Protein AF-A0A423JUZ8-F1 (afdb_monomer_lite)

Radius of gyration: 31.64 Å; chains: 1; bounding box: 71×121×90 Å

pLDDT: mean 89.79, std 12.72, range [31.09, 98.69]

Foldseek 3Di:
DDDDDDDDDDDDDDPPPPPPPVPQDDLFRLLQLQLVQQADDDLADPPQAASQQRHWWKWQAAPAFDQSQDDDPLLVLLQWDKIFTHHQLLLAQDDPHQKGFIFDHQVVCVVVVQGWAWQWKALFDDDQDSPQPLSSQDDPPACDDPVHSFGCVSVVNQALVSQVVQCVVVVVDSSSGTTFTNGRSSRSSSSRVNQPPPDNVSSNGTMMIIIRRDDSLCVVSTRTQAMEGEPVDALSLLSRLVSQVVCCVSPVDGGFYWYAHSVDDSSNRIHHDPQSHLCVQVVLLQLQLVLQADPPLADPVLFASLQRHWKWADWAFQDPVAAQPAQDPLCQQQQWDKTFTHHPLQLAQDDVPRVPTFKGFIFDRQNPDFLDGWAFFWKALFALVLSQPSHSQAFGPVGRPLAGACVVVVNQALVSQVVSLVPDPDNSRGYIFGSGSRSNSRSRNNLSVDDPVRSNGTMITIIGHDDGLPLRRGRTAAIEGADPLNLLSSQSNQVVSCVSPVTGHFYWYAHSPDDRSVRIGGDSVSHSSFPFFEKDWQPDPDQADALVPDPQAIKTWGAQGRLDDFLKFKWKKKWAAFQVGDIDIDTDGQRDTDDHRGTDIDRDPSVVLVRGHAQIKMKMWMWIQSVSDRDRSNTDIGNIRIHGYDD

Sequence (647 aa):
MTSRMVFNKALLITLWLISCVTQAATGPEVAQLLNSRYKNTPAECVGNNPAYFCSGVLLLASQGPDEFWKHDAPSTSLGARSVTYMRADLDTRTLAQKNGAVFSDQFTAVGLGKPLNVLCAYPFEFPLQSTRPDFGCGWTAATSSLQDASSCAALGVTDTQGWLTHFEQEGNQPVGQCSLSSQDPAQFMVSLTAHQSLGADWSAKPTLLQVKNWNAQAPKQLPLQGLFYDVTHTGSLLGAQKDQRDYFTATGDWLPILRMDLTQAPDAVFGFNQQDQLYVGYQVASRLNARYADTAPACRGNTPAYDCNGILIRITDASPAFHAWNPSDGSIARNGVAFSYMRADVHLPVLAWANQRYQGLIMKEMAAPTAYPLTVRCAYPIDGATFYRSDSCNEHSGSPQASVPCAKQGITTEQAWIDHVYKQPDKLAGCSFTGETHPFEVSVRARALLNAPEQVIHNEVIIATWPQNIADKLPLEAFFYAALAARPNAQFLQRDYFQQTGRFLPIVYVDLAAAPGHVISYDPEDQTVQNLPMPTIADETTRELNVSSLVGTEQLRVAPWLKQAPGQRVWLSYAGFLENGDATQQVVWRGQTSGPPSGALAPAPIAWLKSLKEGRDVTVTFKVNFDKVDDEAKAVSFPLRVYTVKK

Organism: NCBI:txid930166

Secondary structure (DSSP, 8-state):
----------------------PPPPHHHHHHHHHHHHH---SEETTTEEGGGTSSEEEEE--TTS-TTSPPHHHHHHTEEEEEEE-TTS-----S-SEEEEEPPHHHHHHTT----EEEEESS-----TT-TGGGT-BTTBPPPSS---STGGGT--SHHHHHHHHHHTTT-GGGPPPEESS-HHHHHHHHHHHHTT-HHHHTSPEEEEEEPP-TT-GGGS-EEEEEEETTSTTHHHHHHHHHHHHHHHHS-PPPEEEE-TTS-TTSSEE--GGG-TTHHHHHHHHHHHHHH---SEETTTEEGGGTSSEEEEE----TTS-TTSPPHHHHHTT-EEEEEE-TTS---S-TTTTT--EEEEEPPTTS--SS---EEEEESS---GGGBSSTTS-BTTSTTTSS-GGGGT--SHHHHHHHHHHSSSGGGPPPEESSHHHHHHHHHGGGG--HHHHTSPPEEEEPP--TT-GGGS-EEEEEESSGGGHHHHHHHHHHHHHHHS----EEEE-TTSPTT-SEE--GGGS----PPPPEETTB-SSEEESTT--S-PEEEE---TT--TT-EEEEEEEEEBTTS-EEEEEEEEEEEP-SSS-EEEE--HHHHHHBPTTSEEEEEEEEETT--S-GGGPEEPPPEEEEEE-

Structure (mmCIF, N/CA/C/O backbone):
data_AF-A0A423JUZ8-F1
#
_entry.id   AF-A0A423JUZ8-F1
#
loop_
_atom_site.group_PDB
_atom_site.id
_atom_site.type_symbol
_atom_site.label_atom_id
_atom_site.label_alt_id
_atom_site.label_comp_id
_atom_site.label_asym_id
_atom_site.label_entity_id
_atom_site.label_seq_id
_atom_site.pdbx_PDB_ins_code
_atom_site.Cartn_x
_atom_site.Cartn_y
_atom_site.Cartn_z
_atom_site.occupancy
_atom_site.B_iso_or_equiv
_atom_site.auth_seq_id
_atom_site.auth_comp_id
_atom_site.auth_asym_id
_atom_site.auth_atom_id
_atom_site.pdbx_PDB_model_num
ATOM 1 N N . MET A 1 1 ? -21.928 -84.615 -7.573 1.00 43.72 1 MET A N 1
ATOM 2 C CA . MET A 1 1 ? -21.677 -84.966 -6.156 1.00 43.72 1 MET A CA 1
ATOM 3 C C . MET A 1 1 ? -20.616 -84.025 -5.601 1.00 43.72 1 MET A C 1
ATOM 5 O O . MET A 1 1 ? -19.836 -83.516 -6.390 1.00 43.72 1 MET A O 1
ATOM 9 N N . THR A 1 2 ? -20.651 -83.804 -4.281 1.00 34.28 2 THR A N 1
ATOM 10 C CA . THR A 1 2 ? -19.712 -83.049 -3.416 1.00 34.28 2 THR A CA 1
ATOM 11 C C . THR A 1 2 ? -19.751 -81.509 -3.416 1.00 34.28 2 THR A C 1
ATOM 13 O O . THR A 1 2 ? -19.016 -80.845 -4.132 1.00 34.28 2 THR A O 1
ATOM 16 N N . SER A 1 3 ? -20.615 -80.999 -2.523 1.00 38.38 3 SER A N 1
ATOM 17 C CA . SER A 1 3 ? -20.341 -80.106 -1.375 1.00 38.38 3 SER A CA 1
ATOM 18 C C . SER A 1 3 ? -19.501 -78.835 -1.569 1.00 38.38 3 SER A C 1
ATOM 20 O O . SER A 1 3 ? -18.318 -78.923 -1.885 1.00 38.38 3 SER A O 1
ATOM 22 N N . ARG A 1 4 ? -20.058 -77.671 -1.190 1.00 33.53 4 ARG A N 1
ATOM 23 C CA . ARG A 1 4 ? -19.285 -76.562 -0.602 1.00 33.53 4 ARG A CA 1
ATOM 24 C C . ARG A 1 4 ? -20.118 -75.716 0.369 1.00 33.53 4 ARG A C 1
ATOM 26 O O . ARG A 1 4 ? -21.260 -75.363 0.098 1.00 33.53 4 ARG A O 1
ATOM 33 N N . MET A 1 5 ? -19.480 -75.474 1.510 1.00 35.84 5 MET A N 1
ATOM 34 C CA . MET A 1 5 ? -19.931 -74.829 2.740 1.00 35.84 5 MET A CA 1
ATOM 35 C C . MET A 1 5 ? -20.211 -73.329 2.610 1.00 35.84 5 MET A C 1
ATOM 37 O O . MET A 1 5 ? -19.585 -72.615 1.832 1.00 35.84 5 MET A O 1
ATOM 41 N N . VAL A 1 6 ? -21.104 -72.891 3.493 1.00 38.25 6 VAL A N 1
ATOM 42 C CA . VAL A 1 6 ? -21.406 -71.517 3.907 1.00 38.25 6 VAL A CA 1
ATOM 43 C C . VAL A 1 6 ? -20.208 -70.890 4.631 1.00 38.25 6 VAL A C 1
ATOM 45 O O . VAL A 1 6 ? -19.632 -71.541 5.497 1.00 38.25 6 VAL A O 1
ATOM 48 N N . PHE A 1 7 ? -19.901 -69.614 4.362 1.00 32.31 7 PHE A N 1
ATOM 49 C CA . PHE A 1 7 ? -19.234 -68.727 5.324 1.00 32.31 7 PHE A CA 1
ATOM 50 C C . PHE A 1 7 ? -19.725 -67.273 5.199 1.00 32.31 7 PHE A C 1
ATOM 52 O O . PHE A 1 7 ? -20.084 -66.799 4.123 1.00 32.31 7 PHE A O 1
ATOM 59 N N . ASN A 1 8 ? -19.773 -66.628 6.364 1.00 33.72 8 ASN A N 1
ATOM 60 C CA . ASN A 1 8 ? -20.402 -65.362 6.743 1.00 33.72 8 ASN A CA 1
ATOM 61 C C . ASN A 1 8 ? -20.130 -64.133 5.858 1.00 33.72 8 ASN A C 1
ATOM 63 O O . ASN A 1 8 ? -19.000 -63.857 5.464 1.00 33.72 8 ASN A O 1
ATOM 67 N N . LYS A 1 9 ? -21.175 -63.306 5.700 1.00 35.59 9 LYS A N 1
ATOM 68 C CA . LYS A 1 9 ? -21.090 -61.903 5.272 1.00 35.59 9 LYS A CA 1
ATOM 69 C C . LYS A 1 9 ? -20.693 -61.026 6.466 1.00 35.59 9 LYS A C 1
ATOM 71 O O . LYS A 1 9 ? -21.479 -60.882 7.398 1.00 35.59 9 LYS A O 1
ATOM 76 N N . ALA A 1 10 ? -19.515 -60.411 6.414 1.00 37.16 10 ALA A N 1
ATOM 77 C CA . ALA A 1 10 ? -19.181 -59.244 7.227 1.00 37.16 10 ALA A CA 1
ATOM 78 C C . ALA A 1 10 ? -19.391 -57.984 6.373 1.00 37.16 10 ALA A C 1
ATOM 80 O O . ALA A 1 10 ? -18.821 -57.854 5.291 1.00 37.16 10 ALA A O 1
ATOM 81 N N . LEU A 1 11 ? -20.257 -57.088 6.845 1.00 39.25 11 LEU A N 1
ATOM 82 C CA . LEU A 1 11 ? -20.553 -55.793 6.241 1.00 39.25 11 LEU A CA 1
ATOM 83 C C . LEU A 1 11 ? -19.471 -54.793 6.690 1.00 39.25 11 LEU A C 1
ATOM 85 O O . LEU A 1 11 ? -19.449 -54.393 7.850 1.00 39.25 11 LEU A O 1
ATOM 89 N N . LEU A 1 12 ? -18.569 -54.406 5.789 1.00 35.09 12 LEU A N 1
ATOM 90 C CA . LEU A 1 12 ? -17.637 -53.292 5.986 1.00 35.09 12 LEU A CA 1
ATOM 91 C C . LEU A 1 12 ? -18.254 -52.035 5.364 1.00 35.09 12 LEU A C 1
ATOM 93 O O . LEU A 1 12 ? -18.269 -51.880 4.146 1.00 35.09 12 LEU A O 1
ATOM 97 N N . ILE A 1 13 ? -18.787 -51.155 6.212 1.00 35.81 13 ILE A N 1
ATOM 98 C CA . ILE A 1 13 ? -19.138 -49.779 5.852 1.00 35.81 13 ILE A CA 1
ATOM 99 C C . ILE A 1 13 ? -17.845 -48.964 5.937 1.00 35.81 13 ILE A C 1
ATOM 101 O O . ILE A 1 13 ? -17.386 -48.618 7.023 1.00 35.81 13 ILE A O 1
ATOM 105 N N . THR A 1 14 ? -17.230 -48.678 4.795 1.00 39.06 14 THR A N 1
ATOM 106 C CA . THR A 1 14 ? -16.153 -47.693 4.680 1.00 39.06 14 THR A CA 1
ATOM 107 C C . THR A 1 14 ? -16.766 -46.294 4.642 1.00 39.06 14 THR A C 1
ATOM 109 O O . THR A 1 14 ? -17.221 -45.830 3.598 1.00 39.06 14 THR A O 1
ATOM 112 N N . LEU A 1 15 ? -16.781 -45.608 5.790 1.00 38.38 15 LEU A N 1
ATOM 113 C CA . LEU A 1 15 ? -16.958 -44.156 5.841 1.00 38.38 15 LEU A CA 1
ATOM 114 C C . LEU A 1 15 ? -15.755 -43.508 5.136 1.00 38.38 15 LEU A C 1
ATOM 116 O O . LEU A 1 15 ? -14.652 -43.462 5.680 1.00 38.38 15 LEU A O 1
ATOM 120 N N . TRP A 1 16 ? -15.965 -43.009 3.920 1.00 37.75 16 TRP A N 1
ATOM 121 C CA . TRP A 1 16 ? -15.088 -42.012 3.313 1.00 37.75 16 TRP A CA 1
ATOM 122 C C . TRP A 1 16 ? -15.263 -40.702 4.090 1.00 37.75 16 TRP A C 1
ATOM 124 O O . TRP A 1 16 ? -16.147 -39.899 3.801 1.00 37.75 16 TRP A O 1
ATOM 134 N N . LEU A 1 17 ? -14.436 -40.505 5.117 1.00 37.84 17 LEU A N 1
ATOM 135 C CA . LEU A 1 17 ? -14.188 -39.187 5.689 1.00 37.84 17 LEU A CA 1
ATOM 136 C C . LEU A 1 17 ? -13.447 -38.374 4.625 1.00 37.84 17 LEU A C 1
ATOM 138 O O . LEU A 1 17 ? -12.229 -38.458 4.487 1.00 37.84 17 LEU A O 1
ATOM 142 N N . ILE A 1 18 ? -14.207 -37.614 3.838 1.00 39.50 18 ILE A N 1
ATOM 143 C CA . ILE A 1 18 ? -13.668 -36.480 3.097 1.00 39.50 18 ILE A CA 1
ATOM 144 C C . ILE A 1 18 ? -13.133 -35.531 4.166 1.00 39.50 18 ILE A C 1
ATOM 146 O O . ILE A 1 18 ? -13.900 -34.912 4.902 1.00 39.50 18 ILE A O 1
ATOM 150 N N . SER A 1 19 ? -11.812 -35.459 4.280 1.00 33.03 19 SER A N 1
ATOM 151 C CA . SER A 1 19 ? -11.125 -34.378 4.968 1.00 33.03 19 SER A CA 1
ATOM 152 C C . SER A 1 19 ? -11.513 -33.075 4.270 1.00 33.03 19 SER A C 1
ATOM 154 O O . SER A 1 19 ? -10.860 -32.657 3.316 1.00 33.03 19 SER A O 1
ATOM 156 N N . CYS A 1 20 ? -12.608 -32.448 4.705 1.00 31.09 20 CYS A N 1
ATOM 157 C CA . CYS A 1 20 ? -12.845 -31.039 4.443 1.00 31.09 20 CYS A CA 1
ATOM 158 C C . CYS A 1 20 ? -11.679 -30.299 5.087 1.00 31.09 20 CYS A C 1
ATOM 160 O O . CYS A 1 20 ? -11.673 -30.048 6.291 1.00 31.09 20 CYS A O 1
ATOM 162 N N . VAL A 1 21 ? -10.663 -29.982 4.288 1.00 33.22 21 VAL A N 1
ATOM 163 C CA . VAL A 1 21 ? -9.777 -28.872 4.599 1.00 33.22 21 VAL A CA 1
ATOM 164 C C . VAL A 1 21 ? -10.711 -27.673 4.684 1.00 33.22 21 VAL A C 1
ATOM 166 O O . VAL A 1 21 ? -11.208 -27.203 3.664 1.00 33.22 21 VAL A O 1
ATOM 169 N N . THR A 1 22 ? -11.051 -27.253 5.899 1.00 43.06 22 THR A N 1
ATOM 170 C CA . THR A 1 22 ? -11.781 -26.012 6.134 1.00 43.06 22 THR A CA 1
ATOM 171 C C . THR A 1 22 ? -10.883 -24.892 5.630 1.00 43.06 22 THR A C 1
ATOM 173 O O . THR A 1 22 ? -9.970 -24.461 6.334 1.00 43.06 22 THR A O 1
ATOM 176 N N . GLN A 1 23 ? -11.059 -24.493 4.371 1.00 54.78 23 GLN A N 1
ATOM 177 C CA . GLN A 1 23 ? -10.401 -23.309 3.844 1.00 54.78 23 GLN A CA 1
ATOM 178 C C . GLN A 1 23 ? -10.886 -22.121 4.674 1.00 54.78 23 GLN A C 1
ATOM 180 O O . GLN A 1 23 ? -12.087 -21.960 4.897 1.00 54.78 23 GLN A O 1
ATOM 185 N N . ALA A 1 24 ? -9.945 -21.332 5.189 1.00 70.31 24 ALA A N 1
ATOM 186 C CA . ALA A 1 24 ? -10.278 -20.061 5.810 1.00 70.31 24 ALA A CA 1
ATOM 187 C C . ALA A 1 24 ? -11.013 -19.190 4.780 1.00 70.31 24 ALA A C 1
ATOM 189 O O . ALA A 1 24 ? -10.649 -19.205 3.602 1.00 70.31 24 ALA A O 1
ATOM 190 N N . ALA A 1 25 ? -12.035 -18.454 5.224 1.00 82.62 25 ALA A N 1
ATOM 191 C CA . ALA A 1 25 ? -12.787 -17.561 4.350 1.00 82.62 25 ALA A CA 1
ATOM 192 C C . ALA A 1 25 ? -11.836 -16.589 3.633 1.00 82.62 25 ALA A C 1
ATOM 194 O O . ALA A 1 25 ? -10.938 -15.999 4.240 1.00 82.62 25 ALA A O 1
ATOM 195 N N . THR A 1 26 ? -12.036 -16.427 2.332 1.00 92.25 26 THR A N 1
ATOM 196 C CA . THR A 1 26 ? -11.303 -15.466 1.511 1.00 92.25 26 THR A CA 1
ATOM 197 C C . THR A 1 26 ? -11.661 -14.034 1.911 1.00 92.25 26 THR A C 1
ATOM 199 O O . THR A 1 26 ? -12.715 -13.770 2.486 1.00 92.25 26 THR A O 1
ATOM 202 N N . GLY A 1 27 ? -10.805 -13.066 1.577 1.00 94.50 27 GLY A N 1
ATOM 203 C CA . GLY A 1 27 ? -11.074 -11.650 1.860 1.00 94.50 27 GLY A CA 1
ATOM 204 C C . GLY A 1 27 ? -12.443 -11.141 1.364 1.00 94.50 27 GLY A C 1
ATOM 205 O O . GLY A 1 27 ? -13.146 -10.497 2.145 1.00 94.50 27 GLY A O 1
ATOM 206 N N . PRO A 1 28 ? -12.872 -11.451 0.122 1.00 96.62 28 PRO A N 1
ATOM 207 C CA . PRO A 1 28 ? -14.217 -11.122 -0.354 1.00 96.62 28 PRO A CA 1
ATOM 208 C C . PRO A 1 28 ? -15.343 -11.769 0.465 1.00 96.62 28 PRO A C 1
ATOM 210 O O . PRO A 1 28 ? -16.331 -11.102 0.768 1.00 96.62 28 PRO A O 1
ATOM 213 N N . GLU A 1 29 ? -15.195 -13.037 0.859 1.00 96.50 29 GLU A N 1
ATOM 214 C CA . GLU A 1 29 ? -16.184 -13.738 1.691 1.00 96.50 29 GLU A CA 1
ATOM 215 C C . GLU A 1 29 ? -16.269 -13.119 3.089 1.00 96.50 29 GLU A C 1
ATOM 217 O O . GLU A 1 29 ? -17.365 -12.922 3.612 1.00 96.50 29 GLU A O 1
ATOM 222 N N . VAL A 1 30 ? -15.133 -12.731 3.678 1.00 97.00 30 VAL A N 1
ATOM 223 C CA . VAL A 1 30 ? -15.111 -12.004 4.954 1.00 97.00 30 VAL A CA 1
ATOM 224 C C . VAL A 1 30 ? -15.863 -10.674 4.842 1.00 97.00 30 VAL A C 1
ATOM 226 O O . VAL A 1 30 ? -16.687 -10.380 5.706 1.00 97.00 30 VAL A O 1
ATOM 229 N N . ALA A 1 31 ? -15.648 -9.890 3.780 1.00 98.00 31 ALA A N 1
ATOM 230 C CA . ALA A 1 31 ? -16.380 -8.635 3.575 1.00 98.00 31 ALA A CA 1
ATOM 231 C C . ALA A 1 31 ? -17.904 -8.863 3.500 1.00 98.00 31 ALA A C 1
ATOM 233 O O . ALA A 1 31 ? -18.673 -8.167 4.164 1.00 98.00 31 ALA A O 1
ATOM 234 N N . GLN A 1 32 ? -18.343 -9.886 2.759 1.00 97.31 32 GLN A N 1
ATOM 235 C CA . GLN A 1 32 ? -19.760 -10.256 2.655 1.00 97.31 32 GLN A CA 1
ATOM 236 C C . GLN A 1 32 ? -20.357 -10.704 3.995 1.00 97.31 32 GLN A C 1
ATOM 238 O O . GLN A 1 32 ? -21.474 -10.304 4.339 1.00 97.31 32 GLN A O 1
ATOM 243 N N . LEU A 1 33 ? -19.619 -11.505 4.770 1.00 96.25 33 LEU A N 1
ATOM 244 C CA . LEU A 1 33 ? -20.033 -11.938 6.106 1.00 96.25 33 LEU A CA 1
ATOM 245 C C . LEU A 1 33 ? -20.211 -10.743 7.048 1.00 96.25 33 LEU A C 1
ATOM 247 O O . LEU A 1 33 ? -21.202 -10.682 7.777 1.00 96.25 33 LEU A O 1
ATOM 251 N N . LEU A 1 34 ? -19.300 -9.768 7.009 1.00 97.81 34 LEU A N 1
ATOM 252 C CA . LEU A 1 34 ? -19.399 -8.569 7.839 1.00 97.81 34 LEU A CA 1
ATOM 253 C C . LEU A 1 34 ? -20.565 -7.666 7.440 1.00 97.81 34 LEU A C 1
ATOM 255 O O . LEU A 1 34 ? -21.296 -7.235 8.325 1.00 97.81 34 LEU A O 1
ATOM 259 N N . ASN A 1 35 ? -20.800 -7.438 6.145 1.00 98.19 35 ASN A N 1
ATOM 260 C CA . ASN A 1 35 ? -21.972 -6.686 5.675 1.00 98.19 35 ASN A CA 1
ATOM 261 C C . ASN A 1 35 ? -23.282 -7.366 6.096 1.00 98.19 35 ASN A C 1
ATOM 263 O O . ASN A 1 35 ? -24.204 -6.715 6.589 1.00 98.19 35 ASN A O 1
ATOM 267 N N . SER A 1 36 ? -23.343 -8.696 5.979 1.00 97.25 36 SER A N 1
ATOM 268 C CA . SER A 1 36 ? -24.504 -9.481 6.411 1.00 97.25 36 SER A CA 1
ATOM 269 C C . SER A 1 36 ? -24.751 -9.343 7.916 1.00 97.25 36 SER A C 1
ATOM 271 O O . SER A 1 36 ? -25.885 -9.125 8.337 1.00 97.25 36 SER A O 1
ATOM 273 N N . ARG A 1 37 ? -23.692 -9.409 8.733 1.00 96.81 37 ARG A N 1
ATOM 274 C CA . ARG A 1 37 ? -23.773 -9.218 10.190 1.00 96.81 37 ARG A CA 1
ATOM 275 C C . ARG A 1 37 ? -24.130 -7.788 10.583 1.00 96.81 37 ARG A C 1
ATOM 277 O O . ARG A 1 37 ? -24.923 -7.611 11.501 1.00 96.81 37 ARG A O 1
ATOM 284 N N . TYR A 1 38 ? -23.558 -6.791 9.914 1.00 97.56 38 TYR A N 1
ATOM 285 C CA . TYR A 1 38 ? -23.804 -5.373 10.178 1.00 97.56 38 TYR A CA 1
ATOM 286 C C . TYR A 1 38 ? -25.266 -4.995 9.913 1.00 97.56 38 TYR A C 1
ATOM 288 O O . TYR A 1 38 ? -25.881 -4.313 10.731 1.00 97.56 38 TYR A O 1
ATOM 296 N N . LYS A 1 39 ? -25.836 -5.491 8.806 1.00 97.25 39 LYS A N 1
ATOM 297 C CA . LYS A 1 39 ? -27.242 -5.296 8.423 1.00 97.25 39 LYS A CA 1
ATOM 298 C C . LYS A 1 39 ? -28.230 -6.080 9.291 1.00 97.25 39 LYS A C 1
ATOM 300 O O . LYS A 1 39 ? -29.395 -5.704 9.372 1.00 97.25 39 LYS A O 1
ATOM 305 N N . ASN A 1 40 ? -27.804 -7.185 9.898 1.00 96.44 40 ASN A N 1
ATOM 306 C CA . ASN A 1 40 ? -28.666 -7.983 10.761 1.00 96.44 40 ASN A CA 1
ATOM 307 C C . ASN A 1 40 ? -28.893 -7.249 12.093 1.00 96.44 40 ASN A C 1
ATOM 309 O O . ASN A 1 40 ? -27.935 -6.981 12.812 1.00 96.44 40 ASN A O 1
ATOM 313 N N . THR A 1 41 ? -30.145 -6.930 12.433 1.00 96.94 41 THR A N 1
ATOM 314 C CA . THR A 1 41 ? -30.489 -6.113 13.615 1.00 96.94 41 THR A CA 1
ATOM 315 C C . THR A 1 41 ? -31.520 -6.778 14.545 1.00 96.94 41 THR A C 1
ATOM 317 O O . THR A 1 41 ? -32.538 -6.167 14.879 1.00 96.94 41 THR A O 1
ATOM 320 N N . PRO A 1 42 ? -31.331 -8.046 14.959 1.00 97.25 42 PRO A N 1
ATOM 321 C CA . PRO A 1 42 ? -32.239 -8.680 15.900 1.00 97.25 42 PRO A CA 1
ATOM 322 C C . PRO A 1 42 ? -32.118 -8.030 17.288 1.00 97.25 42 PRO A C 1
ATOM 324 O O . PRO A 1 42 ? -31.059 -7.519 17.666 1.00 97.25 42 PRO A O 1
ATOM 327 N N . ALA A 1 43 ? -33.198 -8.080 18.068 1.00 95.12 43 ALA A N 1
ATOM 328 C CA . ALA A 1 43 ? -33.168 -7.647 19.467 1.00 95.12 43 ALA A CA 1
ATOM 329 C C . ALA A 1 43 ? -32.303 -8.585 20.331 1.00 95.12 43 ALA A C 1
ATOM 331 O O . ALA A 1 43 ? -31.582 -8.134 21.215 1.00 95.12 43 ALA A O 1
ATOM 332 N N . GLU A 1 44 ? -32.323 -9.882 20.021 1.00 95.94 44 GLU A N 1
ATOM 333 C CA . GLU A 1 44 ? -31.541 -10.922 20.685 1.00 95.94 44 GLU A CA 1
ATOM 334 C C . GLU A 1 44 ? -31.160 -12.035 19.701 1.00 95.94 44 GLU A C 1
ATOM 336 O O . GLU A 1 44 ? -31.785 -12.232 18.657 1.00 95.94 44 GLU A O 1
ATOM 341 N N . CYS A 1 45 ? -30.110 -12.769 20.037 1.00 97.06 45 CYS A N 1
ATOM 342 C CA . CYS A 1 45 ? -29.637 -13.929 19.305 1.00 97.06 45 CYS A CA 1
ATOM 343 C C . CYS A 1 45 ? -30.237 -15.225 19.863 1.00 97.06 45 CYS A C 1
ATOM 345 O O . CYS A 1 45 ? -30.696 -15.297 21.004 1.00 97.06 45 CYS A O 1
ATOM 347 N N . VAL A 1 46 ? -30.189 -16.284 19.051 1.00 95.44 46 VAL A N 1
ATOM 348 C CA . VAL A 1 46 ? -30.714 -17.610 19.411 1.00 95.44 46 VAL A CA 1
ATOM 349 C C . VAL A 1 46 ? -30.199 -18.095 20.769 1.00 95.44 46 VAL A C 1
ATOM 351 O O . VAL A 1 46 ? -29.043 -17.870 21.125 1.00 95.44 46 VAL A O 1
ATOM 354 N N . GLY A 1 47 ? -31.054 -18.792 21.519 1.00 94.44 47 GLY A N 1
ATOM 355 C CA . GLY A 1 47 ? -30.699 -19.320 22.838 1.00 94.44 47 GLY A CA 1
ATOM 356 C C . GLY A 1 47 ? -30.624 -18.260 23.939 1.00 94.44 47 GLY A C 1
ATOM 357 O O . GLY A 1 47 ? -29.844 -18.443 24.867 1.00 94.44 47 GLY A O 1
ATOM 358 N N . ASN A 1 48 ? -31.417 -17.184 23.837 1.00 95.06 48 ASN A N 1
ATOM 359 C CA . ASN A 1 48 ? -31.466 -16.089 24.814 1.00 95.06 48 ASN A CA 1
ATOM 360 C C . ASN A 1 48 ? -30.096 -15.407 24.995 1.00 95.06 48 ASN A C 1
ATOM 362 O O . ASN A 1 48 ? -29.660 -15.148 26.114 1.00 95.06 48 ASN A O 1
ATOM 366 N N . ASN A 1 49 ? -29.391 -15.178 23.882 1.00 97.25 49 ASN A N 1
ATOM 367 C CA . ASN A 1 49 ? -28.090 -14.514 23.881 1.00 97.25 49 ASN A CA 1
ATOM 368 C C . ASN A 1 49 ? -28.244 -13.040 23.472 1.00 97.25 49 ASN A C 1
ATOM 370 O O . ASN A 1 49 ? -29.023 -12.743 22.568 1.00 97.25 49 ASN A O 1
ATOM 374 N N . PRO A 1 50 ? -27.479 -12.104 24.054 1.00 97.56 50 PRO A N 1
ATOM 375 C CA . PRO A 1 50 ? -27.490 -10.705 23.632 1.00 97.56 50 PRO A CA 1
ATOM 376 C C . PRO A 1 50 ? -27.130 -10.510 22.155 1.00 97.56 50 PRO A C 1
ATOM 378 O O . PRO A 1 50 ? -26.374 -11.292 21.575 1.00 97.56 50 PRO A O 1
ATOM 381 N N . ALA A 1 51 ? -27.631 -9.434 21.540 1.00 97.31 51 ALA A N 1
ATOM 382 C CA . ALA A 1 51 ? -27.545 -9.224 20.092 1.00 97.31 51 ALA A CA 1
ATOM 383 C C . ALA A 1 51 ? -26.115 -9.273 19.508 1.00 97.31 51 ALA A C 1
ATOM 385 O O . ALA A 1 51 ? -25.941 -9.705 18.364 1.00 97.31 51 ALA A O 1
ATOM 386 N N . TYR A 1 52 ? -25.078 -8.893 20.266 1.00 96.50 52 TYR A N 1
ATOM 387 C CA . TYR A 1 52 ? -23.689 -8.945 19.783 1.00 96.50 52 TYR A CA 1
ATOM 388 C C . TYR A 1 52 ? -23.191 -10.369 19.478 1.00 96.50 52 TYR A C 1
ATOM 390 O O . TYR A 1 52 ? -22.183 -10.527 18.788 1.00 96.50 52 TYR A O 1
ATOM 398 N N . PHE A 1 53 ? -23.878 -11.414 19.962 1.00 97.50 53 PHE A N 1
ATOM 399 C CA . PHE A 1 53 ? -23.462 -12.798 19.732 1.00 97.50 53 PHE A CA 1
ATOM 400 C C . PHE A 1 53 ? -23.501 -13.211 18.260 1.00 97.50 53 PHE A C 1
ATOM 402 O O . PHE A 1 53 ? -22.696 -14.039 17.844 1.00 97.50 53 PHE A O 1
ATOM 409 N N . CYS A 1 54 ? -24.434 -12.655 17.487 1.00 95.75 54 CYS A N 1
ATOM 410 C CA . CYS A 1 54 ? -24.719 -13.052 16.105 1.00 95.75 54 CYS A CA 1
ATOM 411 C C . CYS A 1 54 ? -24.908 -11.872 15.148 1.00 95.75 54 CYS A C 1
ATOM 413 O O . CYS A 1 54 ? -25.050 -12.074 13.942 1.00 95.75 54 CYS A O 1
ATOM 415 N N . SER A 1 55 ? -24.957 -10.645 15.667 1.00 96.56 55 SER A N 1
ATOM 416 C CA . SER A 1 55 ? -25.301 -9.459 14.893 1.00 96.56 55 SER A CA 1
ATOM 417 C C . SER A 1 55 ? -24.414 -8.276 15.245 1.00 96.56 55 SER A C 1
ATOM 419 O O . SER A 1 55 ? -23.883 -8.189 16.354 1.00 96.56 55 SER A O 1
ATOM 421 N N . GLY A 1 56 ? -24.254 -7.363 14.294 1.00 96.38 56 GLY A N 1
ATOM 422 C CA . GLY A 1 56 ? -23.295 -6.275 14.396 1.00 96.38 56 GLY A CA 1
ATOM 423 C C . GLY A 1 56 ? -21.840 -6.735 14.281 1.00 96.38 56 GLY A C 1
ATOM 424 O O . GLY A 1 56 ? -21.515 -7.923 14.140 1.00 96.38 56 GLY A O 1
ATOM 425 N N . VAL A 1 57 ? -20.952 -5.750 14.314 1.00 97.12 57 VAL A N 1
ATOM 426 C CA . VAL A 1 57 ? -19.513 -5.897 14.103 1.00 97.12 57 VAL A CA 1
ATOM 427 C C . VAL A 1 57 ? -18.768 -5.356 15.317 1.00 97.12 57 VAL A C 1
ATOM 429 O O . VAL A 1 57 ? -19.095 -4.289 15.830 1.00 97.12 57 VAL A O 1
ATOM 432 N N . LEU A 1 58 ? -17.765 -6.111 15.765 1.00 97.62 58 LEU A N 1
ATOM 433 C CA . LEU A 1 58 ? -16.901 -5.765 16.889 1.00 97.62 58 LEU A CA 1
ATOM 434 C C . LEU A 1 58 ? -15.529 -5.350 16.363 1.00 97.62 58 LEU A C 1
ATOM 436 O O . LEU A 1 58 ? -14.830 -6.163 15.750 1.00 97.62 58 LEU A O 1
ATOM 440 N N . LEU A 1 59 ? -15.154 -4.098 16.608 1.00 97.44 59 LEU A N 1
ATOM 441 C CA . LEU A 1 59 ? -13.911 -3.503 16.136 1.00 97.44 59 LEU A CA 1
ATOM 442 C C . LEU A 1 59 ? -12.936 -3.275 17.288 1.00 97.44 59 LEU A C 1
ATOM 444 O O . LEU A 1 59 ? -13.229 -2.563 18.251 1.00 97.44 59 LEU A O 1
ATOM 448 N N . LEU A 1 60 ? -11.742 -3.842 17.154 1.00 96.56 60 LEU A N 1
ATOM 449 C CA . LEU A 1 60 ? -10.600 -3.532 17.996 1.00 96.56 60 LEU A CA 1
ATOM 450 C C . LEU A 1 60 ? -9.779 -2.427 17.337 1.00 96.56 60 LEU A C 1
ATOM 452 O O . LEU A 1 60 ? -9.173 -2.634 16.287 1.00 96.56 60 LEU A O 1
ATOM 456 N N . ALA A 1 61 ? -9.731 -1.268 17.979 1.00 92.38 61 ALA A N 1
ATOM 457 C CA . ALA A 1 61 ? -8.914 -0.144 17.549 1.00 92.38 61 ALA A CA 1
ATOM 458 C C . ALA A 1 61 ? -7.417 -0.509 17.465 1.00 92.38 61 ALA A C 1
ATOM 460 O O . ALA A 1 61 ? -6.858 -1.113 18.389 1.00 92.38 61 ALA A O 1
ATOM 461 N N . SER A 1 62 ? -6.758 -0.105 16.373 1.00 91.19 62 SER A N 1
ATOM 462 C CA . SER A 1 62 ? -5.294 -0.138 16.288 1.00 91.19 62 SER A CA 1
ATOM 463 C C . SER A 1 62 ? -4.674 0.838 17.290 1.00 91.19 62 SER A C 1
ATOM 465 O O . SER A 1 62 ? -5.264 1.864 17.622 1.00 91.19 62 SER A O 1
ATOM 467 N N . GLN A 1 63 ? -3.468 0.528 17.766 1.00 79.94 63 GLN A N 1
ATOM 468 C CA . GLN A 1 63 ? -2.762 1.309 18.793 1.00 79.94 63 GLN A CA 1
ATOM 469 C C . GLN A 1 63 ? -1.577 2.078 18.218 1.00 79.94 63 GLN A C 1
ATOM 471 O O . GLN A 1 63 ? -0.584 2.302 18.901 1.00 79.94 63 GLN A O 1
ATOM 476 N N . GLY A 1 64 ? -1.651 2.450 16.939 1.00 72.19 64 GLY A N 1
ATOM 477 C CA . GLY A 1 64 ? -0.555 3.116 16.255 1.00 72.19 64 GLY A CA 1
ATOM 478 C C . GLY A 1 64 ? 0.685 2.211 16.200 1.00 72.19 64 GLY A C 1
ATOM 479 O O . GLY A 1 64 ? 0.701 1.289 15.386 1.00 72.19 64 GLY A O 1
ATOM 480 N N . PRO A 1 65 ? 1.760 2.484 16.966 1.00 67.06 65 PRO A N 1
ATOM 481 C CA . PRO A 1 65 ? 3.000 1.703 16.887 1.00 67.06 65 PRO A CA 1
ATOM 482 C C . PRO A 1 65 ? 2.982 0.296 17.376 1.00 67.06 65 PRO A C 1
ATOM 484 O O . PRO A 1 65 ? 3.718 -0.533 16.832 1.00 67.06 65 PRO A O 1
ATOM 487 N N . ASP A 1 66 ? 2.224 0.077 18.427 1.00 81.12 66 ASP A N 1
ATOM 488 C CA . ASP A 1 66 ? 2.245 -1.194 19.098 1.00 81.12 66 ASP A CA 1
ATOM 489 C C . ASP A 1 66 ? 1.472 -2.203 18.257 1.00 81.12 66 ASP A C 1
ATOM 491 O O . ASP A 1 66 ? 0.692 -1.850 17.361 1.00 81.12 66 ASP A O 1
ATOM 495 N N . GLU A 1 67 ? 1.722 -3.483 18.493 1.00 90.44 67 GLU A N 1
ATOM 496 C CA . GLU A 1 67 ? 0.895 -4.503 17.875 1.00 90.44 67 GLU A CA 1
ATOM 497 C C . GLU A 1 67 ? -0.545 -4.341 18.377 1.00 90.44 67 GLU A C 1
ATOM 499 O O . GLU A 1 67 ? -0.797 -4.268 19.585 1.00 90.44 67 GLU A O 1
ATOM 504 N N . PHE A 1 68 ? -1.511 -4.280 17.457 1.00 93.88 68 PHE A N 1
ATOM 505 C CA . PHE A 1 68 ? -2.894 -3.928 17.790 1.00 93.88 68 PHE A CA 1
ATOM 506 C C . PHE A 1 68 ? -3.530 -4.867 18.827 1.00 93.88 68 PHE A C 1
ATOM 508 O O . PHE A 1 68 ? -4.480 -4.467 19.492 1.00 93.88 68 PHE A O 1
ATOM 515 N N . TRP A 1 69 ? -3.018 -6.091 19.005 1.00 96.31 69 TRP A N 1
ATOM 516 C CA . TRP A 1 69 ? -3.505 -7.065 19.987 1.00 96.31 69 TRP A CA 1
ATOM 517 C C . TRP A 1 69 ? -2.864 -6.947 21.380 1.00 96.31 69 TRP A C 1
ATOM 519 O O . TRP A 1 69 ? -3.291 -7.660 22.286 1.00 96.31 69 TRP A O 1
ATOM 529 N N . LYS A 1 70 ? -1.845 -6.106 21.592 1.00 94.38 70 LYS A N 1
ATOM 530 C CA . LYS A 1 70 ? -1.274 -5.872 22.935 1.00 94.38 70 LYS A CA 1
ATOM 531 C C . LYS A 1 70 ? -2.152 -4.935 23.758 1.00 94.38 70 LYS A C 1
ATOM 533 O O . LYS A 1 70 ? -3.007 -4.271 23.202 1.00 94.38 70 LYS A O 1
ATOM 538 N N . HIS A 1 71 ? -1.976 -4.870 25.070 1.00 92.69 71 HIS A N 1
ATOM 539 C CA . HIS A 1 71 ? -2.794 -3.999 25.926 1.00 92.69 71 HIS A CA 1
ATOM 540 C C . HIS A 1 71 ? -2.064 -2.691 26.215 1.00 92.69 71 HIS A C 1
ATOM 542 O O . HIS A 1 71 ? -0.895 -2.726 26.599 1.00 92.69 71 HIS A O 1
ATOM 548 N N . ASP A 1 72 ? -2.746 -1.555 26.063 1.00 86.19 72 ASP A N 1
ATOM 549 C CA . ASP A 1 72 ? -2.251 -0.269 26.557 1.00 86.19 72 ASP A CA 1
ATOM 550 C C . ASP A 1 72 ? -2.256 -0.216 28.100 1.00 86.19 72 ASP A C 1
ATOM 552 O O . ASP A 1 72 ? -2.705 -1.138 28.796 1.00 86.19 72 ASP A O 1
ATOM 556 N N . ALA A 1 73 ? -1.701 0.858 28.665 1.00 86.94 73 ALA A N 1
ATOM 557 C CA . ALA A 1 73 ? -1.578 1.008 30.115 1.00 86.94 73 ALA A CA 1
ATOM 558 C C . ALA A 1 73 ? -2.939 1.064 30.849 1.00 86.94 73 ALA A C 1
ATOM 560 O O . ALA A 1 73 ? -3.071 0.375 31.872 1.00 86.94 73 ALA A O 1
ATOM 561 N N . PRO A 1 74 ? -3.964 1.800 30.356 1.00 88.50 74 PRO A N 1
ATOM 562 C CA . PRO A 1 74 ? -5.309 1.732 30.925 1.00 88.50 74 PRO A CA 1
ATOM 563 C C . PRO A 1 74 ? -5.902 0.321 30.874 1.00 88.50 74 PRO A C 1
ATOM 565 O O . PRO A 1 74 ? -6.333 -0.182 31.910 1.00 88.50 74 PRO A O 1
ATOM 568 N N . SER A 1 75 ? -5.843 -0.358 29.724 1.00 93.44 75 SER A N 1
ATOM 569 C CA . SER A 1 75 ? -6.412 -1.703 29.560 1.00 93.44 75 SER A CA 1
ATOM 570 C C . SER A 1 75 ? -5.709 -2.730 30.446 1.00 93.44 75 SER A C 1
ATOM 572 O O . SER A 1 75 ? -6.336 -3.626 31.010 1.00 93.44 75 SER A O 1
ATOM 574 N N . THR A 1 76 ? -4.392 -2.593 30.623 1.00 94.06 76 THR A N 1
ATOM 575 C CA . THR A 1 76 ? -3.613 -3.441 31.537 1.00 94.06 76 THR A CA 1
ATOM 576 C C . THR A 1 76 ? -4.060 -3.248 32.985 1.00 94.06 76 THR A C 1
ATOM 578 O O . THR A 1 76 ? -4.268 -4.234 33.686 1.00 94.06 76 THR A O 1
ATOM 581 N N . SER A 1 77 ? -4.247 -1.997 33.416 1.00 94.00 77 SER A N 1
ATOM 582 C CA . SER A 1 77 ? -4.705 -1.672 34.775 1.00 94.00 77 SER A CA 1
ATOM 583 C C . SER A 1 77 ? -6.123 -2.172 35.047 1.00 94.00 77 SER A C 1
ATOM 585 O O . SER A 1 77 ? -6.391 -2.704 36.119 1.00 94.00 77 SER A O 1
ATOM 587 N N . LEU A 1 78 ? -7.018 -2.027 34.067 1.00 95.06 78 LEU A N 1
ATOM 588 C CA . LEU A 1 78 ? -8.409 -2.461 34.180 1.00 95.06 78 LEU A CA 1
ATOM 589 C C . LEU A 1 78 ? -8.559 -3.982 34.080 1.00 95.06 78 LEU A C 1
ATOM 591 O O . LEU A 1 78 ? -9.519 -4.537 34.599 1.00 95.06 78 LEU A O 1
ATOM 595 N N . GLY A 1 79 ? -7.640 -4.675 33.404 1.00 96.56 79 GLY A N 1
ATOM 596 C CA . GLY A 1 79 ? -7.813 -6.089 33.067 1.00 96.56 79 GLY A CA 1
ATOM 597 C C . GLY A 1 79 ? -8.827 -6.329 31.938 1.00 96.56 79 GLY A C 1
ATOM 598 O O . GLY A 1 79 ? -9.232 -7.474 31.718 1.00 96.56 79 GLY A O 1
ATOM 599 N N . ALA A 1 80 ? -9.229 -5.277 31.226 1.00 96.81 80 ALA A N 1
ATOM 600 C CA . ALA A 1 80 ? -10.138 -5.316 30.089 1.00 96.81 80 ALA A CA 1
ATOM 601 C C . ALA A 1 80 ? -9.777 -4.252 29.057 1.00 96.81 80 ALA A C 1
ATOM 603 O O . ALA A 1 80 ? -9.100 -3.273 29.366 1.00 96.81 80 ALA A O 1
ATOM 604 N N . ARG A 1 81 ? -10.251 -4.466 27.833 1.00 95.00 81 ARG A N 1
ATOM 605 C CA . ARG A 1 81 ? -10.000 -3.622 26.681 1.00 95.00 81 ARG A CA 1
ATOM 606 C C . ARG A 1 81 ? -11.302 -3.217 26.008 1.00 95.00 81 ARG A C 1
ATOM 608 O O . ARG A 1 81 ? -12.202 -4.031 25.798 1.00 95.00 81 ARG A O 1
ATOM 615 N N . SER A 1 82 ? -11.351 -1.948 25.634 1.00 95.50 82 SER A N 1
ATOM 616 C CA . SER A 1 82 ? -12.431 -1.349 24.862 1.00 95.50 82 SER A CA 1
ATOM 617 C C . SER A 1 82 ? -12.512 -1.895 23.442 1.00 95.50 82 SER A C 1
ATOM 619 O O . SER A 1 82 ? -11.509 -1.946 22.727 1.00 95.50 82 SER A O 1
ATOM 621 N N . VAL A 1 83 ? -13.727 -2.242 23.026 1.00 96.62 83 VAL A N 1
ATOM 622 C CA . VAL A 1 83 ? -14.070 -2.675 21.669 1.00 96.62 83 VAL A CA 1
ATOM 623 C C . VAL A 1 83 ? -15.292 -1.889 21.211 1.00 96.62 83 VAL A C 1
ATOM 625 O O . VAL A 1 83 ? -16.263 -1.753 21.952 1.00 96.62 83 VAL A O 1
ATOM 628 N N . THR A 1 84 ? -15.255 -1.374 19.989 1.00 96.88 84 THR A N 1
ATOM 629 C CA . THR A 1 84 ? -16.395 -0.675 19.392 1.00 96.88 84 THR A CA 1
ATOM 630 C C . THR A 1 84 ? -17.395 -1.691 18.850 1.00 96.88 84 THR A C 1
ATOM 632 O O . THR A 1 84 ? -17.005 -2.629 18.155 1.00 96.88 84 THR A O 1
ATOM 635 N N . TYR A 1 85 ? -18.679 -1.496 19.140 1.00 97.31 85 TYR A N 1
ATOM 636 C CA . TYR A 1 85 ? -19.772 -2.264 18.547 1.00 97.31 85 TYR A CA 1
ATOM 637 C C . TYR A 1 85 ? -20.539 -1.396 17.555 1.00 97.31 85 TYR A C 1
ATOM 639 O O . TYR A 1 85 ? -20.910 -0.271 17.876 1.00 97.31 85 TYR A O 1
ATOM 647 N N . MET A 1 86 ? -20.775 -1.918 16.352 1.00 95.81 86 MET A N 1
ATOM 648 C CA . MET A 1 86 ? -21.548 -1.225 15.323 1.00 95.81 86 MET A CA 1
ATOM 649 C C . MET A 1 86 ? -22.612 -2.130 14.721 1.00 95.81 86 MET A C 1
ATOM 651 O O . MET A 1 86 ? -22.387 -3.324 14.509 1.00 95.81 86 MET A O 1
ATOM 655 N N . ARG A 1 87 ? -23.745 -1.528 14.369 1.00 96.12 87 ARG A N 1
ATOM 656 C CA . ARG A 1 87 ? -24.875 -2.185 13.713 1.00 96.12 87 ARG A CA 1
ATOM 657 C C . ARG A 1 87 ? -25.627 -1.164 12.855 1.00 96.12 87 ARG A C 1
ATOM 659 O O . ARG A 1 87 ? -25.544 0.033 13.123 1.00 96.12 87 ARG A O 1
ATOM 666 N N . ALA A 1 88 ? -26.309 -1.617 11.806 1.00 96.50 88 ALA A N 1
ATOM 667 C CA . ALA A 1 88 ? -26.902 -0.732 10.798 1.00 96.50 88 ALA A CA 1
ATOM 668 C C . ALA A 1 88 ? -27.986 0.223 11.330 1.00 96.50 88 ALA A C 1
ATOM 670 O O . ALA A 1 88 ? -28.217 1.267 10.730 1.00 96.50 88 ALA A O 1
ATOM 671 N N . ASP A 1 89 ? -28.634 -0.124 12.440 1.00 95.81 89 ASP A N 1
ATOM 672 C CA . ASP A 1 89 ? -29.675 0.655 13.120 1.00 95.81 89 ASP A CA 1
ATOM 673 C C . ASP A 1 89 ? -29.135 1.542 14.256 1.00 95.81 89 ASP A C 1
ATOM 675 O O . ASP A 1 89 ? -29.921 2.129 14.993 1.00 95.81 89 ASP A O 1
ATOM 679 N N . LEU A 1 90 ? -27.808 1.630 14.422 1.00 95.69 90 LEU A N 1
ATOM 680 C CA . LEU A 1 90 ? -27.178 2.468 15.446 1.00 95.69 90 LEU A CA 1
ATOM 681 C C . LEU A 1 90 ? -26.656 3.799 14.903 1.00 95.69 90 LEU A C 1
ATOM 683 O O . LEU A 1 90 ? -26.146 4.590 15.676 1.00 95.69 90 LEU A O 1
ATOM 687 N N . ASP A 1 91 ? -26.778 4.073 13.604 1.00 93.38 91 ASP A N 1
ATOM 688 C CA . ASP A 1 91 ? -26.362 5.337 12.975 1.00 93.38 91 ASP A CA 1
ATOM 689 C C . ASP A 1 91 ? -24.911 5.787 13.219 1.00 93.38 91 ASP A C 1
ATOM 691 O O . ASP A 1 91 ? -24.547 6.896 12.835 1.00 93.38 91 ASP A O 1
ATOM 695 N N . THR A 1 92 ? -24.046 4.921 13.754 1.00 92.44 92 THR A N 1
ATOM 696 C CA . THR A 1 92 ? -22.625 5.220 13.945 1.00 92.44 92 THR A CA 1
ATOM 697 C C . THR A 1 92 ? -21.981 5.611 12.614 1.00 92.44 92 THR A C 1
ATOM 699 O O . THR A 1 92 ? -21.935 4.812 11.675 1.00 92.44 92 THR A O 1
ATOM 702 N N . ARG A 1 93 ? -21.459 6.841 12.534 1.00 88.06 93 ARG A N 1
ATOM 703 C CA . ARG A 1 93 ? -20.768 7.382 11.345 1.00 88.06 93 ARG A CA 1
ATOM 704 C C . ARG A 1 93 ? -19.304 7.711 11.589 1.00 88.06 93 ARG A C 1
ATOM 706 O O . ARG A 1 93 ? -18.579 7.969 10.635 1.00 88.06 93 ARG A O 1
ATOM 713 N N . THR A 1 94 ? -18.868 7.717 12.844 1.00 85.56 94 THR A N 1
ATOM 714 C CA . THR A 1 94 ? -17.502 8.084 13.222 1.00 85.56 94 THR A CA 1
ATOM 715 C C . THR A 1 94 ? -16.851 6.984 14.047 1.00 85.56 94 THR A C 1
ATOM 717 O O . THR A 1 94 ? -17.523 6.261 14.781 1.00 85.56 94 THR A O 1
ATOM 720 N N . LEU A 1 95 ? -15.530 6.863 13.921 1.00 87.00 95 LEU A N 1
ATOM 721 C CA . LEU A 1 95 ? -14.705 5.987 14.744 1.00 87.00 95 LEU A CA 1
ATOM 722 C C . LEU A 1 95 ? -13.514 6.762 15.289 1.00 87.00 95 LEU A C 1
ATOM 724 O O . LEU A 1 95 ? -12.901 7.552 14.573 1.00 87.00 95 LEU A O 1
ATOM 728 N N . ALA A 1 96 ? -13.131 6.464 16.530 1.00 80.56 96 ALA A N 1
ATOM 729 C CA . ALA A 1 96 ? -11.951 7.057 17.148 1.00 80.56 96 ALA A CA 1
ATOM 730 C C . ALA A 1 96 ? -10.638 6.689 16.427 1.00 80.56 96 ALA A C 1
ATOM 732 O O . ALA A 1 96 ? -9.684 7.465 16.453 1.00 80.56 96 ALA A O 1
ATOM 733 N N . GLN A 1 97 ? -10.569 5.514 15.787 1.00 84.94 97 GLN A N 1
ATOM 734 C CA . GLN A 1 97 ? -9.402 5.071 15.022 1.00 84.94 97 GLN A CA 1
ATOM 735 C C . GLN A 1 97 ? -9.761 4.732 13.578 1.00 84.94 97 GLN A C 1
ATOM 737 O O . GLN A 1 97 ? -10.771 4.091 13.298 1.00 84.94 97 GLN A O 1
ATOM 742 N N . LYS A 1 98 ? -8.861 5.105 12.663 1.00 90.19 98 LYS A N 1
ATOM 743 C CA . LYS A 1 98 ? -9.019 4.927 11.211 1.00 90.19 98 LYS A CA 1
ATOM 744 C C . LYS A 1 98 ? -8.692 3.520 10.699 1.00 90.19 98 LYS A C 1
ATOM 746 O O . LYS A 1 98 ? -8.857 3.255 9.513 1.00 90.19 98 LYS A O 1
ATOM 751 N N . ASN A 1 99 ? -8.166 2.642 11.548 1.00 95.38 99 ASN A N 1
ATOM 752 C CA . ASN A 1 99 ? -7.854 1.252 11.224 1.00 95.38 99 ASN A CA 1
ATOM 753 C C . ASN A 1 99 ? -7.810 0.395 12.494 1.00 95.38 99 ASN A C 1
ATOM 755 O O . ASN A 1 99 ? -7.670 0.906 13.610 1.00 95.38 99 ASN A O 1
ATOM 759 N N . GLY A 1 100 ? -7.899 -0.917 12.316 1.00 96.50 100 GLY A N 1
ATOM 760 C CA . GLY A 1 100 ? -7.882 -1.867 13.419 1.00 96.50 100 GLY A CA 1
ATOM 761 C C . GLY A 1 100 ? -8.199 -3.283 12.968 1.00 96.50 100 GLY A C 1
ATOM 762 O O . GLY A 1 100 ? -8.040 -3.627 11.797 1.00 96.50 100 GLY A O 1
ATOM 763 N N . ALA A 1 101 ? -8.665 -4.099 13.905 1.00 97.88 101 ALA A N 1
ATOM 764 C CA . ALA A 1 101 ? -9.061 -5.475 13.658 1.00 97.88 101 ALA A CA 1
ATOM 765 C C . ALA A 1 101 ? -10.559 -5.685 13.865 1.00 97.88 101 ALA A C 1
ATOM 767 O O . ALA A 1 101 ? -11.202 -4.975 14.635 1.00 97.88 101 ALA A O 1
ATOM 768 N N . VAL A 1 102 ? -11.101 -6.686 13.182 1.00 97.69 102 VAL A N 1
ATOM 769 C CA . VAL A 1 102 ? -12.499 -7.096 13.291 1.00 97.69 102 VAL A CA 1
ATOM 770 C C . VAL A 1 102 ? -12.560 -8.474 13.932 1.00 97.69 102 VAL A C 1
ATOM 772 O O . VAL A 1 102 ? -11.880 -9.402 13.483 1.00 97.69 102 VAL A O 1
ATOM 775 N N . PHE A 1 103 ? -13.382 -8.626 14.967 1.00 97.88 103 PHE A N 1
ATOM 776 C CA . PHE A 1 103 ? -13.638 -9.929 15.570 1.00 97.88 103 PHE A CA 1
ATOM 777 C C . PHE A 1 103 ? -14.730 -10.708 14.824 1.00 97.88 103 PHE A C 1
ATOM 779 O O . PHE A 1 103 ? -15.701 -10.155 14.291 1.00 97.88 103 PHE A O 1
ATOM 786 N N . SER A 1 104 ? -14.596 -12.030 14.858 1.00 96.06 104 SER A N 1
ATOM 787 C CA . SER A 1 104 ? -15.667 -12.966 14.516 1.00 96.06 104 SER A CA 1
ATOM 788 C C . SER A 1 104 ? -16.852 -12.771 15.466 1.00 96.06 104 SER A C 1
ATOM 790 O O . SER A 1 104 ? -16.698 -12.233 16.564 1.00 96.06 104 SER A O 1
ATOM 792 N N . ASP A 1 105 ? -18.045 -13.191 15.053 1.00 95.06 105 ASP A N 1
ATOM 793 C CA . ASP A 1 105 ? -19.192 -13.247 15.958 1.00 95.06 105 ASP A CA 1
ATOM 794 C C . ASP A 1 105 ? -18.941 -14.265 17.078 1.00 95.06 105 ASP A C 1
ATOM 796 O O . ASP A 1 105 ? -18.079 -15.144 16.965 1.00 95.06 105 ASP A O 1
ATOM 800 N N . GLN A 1 106 ? -19.688 -14.144 18.173 1.00 96.19 106 GLN A N 1
ATOM 801 C CA . GLN A 1 106 ? -19.433 -14.941 19.365 1.00 96.19 106 GLN A CA 1
ATOM 802 C C . GLN A 1 106 ? -19.715 -16.430 19.142 1.00 96.19 106 GLN A C 1
ATOM 804 O O . GLN A 1 106 ? -19.002 -17.258 19.706 1.00 96.19 106 GLN A O 1
ATOM 809 N N . PHE A 1 107 ? -20.698 -16.801 18.315 1.00 96.12 107 PHE A N 1
ATOM 810 C CA . PHE A 1 107 ? -20.952 -18.214 18.014 1.00 96.12 107 PHE A CA 1
ATOM 811 C C . PHE A 1 107 ? -19.794 -18.836 17.234 1.00 96.12 107 PHE A C 1
ATOM 813 O O . PHE A 1 107 ? -19.312 -19.908 17.607 1.00 96.12 107 PHE A O 1
ATOM 820 N N . THR A 1 108 ? -19.288 -18.139 16.217 1.00 94.94 108 THR A N 1
ATOM 821 C CA . THR A 1 108 ? -18.080 -18.547 15.491 1.00 94.94 108 THR A CA 1
ATOM 822 C C . THR A 1 108 ? -16.874 -18.614 16.428 1.00 94.94 108 THR A C 1
ATOM 824 O O . THR A 1 108 ? -16.146 -19.605 16.432 1.00 94.94 108 THR A O 1
ATOM 827 N N . ALA A 1 109 ? -16.677 -17.603 17.277 1.00 95.81 109 ALA A N 1
ATOM 828 C CA . ALA A 1 109 ? -15.583 -17.559 18.244 1.00 95.81 109 ALA A CA 1
ATOM 829 C C . ALA A 1 109 ? -15.623 -18.745 19.226 1.00 95.81 109 ALA A C 1
ATOM 831 O O . ALA A 1 109 ? -14.598 -19.390 19.454 1.00 95.81 109 ALA A O 1
ATOM 832 N N . VAL A 1 110 ? -16.803 -19.082 19.758 1.00 95.94 110 VAL A N 1
ATOM 833 C CA . VAL A 1 110 ? -17.026 -20.266 20.606 1.00 95.94 110 VAL A CA 1
ATOM 834 C C . VAL A 1 110 ? -16.734 -21.554 19.836 1.00 95.94 110 VAL A C 1
ATOM 836 O O . VAL A 1 110 ? -16.019 -22.411 20.351 1.00 95.94 110 VAL A O 1
ATOM 839 N N . GLY A 1 111 ? -17.219 -21.679 18.596 1.00 95.00 111 GLY A N 1
ATOM 840 C CA . GLY A 1 111 ? -16.963 -22.843 17.740 1.00 95.00 111 GLY A CA 1
ATOM 841 C C . GLY A 1 111 ? -15.478 -23.063 17.433 1.00 95.00 111 GLY A C 1
ATOM 842 O O . GLY A 1 111 ? -15.037 -24.200 17.289 1.00 95.00 111 GLY A O 1
ATOM 843 N N . LEU A 1 112 ? -14.689 -21.985 17.404 1.00 93.12 112 LEU A N 1
ATOM 844 C CA . LEU A 1 112 ? -13.232 -22.020 17.253 1.00 93.12 112 LEU A CA 1
ATOM 845 C C . LEU A 1 112 ? -12.475 -22.232 18.577 1.00 93.12 112 LEU A C 1
ATOM 847 O O . LEU A 1 112 ? -11.245 -22.273 18.565 1.00 93.12 112 LEU A O 1
ATOM 851 N N . GLY A 1 113 ? -13.171 -22.327 19.716 1.00 96.19 113 GLY A N 1
ATOM 852 C CA . GLY A 1 113 ? -12.554 -22.411 21.044 1.00 96.19 113 GLY A CA 1
ATOM 853 C C . GLY A 1 113 ? -11.877 -21.112 21.499 1.00 96.19 113 GLY A C 1
ATOM 854 O O . GLY A 1 113 ? -11.010 -21.145 22.368 1.00 96.19 113 GLY A O 1
ATOM 855 N N . LYS A 1 114 ? -12.259 -19.970 20.915 1.00 96.00 114 LYS A N 1
ATOM 856 C CA . LYS A 1 114 ? -11.685 -18.634 21.150 1.00 96.00 114 LYS A CA 1
ATOM 857 C C . LYS A 1 114 ? -12.751 -17.614 21.592 1.00 96.00 114 LYS A C 1
ATOM 859 O O . LYS A 1 114 ? -12.823 -16.539 20.999 1.00 96.00 114 LYS A O 1
ATOM 864 N N . PRO A 1 115 ? -13.629 -17.923 22.566 1.00 95.31 115 PRO A N 1
ATOM 865 C CA . PRO A 1 115 ? -14.725 -17.026 22.928 1.00 95.31 115 PRO A CA 1
ATOM 866 C C . PRO A 1 115 ? -14.207 -15.680 23.449 1.00 95.31 115 PRO A C 1
ATOM 868 O O . PRO A 1 115 ? -13.252 -15.636 24.229 1.00 95.31 115 PRO A O 1
ATOM 871 N N . LEU A 1 116 ? -14.873 -14.583 23.078 1.00 94.88 116 LEU A N 1
ATOM 872 C CA . LEU A 1 116 ? -14.650 -13.291 23.726 1.00 94.88 116 LEU A CA 1
ATOM 873 C C . LEU A 1 116 ? -15.451 -13.231 25.024 1.00 94.88 116 LEU A C 1
ATOM 875 O O . LEU A 1 116 ? -16.624 -13.598 25.059 1.00 94.88 116 LEU A O 1
ATOM 879 N N . ASN A 1 117 ? -14.832 -12.744 26.094 1.00 95.50 117 ASN A N 1
ATOM 880 C CA . ASN A 1 117 ? -15.537 -12.463 27.340 1.00 95.50 117 ASN A CA 1
ATOM 881 C C . ASN A 1 117 ? -15.901 -10.977 27.366 1.00 95.50 117 ASN A C 1
ATOM 883 O O . ASN A 1 117 ? -15.094 -10.150 27.792 1.00 95.50 117 ASN A O 1
ATOM 887 N N . VAL A 1 118 ? -17.077 -10.650 26.834 1.00 97.25 118 VAL A N 1
ATOM 888 C CA . VAL A 1 118 ? -17.651 -9.305 26.933 1.00 97.25 118 VAL A CA 1
ATOM 889 C C . VAL A 1 118 ? -18.200 -9.133 28.348 1.00 97.25 118 VAL A C 1
ATOM 891 O O . VAL A 1 118 ? -18.835 -10.037 28.881 1.00 97.25 118 VAL A O 1
ATOM 894 N N . LEU A 1 119 ? -17.882 -8.003 28.971 1.00 96.81 119 LEU A N 1
ATOM 895 C CA . LEU A 1 119 ? -18.146 -7.719 30.379 1.00 96.81 119 LEU A CA 1
ATOM 896 C C . LEU A 1 119 ? -19.355 -6.796 30.541 1.00 96.81 119 LEU A C 1
ATOM 898 O O . LEU A 1 119 ? -20.250 -7.084 31.330 1.00 96.81 119 LEU A O 1
ATOM 902 N N . CYS A 1 120 ? -19.430 -5.725 29.751 1.00 97.12 120 CYS A N 1
ATOM 903 C CA . CYS A 1 120 ? -20.535 -4.767 29.778 1.00 97.12 120 CYS A CA 1
ATOM 904 C C . CYS A 1 120 ? -20.604 -3.937 28.489 1.00 97.12 120 CYS A C 1
ATOM 906 O O . CYS A 1 120 ? -19.669 -3.946 27.678 1.00 97.12 120 CYS A O 1
ATOM 908 N N . ALA A 1 121 ? -21.704 -3.199 28.336 1.00 98.06 121 ALA A N 1
ATOM 909 C CA . ALA A 1 121 ? -21.966 -2.278 27.239 1.00 98.06 121 ALA A CA 1
ATOM 910 C C . ALA A 1 121 ? -22.223 -0.848 27.738 1.00 98.06 121 ALA A C 1
ATOM 912 O O . ALA A 1 121 ? -22.864 -0.640 28.769 1.00 98.06 121 ALA A O 1
ATOM 913 N N . TYR A 1 122 ? -21.768 0.134 26.968 1.00 97.81 122 TYR A N 1
ATOM 914 C CA . TYR A 1 122 ? -22.047 1.554 27.144 1.00 97.81 122 TYR A CA 1
ATOM 915 C C . TYR A 1 122 ? -22.671 2.109 25.863 1.00 97.81 122 TYR A C 1
ATOM 917 O O . TYR A 1 122 ? -22.086 1.905 24.793 1.00 97.81 122 TYR A O 1
ATOM 925 N N . PRO A 1 123 ? -23.797 2.844 25.947 1.00 97.56 123 PRO A N 1
ATOM 926 C CA . PRO A 1 123 ? -24.409 3.477 24.781 1.00 97.56 123 PRO A CA 1
ATOM 927 C C . PRO A 1 123 ? -23.451 4.350 23.968 1.00 97.56 123 PRO A C 1
ATOM 929 O O . PRO A 1 123 ? -23.521 4.325 22.745 1.00 97.56 123 PRO A O 1
ATOM 932 N N . PHE A 1 124 ? -22.517 5.064 24.600 1.00 95.69 124 PHE A N 1
ATOM 933 C CA . PHE A 1 124 ? -21.550 5.918 23.899 1.00 95.69 124 PHE A CA 1
ATOM 934 C C . PHE A 1 124 ? -20.115 5.659 24.348 1.00 95.69 124 PHE A C 1
ATOM 936 O O . PHE A 1 124 ? -19.861 5.395 25.524 1.00 95.69 124 PHE A O 1
ATOM 943 N N . GLU A 1 125 ? -19.162 5.789 23.426 1.00 92.25 125 GLU A N 1
ATOM 944 C CA . GLU A 1 125 ? -17.738 5.735 23.757 1.00 92.25 125 GLU A CA 1
ATOM 945 C C . GLU A 1 125 ? -17.268 6.904 24.632 1.00 92.25 125 GLU A C 1
ATOM 947 O O . GLU A 1 125 ? -17.772 8.028 24.561 1.00 92.25 125 GLU A O 1
ATOM 952 N N . PHE A 1 126 ? -16.251 6.632 25.450 1.00 91.75 126 PHE A N 1
ATOM 953 C CA . PHE A 1 126 ? -15.531 7.627 26.234 1.00 91.75 126 PHE A CA 1
ATOM 954 C C . PHE A 1 126 ? -14.163 7.084 26.678 1.00 91.75 126 PHE A C 1
ATOM 956 O O . PHE A 1 126 ? -13.972 5.865 26.739 1.00 91.75 126 PHE A O 1
ATOM 963 N N . PRO A 1 127 ? -13.201 7.959 27.025 1.00 87.81 127 PRO A N 1
ATOM 964 C CA . PRO A 1 127 ? -11.928 7.531 27.593 1.00 87.81 127 PRO A CA 1
ATOM 965 C C . PRO A 1 127 ? -12.132 6.901 28.977 1.00 87.81 127 PRO A C 1
ATOM 967 O O . PRO A 1 127 ? -12.460 7.590 29.946 1.00 87.81 127 PRO A O 1
ATOM 970 N N . LEU A 1 128 ? -11.927 5.588 29.084 1.00 89.00 128 LEU A N 1
ATOM 971 C CA . LEU A 1 128 ? -12.009 4.881 30.359 1.00 89.00 128 LEU A CA 1
ATOM 972 C C . LEU A 1 128 ? -10.788 5.179 31.228 1.00 89.00 128 LEU A C 1
ATOM 974 O O . LEU A 1 128 ? -9.641 4.984 30.824 1.00 89.00 128 LEU A O 1
ATOM 978 N N . GLN A 1 129 ? -11.048 5.639 32.449 1.00 86.62 129 GLN A N 1
ATOM 979 C CA . GLN A 1 129 ? -10.009 5.869 33.445 1.00 86.62 129 GLN A CA 1
ATOM 980 C C . GLN A 1 129 ? -9.600 4.548 34.096 1.00 86.62 129 GLN A C 1
ATOM 982 O O . GLN A 1 129 ? -10.453 3.741 34.460 1.00 86.62 129 GLN A O 1
ATOM 987 N N . SER A 1 130 ? -8.298 4.360 34.321 1.00 87.31 130 SER A N 1
ATOM 988 C CA . SER A 1 130 ? -7.733 3.145 34.931 1.00 87.31 130 SER A CA 1
ATOM 989 C C . SER A 1 130 ? -8.211 2.874 36.363 1.00 87.31 130 SER A C 1
ATOM 991 O O . SER A 1 130 ? -7.974 1.796 36.894 1.00 87.31 130 SER A O 1
ATOM 993 N N . THR A 1 131 ? -8.842 3.856 37.006 1.00 87.25 131 THR A N 1
ATOM 994 C CA . THR A 1 131 ? -9.394 3.778 38.365 1.00 87.25 131 THR A CA 1
ATOM 995 C C . THR A 1 131 ? -10.841 3.295 38.405 1.00 87.25 131 THR A C 1
ATOM 997 O O . THR A 1 131 ? -11.376 3.087 39.493 1.00 87.25 131 THR A O 1
ATOM 1000 N N . ARG A 1 132 ? -11.500 3.139 37.250 1.00 89.62 132 ARG A N 1
ATOM 1001 C CA . ARG A 1 132 ? -12.898 2.715 37.197 1.00 89.62 132 ARG A CA 1
ATOM 1002 C C . ARG A 1 132 ? -13.009 1.230 37.589 1.00 89.62 132 ARG A C 1
ATOM 1004 O O . ARG A 1 132 ? -12.312 0.408 36.993 1.00 89.62 132 ARG A O 1
ATOM 1011 N N . PRO A 1 133 ? -13.840 0.875 38.587 1.00 90.06 133 PRO A N 1
ATOM 1012 C CA . PRO A 1 133 ? -13.889 -0.482 39.125 1.00 90.06 133 PRO A CA 1
ATOM 1013 C C . PRO A 1 133 ? -14.480 -1.487 38.129 1.00 90.06 133 PRO A C 1
ATOM 1015 O O . PRO A 1 133 ? -14.983 -1.118 37.065 1.00 90.06 133 PRO A O 1
ATOM 1018 N N . ASP A 1 134 ? -14.400 -2.767 38.494 1.00 91.56 134 ASP A N 1
ATOM 1019 C CA . ASP A 1 134 ? -15.024 -3.884 37.778 1.00 91.56 134 ASP A CA 1
ATOM 1020 C C . ASP A 1 134 ? -14.659 -3.903 36.295 1.00 91.56 134 ASP A C 1
ATOM 1022 O O . ASP A 1 134 ? -15.516 -3.897 35.415 1.00 91.56 134 ASP A O 1
ATOM 1026 N N . PHE A 1 135 ? -13.352 -3.882 36.015 1.00 93.81 135 PHE A N 1
ATOM 1027 C CA 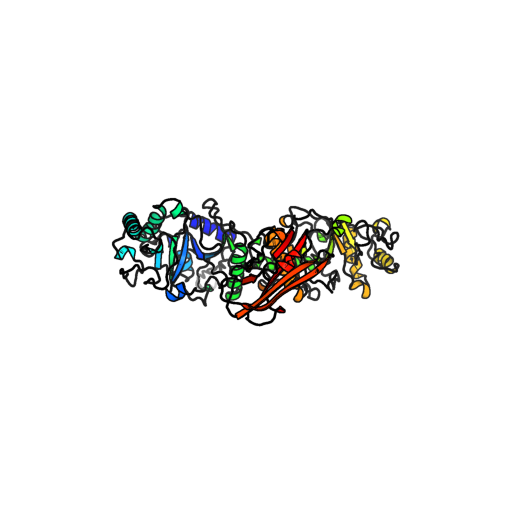. PHE A 1 135 ? -12.815 -3.901 34.653 1.00 93.81 135 PHE A CA 1
ATOM 1028 C C . PHE A 1 135 ? -13.275 -2.715 33.788 1.00 93.81 135 PHE A C 1
ATOM 1030 O O . PHE A 1 135 ? -13.377 -2.823 32.569 1.00 93.81 135 PHE A O 1
ATOM 1037 N N . GLY A 1 136 ? -13.582 -1.581 34.419 1.00 93.81 136 GLY A N 1
ATOM 1038 C CA . GLY A 1 136 ? -14.110 -0.403 33.743 1.00 93.81 136 GLY A CA 1
ATOM 1039 C C . GLY A 1 136 ? -15.622 -0.432 33.529 1.00 93.81 136 GLY A C 1
ATOM 1040 O O . GLY A 1 136 ? -16.132 0.490 32.902 1.00 93.81 136 GLY A O 1
ATOM 1041 N N . CYS A 1 137 ? -16.349 -1.430 34.042 1.00 94.69 137 CYS A N 1
ATOM 1042 C CA . CYS A 1 137 ? -17.812 -1.527 33.964 1.00 94.69 137 CYS A CA 1
ATOM 1043 C C . CYS A 1 137 ? -18.536 -0.893 35.163 1.00 94.69 137 CYS A C 1
ATOM 1045 O O . CYS A 1 137 ? -19.696 -0.484 35.043 1.00 94.69 137 CYS A O 1
ATOM 1047 N N . GLY A 1 138 ? -17.876 -0.774 36.312 1.00 90.81 138 GLY A N 1
ATOM 1048 C CA . GLY A 1 138 ? -18.505 -0.254 37.523 1.00 90.81 138 GLY A CA 1
ATOM 1049 C C . GLY A 1 138 ? -18.809 1.250 37.455 1.00 90.81 138 GLY A C 1
ATOM 1050 O O . GLY A 1 138 ? -18.217 1.989 36.662 1.00 90.81 138 GLY A O 1
ATOM 1051 N N . TRP A 1 139 ? -19.726 1.705 38.313 1.00 86.19 139 TRP A N 1
ATOM 1052 C CA . TRP A 1 139 ? -20.037 3.120 38.560 1.00 86.19 139 TRP A CA 1
ATOM 1053 C C . TRP A 1 139 ? -19.885 3.424 40.055 1.00 86.19 139 TRP A C 1
ATOM 1055 O O . TRP A 1 139 ? -20.065 2.533 40.886 1.00 86.19 139 TRP A O 1
ATOM 1065 N N . THR A 1 140 ? -19.512 4.657 40.413 1.00 70.25 140 THR A N 1
ATOM 1066 C CA . THR A 1 140 ? -19.248 5.065 41.805 1.00 70.25 140 THR A CA 1
ATOM 1067 C C . THR A 1 140 ? -20.346 4.587 42.762 1.00 70.25 140 THR A C 1
ATOM 1069 O O . THR A 1 140 ? -21.520 4.858 42.536 1.00 70.25 140 THR A O 1
ATOM 1072 N N . ALA A 1 141 ? -19.948 3.890 43.835 1.00 56.00 141 ALA A N 1
ATOM 1073 C CA . ALA A 1 141 ? -20.817 3.317 44.875 1.00 56.00 141 ALA A CA 1
ATOM 1074 C C . ALA A 1 141 ? -21.760 2.157 44.467 1.00 56.00 141 ALA A C 1
ATOM 1076 O O . ALA A 1 141 ? -22.464 1.641 45.334 1.00 56.00 141 ALA A O 1
ATOM 1077 N N . ALA A 1 142 ? -21.728 1.681 43.217 1.00 61.88 142 ALA A N 1
ATOM 1078 C CA . ALA A 1 142 ? -22.463 0.498 42.764 1.00 61.88 142 ALA A CA 1
ATOM 1079 C C . ALA A 1 142 ? -21.499 -0.679 42.537 1.00 61.88 142 ALA A C 1
ATOM 1081 O O . ALA A 1 142 ? -20.889 -0.792 41.476 1.00 61.88 142 ALA A O 1
ATOM 1082 N N . THR A 1 143 ? -21.336 -1.547 43.541 1.00 55.81 143 THR A N 1
ATOM 1083 C CA . THR A 1 143 ? -20.585 -2.806 43.393 1.00 55.81 143 THR A CA 1
ATOM 1084 C C . THR A 1 143 ? -21.479 -3.867 42.773 1.00 55.81 143 THR A C 1
ATOM 1086 O O . THR A 1 143 ? -22.526 -4.200 43.338 1.00 55.81 143 THR A O 1
ATOM 1089 N N . SER A 1 144 ? -21.065 -4.402 41.634 1.00 62.28 144 SER A N 1
ATOM 1090 C CA . SER A 1 144 ? -21.782 -5.448 40.918 1.00 62.28 144 SER A CA 1
ATOM 1091 C C . SER A 1 144 ? -21.366 -6.847 41.396 1.00 62.28 144 SER A C 1
ATOM 1093 O O . SER A 1 144 ? -20.435 -7.018 42.190 1.00 62.28 144 SER A O 1
ATOM 1095 N N . SER A 1 145 ? -22.130 -7.871 41.012 1.00 64.94 145 SER A N 1
ATOM 1096 C CA . SER A 1 145 ? -21.820 -9.249 41.409 1.00 64.94 145 SER A CA 1
ATOM 1097 C C . SER A 1 145 ? -20.600 -9.767 40.640 1.00 64.94 145 SER A C 1
ATOM 1099 O O . SER A 1 145 ? -20.350 -9.350 39.516 1.00 64.94 145 SER A O 1
ATOM 1101 N N . LEU A 1 146 ? -19.884 -10.761 41.179 1.00 61.50 146 LEU A N 1
ATOM 1102 C CA . LEU A 1 146 ? -18.771 -11.406 40.457 1.00 61.50 146 LEU A CA 1
ATOM 1103 C C . LEU A 1 146 ? -19.179 -12.000 39.093 1.00 61.50 146 LEU A C 1
ATOM 1105 O O . LEU A 1 146 ? -18.305 -12.310 38.284 1.00 61.50 146 LEU A O 1
ATOM 1109 N N . GLN A 1 147 ? -20.478 -12.208 38.863 1.00 76.31 147 GLN A N 1
ATOM 1110 C CA . GLN A 1 147 ? -21.007 -12.824 37.654 1.00 76.31 147 GLN A CA 1
ATOM 1111 C C . GLN A 1 147 ? -21.322 -11.803 36.555 1.00 76.31 147 GLN A C 1
ATOM 1113 O O . GLN A 1 147 ? -21.059 -12.097 35.396 1.00 76.31 147 GLN A O 1
ATOM 1118 N N . ASP A 1 148 ? -21.806 -10.610 36.902 1.00 87.50 148 ASP A N 1
ATOM 1119 C CA . ASP A 1 148 ? -22.129 -9.530 35.964 1.00 87.50 148 ASP A CA 1
ATOM 1120 C C . ASP A 1 148 ? -21.466 -8.241 36.446 1.00 87.50 148 ASP A C 1
ATOM 1122 O O . ASP A 1 148 ? -21.841 -7.717 37.491 1.00 87.50 148 ASP A O 1
ATOM 1126 N N . ALA A 1 149 ? -20.482 -7.758 35.684 1.00 90.25 149 ALA A N 1
ATOM 1127 C CA . ALA A 1 149 ? -19.685 -6.588 36.036 1.00 90.25 149 ALA A CA 1
ATOM 1128 C C . ALA A 1 149 ? -20.426 -5.256 35.804 1.00 90.25 149 ALA A C 1
ATOM 1130 O O . ALA A 1 149 ? -19.918 -4.204 36.197 1.00 90.25 149 ALA A O 1
ATOM 1131 N N . SER A 1 150 ? -21.594 -5.276 35.153 1.00 94.31 150 SER A N 1
ATOM 1132 C CA . SER A 1 150 ? -22.333 -4.066 34.795 1.00 94.31 150 SER A CA 1
ATOM 1133 C C . SER A 1 150 ? -22.944 -3.341 36.001 1.00 94.31 150 SER A C 1
ATOM 1135 O O . SER A 1 150 ? -23.194 -3.938 37.047 1.00 94.31 150 SER A O 1
ATOM 1137 N N . SER A 1 151 ? -23.159 -2.026 35.883 1.00 94.44 151 SER A N 1
ATOM 1138 C CA . SER A 1 151 ? -23.514 -1.166 37.027 1.00 94.44 151 SER A CA 1
ATOM 1139 C C . SER A 1 151 ? -24.947 -0.634 37.032 1.00 94.44 151 SER A C 1
ATOM 1141 O O . SER A 1 151 ? -25.457 -0.328 38.107 1.00 94.44 151 SER A O 1
ATOM 1143 N N . CYS A 1 152 ? -25.630 -0.543 35.887 1.00 95.19 152 CYS A N 1
ATOM 1144 C CA . CYS A 1 152 ? -26.958 0.079 35.814 1.00 95.19 152 CYS A CA 1
ATOM 1145 C C . CYS A 1 152 ? -28.008 -0.634 36.682 1.00 95.19 152 CYS A C 1
ATOM 1147 O O . CYS A 1 152 ? -28.734 0.022 37.429 1.00 95.19 152 CYS A O 1
ATOM 1149 N N . ALA A 1 153 ? -28.045 -1.970 36.670 1.00 92.00 153 ALA A N 1
ATOM 1150 C CA . ALA A 1 153 ? -29.024 -2.728 37.452 1.00 92.00 153 ALA A CA 1
ATOM 1151 C C . ALA A 1 153 ? -28.893 -2.475 38.968 1.00 92.00 153 ALA A C 1
ATOM 1153 O O . ALA A 1 153 ? -29.899 -2.359 39.667 1.00 92.00 153 ALA A O 1
ATOM 1154 N N . ALA A 1 154 ? -27.664 -2.314 39.474 1.00 89.94 154 ALA A N 1
ATOM 1155 C CA . ALA A 1 154 ? -27.406 -1.997 40.882 1.00 89.94 154 ALA A CA 1
ATOM 1156 C C . ALA A 1 154 ? -27.874 -0.582 41.277 1.00 89.94 154 ALA A C 1
ATOM 1158 O O . ALA A 1 154 ? -28.105 -0.315 42.454 1.00 89.94 154 ALA A O 1
ATOM 1159 N N . LEU A 1 155 ? -28.058 0.306 40.296 1.00 90.44 155 LEU A N 1
ATOM 1160 C CA . LEU A 1 155 ? -28.623 1.647 40.462 1.00 90.44 155 LEU A CA 1
ATOM 1161 C C . LEU A 1 155 ? -30.150 1.676 40.266 1.00 90.44 155 LEU A C 1
ATOM 1163 O O . LEU A 1 155 ? -30.749 2.747 40.289 1.00 90.44 155 LEU A O 1
ATOM 1167 N N . GLY A 1 156 ? -30.789 0.522 40.040 1.00 91.62 156 GLY A N 1
ATOM 1168 C CA . GLY A 1 156 ? -32.212 0.438 39.697 1.00 91.62 156 GLY A CA 1
ATOM 1169 C C . GLY A 1 156 ? -32.532 0.853 38.256 1.00 91.62 156 GLY A C 1
ATOM 1170 O O . GLY A 1 156 ? -33.704 0.942 37.893 1.00 91.62 156 GLY A O 1
ATOM 1171 N N . VAL A 1 157 ? -31.515 1.083 37.422 1.00 94.50 157 VAL A N 1
ATOM 1172 C CA . VAL A 1 157 ? -31.677 1.395 35.999 1.00 94.50 157 VAL A CA 1
ATOM 1173 C C . VAL A 1 157 ? -31.857 0.087 35.239 1.00 94.50 157 VAL A C 1
ATOM 1175 O O . VAL A 1 157 ? -30.921 -0.701 35.117 1.00 94.50 157 VAL A O 1
ATOM 1178 N N . THR A 1 158 ? -33.074 -0.153 34.747 1.00 93.69 158 THR A N 1
ATOM 1179 C CA . THR A 1 158 ? -33.439 -1.412 34.075 1.00 93.69 158 THR A CA 1
ATOM 1180 C C . THR A 1 158 ? -34.014 -1.228 32.671 1.00 93.69 158 THR A C 1
ATOM 1182 O O . THR A 1 158 ? -34.120 -2.206 31.936 1.00 93.69 158 THR A O 1
ATOM 1185 N N . ASP A 1 159 ? -34.326 0.002 32.267 1.00 97.56 159 ASP A N 1
ATOM 1186 C CA . ASP A 1 159 ? -34.879 0.330 30.957 1.00 97.56 159 ASP A CA 1
ATOM 1187 C C . ASP A 1 159 ? -34.227 1.589 30.357 1.00 97.56 159 ASP A C 1
ATOM 1189 O O . ASP A 1 159 ? -33.396 2.261 30.976 1.00 97.56 159 ASP A O 1
ATOM 1193 N N . THR A 1 160 ? -34.594 1.898 29.112 1.00 98.12 160 THR A N 1
ATOM 1194 C CA . THR A 1 160 ? -34.055 3.037 28.359 1.00 98.12 160 THR A CA 1
ATOM 1195 C C . THR A 1 160 ? -34.348 4.368 29.031 1.00 98.12 160 THR A C 1
ATOM 1197 O O . THR A 1 160 ? -33.476 5.231 29.077 1.00 98.12 160 THR A O 1
ATOM 1200 N N . GLN A 1 161 ? -35.553 4.541 29.575 1.00 98.25 161 GLN A N 1
ATOM 1201 C CA . GLN A 1 161 ? -35.946 5.802 30.194 1.00 98.25 161 GLN A CA 1
ATOM 1202 C C . GLN A 1 161 ? -35.169 6.044 31.489 1.00 98.25 161 GLN A C 1
ATOM 1204 O O . GLN A 1 161 ? -34.686 7.151 31.714 1.00 98.25 161 GLN A O 1
ATOM 1209 N N . GLY A 1 162 ? -34.993 5.005 32.305 1.00 97.88 162 GLY A N 1
ATOM 1210 C CA . GLY A 1 162 ? -34.163 5.041 33.500 1.00 97.88 162 GLY A CA 1
ATOM 1211 C C . GLY A 1 162 ? -32.712 5.371 33.170 1.00 97.88 162 GLY A C 1
ATOM 1212 O O . GLY A 1 162 ? -32.102 6.180 33.868 1.00 97.88 162 GLY A O 1
ATOM 1213 N N . TRP A 1 163 ? -32.174 4.819 32.076 1.00 98.12 163 TRP A N 1
ATOM 1214 C CA . TRP A 1 163 ? -30.818 5.144 31.636 1.00 98.12 163 TRP A CA 1
ATOM 1215 C C . TRP A 1 163 ? -30.694 6.611 31.214 1.00 98.12 163 TRP A C 1
ATOM 1217 O O . TRP A 1 163 ? -29.765 7.287 31.646 1.00 98.12 163 TRP A O 1
ATOM 1227 N N . LEU A 1 164 ? -31.651 7.130 30.435 1.00 98.19 164 LEU A N 1
ATOM 1228 C CA . LEU A 1 164 ? -31.672 8.536 30.013 1.00 98.19 164 LEU A CA 1
ATOM 1229 C C . LEU A 1 164 ? -31.763 9.486 31.210 1.00 98.19 164 LEU A C 1
ATOM 1231 O O . LEU A 1 164 ? -31.008 10.451 31.286 1.00 98.19 164 LEU A O 1
ATOM 1235 N N . THR A 1 165 ? -32.640 9.186 32.171 1.00 97.94 165 THR A N 1
ATOM 1236 C CA . THR A 1 165 ? -32.773 9.972 33.402 1.00 97.94 165 THR A CA 1
ATOM 1237 C C . THR A 1 165 ? -31.486 9.954 34.226 1.00 97.94 165 THR A C 1
ATOM 1239 O O . THR A 1 165 ? -31.070 10.998 34.719 1.00 97.94 165 THR A O 1
ATOM 1242 N N . HIS A 1 166 ? -30.826 8.801 34.354 1.00 96.19 166 HIS A N 1
ATOM 1243 C CA . HIS A 1 166 ? -29.532 8.717 35.028 1.00 96.19 166 HIS A CA 1
ATOM 1244 C C . HIS A 1 166 ? -28.454 9.529 34.291 1.00 96.19 166 HIS A C 1
ATOM 1246 O O . HIS A 1 166 ? -27.740 10.315 34.906 1.00 96.19 166 HIS A O 1
ATOM 1252 N N . PHE A 1 167 ? -28.368 9.400 32.968 1.00 96.69 167 PHE A N 1
ATOM 1253 C CA . PHE A 1 167 ? -27.385 10.122 32.163 1.00 96.69 167 PHE A CA 1
ATOM 1254 C C . PHE A 1 167 ? -27.560 11.647 32.240 1.00 96.69 167 PHE A C 1
ATOM 1256 O O . PHE A 1 167 ? -26.576 12.384 32.331 1.00 96.69 167 PHE A O 1
ATOM 1263 N N . GLU A 1 168 ? -28.806 12.122 32.274 1.00 96.94 168 GLU A N 1
ATOM 1264 C CA . GLU A 1 168 ? -29.130 13.534 32.475 1.00 96.94 168 GLU A CA 1
ATOM 1265 C C . GLU A 1 168 ? -28.715 14.029 33.871 1.00 96.94 168 GLU A C 1
ATOM 1267 O O . GLU A 1 168 ? -28.145 15.116 33.988 1.00 96.94 168 GLU A O 1
ATOM 1272 N N . GLN A 1 169 ? -28.925 13.222 34.921 1.00 95.88 169 GLN A N 1
ATOM 1273 C CA . GLN A 1 169 ? -28.483 13.533 36.292 1.00 95.88 169 GLN A CA 1
ATOM 1274 C C . GLN A 1 169 ? -26.959 13.673 36.397 1.00 95.88 169 GLN A C 1
ATOM 1276 O O . GLN A 1 169 ? -26.472 14.528 37.135 1.00 95.88 169 GLN A O 1
ATOM 1281 N N . GLU A 1 170 ? -26.217 12.900 35.606 1.00 94.69 170 GLU A N 1
ATOM 1282 C CA . GLU A 1 170 ? -24.757 12.986 35.480 1.00 94.69 170 GLU A CA 1
ATOM 1283 C C . GLU A 1 170 ? -24.305 14.082 34.487 1.00 94.69 170 GLU A C 1
ATOM 1285 O O . GLU A 1 170 ? -23.160 14.118 34.026 1.00 94.69 170 GLU A O 1
ATOM 1290 N N . GLY A 1 171 ? -25.207 15.003 34.131 1.00 95.06 171 GLY A N 1
ATOM 1291 C CA . GLY A 1 171 ? -24.914 16.176 33.310 1.00 95.06 171 GLY A CA 1
ATOM 1292 C C . GLY A 1 171 ? -24.661 15.859 31.836 1.00 95.06 171 GLY A C 1
ATOM 1293 O O . GLY A 1 171 ? -23.943 16.612 31.168 1.00 95.06 171 GLY A O 1
ATOM 1294 N N . ASN A 1 172 ? -25.211 14.749 31.329 1.00 93.69 172 ASN A N 1
ATOM 1295 C CA . ASN A 1 172 ? -25.030 14.258 29.959 1.00 93.69 172 ASN A CA 1
ATOM 1296 C C . ASN A 1 172 ? -23.553 14.061 29.572 1.00 93.69 172 ASN A C 1
ATOM 1298 O O . ASN A 1 172 ? -23.160 14.233 28.413 1.00 93.69 172 ASN A O 1
ATOM 1302 N N . GLN A 1 173 ? -22.705 13.738 30.550 1.00 92.50 173 GLN A N 1
ATOM 1303 C CA . GLN A 1 173 ? -21.284 13.498 30.324 1.00 92.50 173 GLN A CA 1
ATOM 1304 C C . GLN A 1 173 ? -21.048 12.020 29.998 1.00 92.50 173 GLN A C 1
ATOM 1306 O O . GLN A 1 173 ? -21.404 11.178 30.815 1.00 92.50 173 GLN A O 1
ATOM 1311 N N . PRO A 1 174 ? -20.377 11.657 28.884 1.00 92.31 174 PRO A N 1
ATOM 1312 C CA . PRO A 1 174 ? -20.112 10.256 28.535 1.00 92.31 174 PRO A CA 1
ATOM 1313 C C . PRO A 1 174 ? -19.409 9.443 29.632 1.00 92.31 174 PRO A C 1
ATOM 1315 O O . PRO A 1 174 ? -19.663 8.253 29.783 1.00 92.31 174 PRO A O 1
ATOM 1318 N N . VAL A 1 175 ? -18.555 10.072 30.444 1.00 91.56 175 VAL A N 1
ATOM 1319 C CA . VAL A 1 175 ? -17.930 9.398 31.594 1.00 91.56 175 VAL A CA 1
ATOM 1320 C C . VAL A 1 175 ? -18.948 9.024 32.682 1.00 91.56 175 VAL A C 1
ATOM 1322 O O . VAL A 1 175 ? -18.712 8.066 33.408 1.00 91.56 175 VAL A O 1
ATOM 1325 N N . GLY A 1 176 ? -20.075 9.737 32.749 1.00 92.44 176 GLY A N 1
ATOM 1326 C CA . GLY A 1 176 ? -21.190 9.587 33.686 1.00 92.44 176 GLY A CA 1
ATOM 1327 C C . GLY A 1 176 ? -22.106 8.388 33.449 1.00 92.44 176 GLY A C 1
ATOM 1328 O O . GLY A 1 176 ? -22.998 8.127 34.240 1.00 92.44 176 GLY A O 1
ATOM 1329 N N . GLN A 1 177 ? -21.929 7.649 32.354 1.00 94.38 177 GLN A N 1
ATOM 1330 C CA . GLN A 1 177 ? -22.805 6.524 32.029 1.00 94.38 177 GLN A CA 1
ATOM 1331 C C . GLN A 1 177 ? -22.644 5.395 33.057 1.00 94.38 177 GLN A C 1
ATOM 1333 O O . GLN A 1 177 ? -21.520 4.949 33.298 1.00 94.38 177 GLN A O 1
ATOM 1338 N N . CYS A 1 178 ? -23.739 4.844 33.582 1.00 95.00 178 CYS A N 1
ATOM 1339 C CA . CYS A 1 178 ? -23.723 3.472 34.090 1.00 95.00 178 CYS A CA 1
ATOM 1340 C C . CYS A 1 178 ? -23.602 2.484 32.913 1.00 95.00 178 CYS A C 1
ATOM 1342 O O . CYS A 1 178 ? -24.002 2.791 31.784 1.00 95.00 178 CYS A O 1
ATOM 1344 N N . SER A 1 179 ? -23.033 1.303 33.161 1.00 96.56 179 SER A N 1
ATOM 1345 C CA . SER A 1 179 ? -22.882 0.255 32.143 1.00 96.56 179 SER A CA 1
ATOM 1346 C C . SER A 1 179 ? -24.006 -0.772 32.217 1.00 96.56 179 SER A C 1
ATOM 1348 O O . SER A 1 179 ? -24.502 -1.089 33.300 1.00 96.56 179 SER A O 1
ATOM 1350 N N . LEU A 1 180 ? -24.383 -1.317 31.065 1.00 97.44 180 LEU A N 1
ATOM 1351 C CA . LEU A 1 180 ? -25.450 -2.301 30.918 1.00 97.44 180 LEU A CA 1
ATOM 1352 C C . LEU A 1 180 ? -24.882 -3.706 30.726 1.00 97.44 180 LEU A C 1
ATOM 1354 O O . LEU A 1 180 ? -23.761 -3.881 30.233 1.00 97.44 180 LEU A O 1
ATOM 1358 N N . SER A 1 181 ? -25.654 -4.709 31.141 1.00 96.31 181 SER A N 1
ATOM 1359 C CA . SER A 1 181 ? -25.220 -6.105 31.107 1.00 96.31 181 SER A CA 1
ATOM 1360 C C . SER A 1 181 ? -24.963 -6.574 29.680 1.00 96.31 181 SER A C 1
ATOM 1362 O O . SER A 1 181 ? -25.747 -6.328 28.765 1.00 96.31 181 SER A O 1
ATOM 1364 N N . SER A 1 182 ? -23.859 -7.297 29.508 1.00 95.75 182 SER A N 1
ATOM 1365 C CA . SER A 1 182 ? -23.558 -8.045 28.284 1.00 95.75 182 SER A CA 1
ATOM 1366 C C . SER A 1 182 ? -23.953 -9.521 28.383 1.00 95.75 182 SER A C 1
ATOM 1368 O O . SER A 1 182 ? -23.642 -10.295 27.485 1.00 95.75 182 SER A O 1
ATOM 1370 N N . GLN A 1 183 ? -24.625 -9.922 29.465 1.00 94.00 183 GLN A N 1
ATOM 1371 C CA . GLN A 1 183 ? -25.097 -11.291 29.685 1.00 94.00 183 GLN A CA 1
ATOM 1372 C C . GLN A 1 183 ? -26.624 -11.385 29.643 1.00 94.00 183 GLN A C 1
ATOM 1374 O O . GLN A 1 183 ? -27.153 -12.408 29.218 1.00 94.00 183 GLN A O 1
ATOM 1379 N N . ASP A 1 184 ? -27.325 -10.320 30.037 1.00 95.38 184 ASP A N 1
ATOM 1380 C CA . ASP A 1 184 ? -28.779 -10.206 29.923 1.00 95.38 184 ASP A CA 1
ATOM 1381 C C . ASP A 1 184 ? -29.162 -9.550 28.575 1.00 95.38 184 ASP A C 1
ATOM 1383 O O . ASP A 1 184 ? -28.829 -8.379 28.349 1.00 95.38 184 ASP A O 1
ATOM 1387 N N . PRO A 1 185 ? -29.861 -10.264 27.667 1.00 96.62 185 PRO A N 1
ATOM 1388 C CA . PRO A 1 185 ? -30.284 -9.718 26.378 1.00 96.62 185 PRO A CA 1
ATOM 1389 C C . PRO A 1 185 ? -31.147 -8.455 26.487 1.00 96.62 185 PRO A C 1
ATOM 1391 O O . PRO A 1 185 ? -30.999 -7.553 25.661 1.00 96.62 185 PRO A O 1
ATOM 1394 N N . ALA A 1 186 ? -32.006 -8.351 27.506 1.00 96.12 186 ALA A N 1
ATOM 1395 C CA . ALA A 1 186 ? -32.877 -7.195 27.691 1.00 96.12 186 ALA A CA 1
ATOM 1396 C C . ALA A 1 186 ? -32.065 -5.957 28.088 1.00 96.12 186 ALA A C 1
ATOM 1398 O O . ALA A 1 186 ? -32.217 -4.899 27.479 1.00 96.12 186 ALA A O 1
ATOM 1399 N N . GLN A 1 187 ? -31.141 -6.097 29.044 1.00 96.44 187 GLN A N 1
ATOM 1400 C CA . GLN A 1 187 ? -30.217 -5.021 29.425 1.00 96.44 187 GLN A CA 1
ATOM 1401 C C . GLN A 1 187 ? -29.292 -4.619 28.270 1.00 96.44 187 GLN A C 1
ATOM 1403 O O . GLN A 1 187 ? -29.071 -3.430 28.042 1.00 96.44 187 GLN A O 1
ATOM 1408 N N . PHE A 1 188 ? -28.781 -5.581 27.495 1.00 97.75 188 PHE A N 1
ATOM 1409 C CA . PHE A 1 188 ? -27.977 -5.253 26.321 1.00 97.75 188 PHE A CA 1
ATOM 1410 C C . PHE A 1 188 ? -28.797 -4.466 25.294 1.00 97.75 188 PHE A C 1
ATOM 1412 O O . PHE A 1 188 ? -28.300 -3.490 24.736 1.00 97.75 188 PHE A O 1
ATOM 1419 N N . MET A 1 189 ? -30.065 -4.826 25.078 1.00 97.38 189 MET A N 1
ATOM 1420 C CA . MET A 1 189 ? -30.951 -4.088 24.179 1.00 97.38 189 MET A CA 1
ATOM 1421 C C . MET A 1 189 ? -31.211 -2.656 24.666 1.00 97.38 189 MET A C 1
ATOM 1423 O O . MET A 1 189 ? -31.238 -1.740 23.843 1.00 97.38 189 MET A O 1
ATOM 1427 N N . VAL A 1 190 ? -31.305 -2.433 25.984 1.00 98.12 190 VAL A N 1
ATOM 1428 C CA . VAL A 1 190 ? -31.371 -1.078 26.563 1.00 98.12 190 VAL A CA 1
ATOM 1429 C C . VAL A 1 190 ? -30.170 -0.232 26.133 1.00 98.12 190 VAL A C 1
ATOM 1431 O O . VAL A 1 190 ? -30.337 0.959 25.883 1.00 98.12 190 VAL A O 1
ATOM 1434 N N . SER A 1 191 ? -28.981 -0.827 25.962 1.00 97.88 191 SER A N 1
ATOM 1435 C CA . SER A 1 191 ? -27.794 -0.072 25.534 1.00 97.88 191 SER A CA 1
ATOM 1436 C C . SER A 1 191 ? -27.940 0.479 24.118 1.00 97.88 191 SER A C 1
ATOM 1438 O O . SER A 1 191 ? -27.514 1.596 23.831 1.00 97.88 191 SER A O 1
ATOM 1440 N N . LEU A 1 192 ? -28.617 -0.279 23.256 1.00 97.69 192 LEU A N 1
ATOM 1441 C CA . LEU A 1 192 ? -28.819 0.052 21.851 1.00 97.69 192 LEU A CA 1
ATOM 1442 C C . LEU A 1 192 ? -29.937 1.082 21.676 1.00 97.69 192 LEU A C 1
ATOM 1444 O O . LEU A 1 192 ? -29.801 2.033 20.911 1.00 97.69 192 LEU A O 1
ATOM 1448 N N . THR A 1 193 ? -31.033 0.939 22.418 1.00 97.81 193 THR A N 1
ATOM 1449 C CA . THR A 1 193 ? -32.135 1.908 22.371 1.00 97.81 193 THR A CA 1
ATOM 1450 C C . THR A 1 193 ? -31.770 3.219 23.064 1.00 97.81 193 THR A C 1
ATOM 1452 O O . THR A 1 193 ? -32.126 4.283 22.560 1.00 97.81 193 THR A O 1
ATOM 1455 N N . ALA A 1 194 ? -31.010 3.179 24.165 1.00 97.94 194 ALA A N 1
ATOM 1456 C CA . ALA A 1 194 ? -30.476 4.380 24.811 1.00 97.94 194 ALA A CA 1
ATOM 1457 C C . ALA A 1 194 ? -29.544 5.156 23.874 1.00 97.94 194 ALA A C 1
ATOM 1459 O O . ALA A 1 194 ? -29.672 6.375 23.760 1.00 97.94 194 ALA A O 1
ATOM 1460 N N . HIS A 1 195 ? -28.682 4.448 23.138 1.00 97.44 195 HIS A N 1
ATOM 1461 C CA . HIS A 1 195 ? -27.799 5.038 22.133 1.00 97.44 195 HIS A CA 1
ATOM 1462 C C . HIS A 1 195 ? -28.571 5.847 21.073 1.00 97.44 195 HIS A C 1
ATOM 1464 O O . HIS A 1 195 ? -28.187 6.961 20.721 1.00 97.44 195 HIS A O 1
ATOM 1470 N N . GLN A 1 196 ? -29.708 5.318 20.620 1.00 96.56 196 GLN A N 1
ATOM 1471 C CA . GLN A 1 196 ? -30.564 5.948 19.610 1.00 96.56 196 GLN A CA 1
ATOM 1472 C C . GLN A 1 196 ? -31.454 7.085 20.143 1.00 96.56 196 GLN A C 1
ATOM 1474 O O . GLN A 1 196 ? -32.018 7.851 19.365 1.00 96.56 196 GLN A O 1
ATOM 1479 N N . SER A 1 197 ? -31.587 7.236 21.462 1.00 96.25 197 SER A N 1
ATOM 1480 C CA . SER A 1 197 ? -32.601 8.117 22.061 1.00 96.25 197 SER A CA 1
ATOM 1481 C C . SER A 1 197 ? -32.173 9.584 22.229 1.00 96.25 197 SER A C 1
ATOM 1483 O O . SER A 1 197 ? -33.003 10.410 22.602 1.00 96.25 197 SER A O 1
ATOM 1485 N N . LEU A 1 198 ? -30.909 9.936 21.951 1.00 93.50 198 LEU A N 1
ATOM 1486 C CA . LEU A 1 198 ? -30.366 11.295 22.146 1.00 93.50 198 LEU A CA 1
ATOM 1487 C C . LEU A 1 198 ? -30.199 12.115 20.849 1.00 93.50 198 LEU A C 1
ATOM 1489 O O . LEU A 1 198 ? -29.678 13.231 20.884 1.00 93.50 198 LEU A O 1
ATOM 1493 N N . GLY A 1 199 ? -30.665 11.595 19.709 1.00 93.19 199 GLY A N 1
ATOM 1494 C CA . GLY A 1 199 ? -30.622 12.277 18.410 1.00 93.19 199 GLY A CA 1
ATOM 1495 C C . GLY A 1 199 ? -29.330 12.057 17.611 1.00 93.19 199 GLY A C 1
ATOM 1496 O O . GLY A 1 199 ? -28.398 11.393 18.061 1.00 93.19 199 GLY A O 1
ATOM 1497 N N . ALA A 1 200 ? -29.289 12.627 16.401 1.00 92.81 200 ALA A N 1
ATOM 1498 C CA . ALA A 1 200 ? -28.294 12.300 15.370 1.00 92.81 200 ALA A CA 1
ATOM 1499 C C . ALA A 1 200 ? -26.835 12.600 15.766 1.00 92.81 200 ALA A C 1
ATOM 1501 O O . ALA A 1 200 ? -25.938 11.822 15.452 1.00 92.81 200 ALA A O 1
ATOM 1502 N N . ASP A 1 201 ? -26.588 13.697 16.489 1.00 91.94 201 ASP A N 1
ATOM 1503 C CA . ASP A 1 201 ? -25.234 14.057 16.941 1.00 91.94 201 ASP A CA 1
ATOM 1504 C C . ASP A 1 201 ? -24.660 13.034 17.934 1.00 91.94 201 ASP A C 1
ATOM 1506 O O . ASP A 1 201 ? -23.444 12.846 18.036 1.00 91.94 201 ASP A O 1
ATOM 1510 N N . TRP A 1 202 ? -25.540 12.369 18.685 1.00 93.94 202 TRP A N 1
ATOM 1511 C CA . TRP A 1 202 ? -25.171 11.328 19.634 1.00 93.94 202 TRP A CA 1
ATOM 1512 C C . TRP A 1 202 ? -25.048 9.970 18.961 1.00 93.94 202 TRP A C 1
ATOM 1514 O O . TRP A 1 202 ? -24.039 9.296 19.167 1.00 93.94 202 TRP A O 1
ATOM 1524 N N . SER A 1 203 ? -26.017 9.590 18.127 1.00 93.75 203 SER A N 1
ATOM 1525 C CA . SER A 1 203 ? -25.985 8.301 17.433 1.00 93.75 203 SER A CA 1
ATOM 1526 C C . SER A 1 203 ? -24.861 8.191 16.395 1.00 93.75 203 SER A C 1
ATOM 1528 O O . SER A 1 203 ? -24.394 7.100 16.091 1.00 93.75 203 SER A O 1
ATOM 1530 N N . ALA A 1 204 ? -24.320 9.315 15.912 1.00 93.19 204 ALA A N 1
ATOM 1531 C CA . ALA A 1 204 ? -23.125 9.311 15.067 1.00 93.19 204 ALA A CA 1
ATOM 1532 C C . ALA A 1 204 ? -21.866 8.750 15.766 1.00 93.19 204 ALA A C 1
ATOM 1534 O O . ALA A 1 204 ? -20.921 8.336 15.077 1.00 93.19 204 ALA A O 1
ATOM 1535 N N . LYS A 1 205 ? -21.830 8.755 17.106 1.00 91.81 205 LYS A N 1
ATOM 1536 C CA . LYS A 1 205 ? -20.732 8.212 17.923 1.00 91.81 205 LYS A CA 1
ATOM 1537 C C . LYS A 1 205 ? -20.869 6.689 18.049 1.00 91.81 205 LYS A C 1
ATOM 1539 O O . LYS A 1 205 ? -21.965 6.164 17.914 1.00 91.81 205 LYS A O 1
ATOM 1544 N N . PRO A 1 206 ? -19.794 5.944 18.316 1.00 91.94 206 PRO A N 1
ATOM 1545 C CA . PRO A 1 206 ? -19.893 4.496 18.458 1.00 91.94 206 PRO A CA 1
ATOM 1546 C C . PRO A 1 206 ? -20.384 4.055 19.845 1.00 91.94 206 PRO A C 1
ATOM 1548 O O . PRO A 1 206 ? -20.139 4.715 20.860 1.00 91.94 206 PRO A O 1
ATOM 1551 N N . THR A 1 207 ? -21.004 2.874 19.884 1.00 95.38 207 THR A N 1
ATOM 1552 C CA . THR A 1 207 ? -21.249 2.096 21.108 1.00 95.38 207 THR A CA 1
ATOM 1553 C C . THR A 1 207 ? -19.953 1.424 21.571 1.00 95.38 207 THR A C 1
ATOM 1555 O O . THR A 1 207 ? -19.149 0.956 20.756 1.00 95.38 207 THR A O 1
ATOM 1558 N N . LEU A 1 208 ? -19.751 1.334 22.886 1.00 96.50 208 LEU A N 1
ATOM 1559 C CA . LEU A 1 208 ? -18.528 0.806 23.491 1.00 96.50 208 LEU A CA 1
ATOM 1560 C C . LEU A 1 208 ? -18.818 -0.440 24.330 1.00 96.50 208 LEU A C 1
ATOM 1562 O O . LEU A 1 208 ? -19.668 -0.413 25.213 1.00 96.50 208 LEU A O 1
ATOM 1566 N N . LEU A 1 209 ? -18.062 -1.512 24.111 1.00 97.56 209 LEU A N 1
ATOM 1567 C CA . LEU A 1 209 ? -18.074 -2.711 24.947 1.00 97.56 209 LEU A CA 1
ATOM 1568 C C . LEU A 1 209 ? -16.744 -2.859 25.691 1.00 97.56 209 LEU A C 1
ATOM 1570 O O . LEU A 1 209 ? -15.686 -2.536 25.147 1.00 97.56 209 LEU A O 1
ATOM 1574 N N . GLN A 1 210 ? -16.784 -3.389 26.914 1.00 97.38 210 GLN A N 1
ATOM 1575 C CA . GLN A 1 210 ? -15.583 -3.877 27.601 1.00 97.38 210 GLN A CA 1
ATOM 1576 C C . GLN A 1 210 ? -15.421 -5.371 27.377 1.00 97.38 210 GLN A C 1
ATOM 1578 O O . GLN A 1 210 ? -16.344 -6.141 27.627 1.00 97.38 210 GLN A O 1
ATOM 1583 N N . VAL A 1 211 ? -14.236 -5.787 26.938 1.00 97.38 211 VAL A N 1
ATOM 1584 C CA . VAL A 1 211 ? -13.876 -7.194 26.753 1.00 97.38 211 VAL A CA 1
ATOM 1585 C C . VAL A 1 211 ? -12.722 -7.524 27.682 1.00 97.38 211 VAL A C 1
ATOM 1587 O O . VAL A 1 211 ? -11.719 -6.818 27.698 1.00 97.38 211 VAL A O 1
ATOM 1590 N N . LYS A 1 212 ? -12.830 -8.605 28.454 1.00 97.06 212 LYS A N 1
ATOM 1591 C CA . LYS A 1 212 ? -11.755 -9.046 29.347 1.00 97.06 212 LYS A CA 1
ATOM 1592 C C . LYS A 1 212 ? -10.454 -9.247 28.571 1.00 97.06 212 LYS A C 1
ATOM 1594 O O . LYS A 1 212 ? -10.461 -9.790 27.464 1.00 97.06 212 LYS A O 1
ATOM 1599 N N . ASN A 1 213 ? -9.331 -8.862 29.173 1.00 97.38 213 ASN A N 1
ATOM 1600 C CA . ASN A 1 213 ? -8.029 -9.005 28.538 1.00 97.38 213 ASN A CA 1
ATOM 1601 C C . ASN A 1 213 ? -7.741 -10.463 28.171 1.00 97.38 213 ASN A C 1
ATOM 1603 O O . ASN A 1 213 ? -7.924 -11.391 28.961 1.00 97.38 213 ASN A O 1
ATOM 1607 N N . TRP A 1 214 ? -7.221 -10.637 26.964 1.00 96.81 214 TRP A N 1
ATOM 1608 C CA . TRP A 1 214 ? -6.675 -11.889 26.459 1.00 96.81 214 TRP A CA 1
ATOM 1609 C C . TRP A 1 214 ? -5.165 -11.975 26.706 1.00 96.81 214 TRP A C 1
ATOM 1611 O O . TRP A 1 214 ? -4.507 -10.990 27.054 1.00 96.81 214 TRP A O 1
ATOM 1621 N N . ASN A 1 215 ? -4.587 -13.156 26.475 1.00 96.44 215 ASN A N 1
ATOM 1622 C CA . ASN A 1 215 ? -3.139 -13.332 26.499 1.00 96.44 215 ASN A CA 1
ATOM 1623 C C . ASN A 1 215 ? -2.491 -12.630 25.291 1.00 96.44 215 ASN A C 1
ATOM 1625 O O . ASN A 1 215 ? -2.507 -13.151 24.175 1.00 96.44 215 ASN A O 1
ATOM 1629 N N . ALA A 1 216 ? -1.879 -11.469 25.524 1.00 95.31 216 ALA A N 1
ATOM 1630 C CA . ALA A 1 216 ? -1.219 -10.670 24.490 1.00 95.31 216 ALA A CA 1
ATOM 1631 C C . ALA A 1 216 ? -0.007 -11.364 23.828 1.00 95.31 216 ALA A C 1
ATOM 1633 O O . ALA A 1 216 ? 0.421 -10.942 22.756 1.00 95.31 216 ALA A O 1
ATOM 1634 N N . GLN A 1 217 ? 0.530 -12.431 24.433 1.00 96.12 217 GLN A N 1
ATOM 1635 C CA . GLN A 1 217 ? 1.615 -13.241 23.859 1.00 96.12 217 GLN A CA 1
ATOM 1636 C C . GLN A 1 217 ? 1.106 -14.345 22.922 1.00 96.12 217 GLN A C 1
ATOM 1638 O O . GLN A 1 217 ? 1.901 -15.029 22.286 1.00 96.12 217 GLN A O 1
ATOM 1643 N N . ALA A 1 218 ? -0.212 -14.541 22.834 1.00 96.50 218 ALA A N 1
ATOM 1644 C CA . ALA A 1 218 ? -0.828 -15.577 22.013 1.00 96.50 218 ALA A CA 1
ATOM 1645 C C . ALA A 1 218 ? -1.886 -14.987 21.057 1.00 96.50 218 ALA A C 1
ATOM 1647 O O . ALA A 1 218 ? -3.058 -15.356 21.147 1.00 96.50 218 ALA A O 1
ATOM 1648 N N . PRO A 1 219 ? -1.510 -14.100 20.112 1.00 96.38 219 PRO A N 1
ATOM 1649 C CA . PRO A 1 219 ? -2.453 -13.441 19.197 1.00 96.38 219 PRO A CA 1
ATOM 1650 C C . PRO A 1 219 ? -3.304 -14.401 18.352 1.00 96.38 219 PRO A C 1
ATOM 1652 O O . PRO A 1 219 ? -4.419 -14.051 17.970 1.00 96.38 219 PRO A O 1
ATOM 1655 N N . LYS A 1 220 ? -2.844 -15.638 18.113 1.00 95.81 220 LYS A N 1
ATOM 1656 C CA . LYS A 1 220 ? -3.656 -16.679 17.455 1.00 95.81 220 LYS A CA 1
ATOM 1657 C C . LYS A 1 220 ? -4.894 -17.095 18.255 1.00 95.81 220 LYS A C 1
ATOM 1659 O O . LYS A 1 220 ? -5.798 -17.684 17.672 1.00 95.81 220 LYS A O 1
ATOM 1664 N N . GLN A 1 221 ? -4.948 -16.828 19.560 1.00 95.62 221 GLN A N 1
ATOM 1665 C CA . GLN A 1 221 ? -6.100 -17.156 20.411 1.00 95.62 221 GLN A CA 1
ATOM 1666 C C . GLN A 1 221 ? -7.220 -16.118 20.330 1.00 95.62 221 GLN A C 1
ATOM 1668 O O . GLN A 1 221 ? -8.306 -16.355 20.846 1.00 95.62 221 GLN A O 1
ATOM 1673 N N . LEU A 1 222 ? -6.990 -14.991 19.658 1.00 96.56 222 LEU A N 1
ATOM 1674 C CA . LEU A 1 222 ? -8.056 -14.047 19.362 1.00 96.56 222 LEU A CA 1
ATOM 1675 C C . LEU A 1 222 ? -8.913 -14.560 18.195 1.00 96.56 222 LEU A C 1
ATOM 1677 O O . LEU A 1 222 ? -8.361 -15.040 17.199 1.00 96.56 222 LEU A O 1
ATOM 1681 N N . PRO A 1 223 ? -10.248 -14.428 18.259 1.00 96.38 223 PRO A N 1
ATOM 1682 C CA . PRO A 1 223 ? -11.142 -14.793 17.165 1.00 96.38 223 PRO A CA 1
ATOM 1683 C C . PRO A 1 223 ? -11.188 -13.682 16.104 1.00 96.38 223 PRO A C 1
ATOM 1685 O O . PRO A 1 223 ? -12.239 -13.107 15.836 1.00 96.38 223 PRO A O 1
ATOM 1688 N N . LEU A 1 224 ? -10.045 -13.330 15.517 1.00 97.12 224 LEU A N 1
ATOM 1689 C CA . LEU A 1 224 ? -9.962 -12.282 14.494 1.00 97.12 224 LEU A CA 1
ATOM 1690 C C . LEU A 1 224 ? -10.473 -12.798 13.147 1.00 97.12 224 LEU A C 1
ATOM 1692 O O . LEU A 1 224 ? -10.093 -13.883 12.716 1.00 97.12 224 LEU A O 1
ATOM 1696 N N . GLN A 1 225 ? -11.315 -12.003 12.489 1.00 95.12 225 GLN A N 1
ATOM 1697 C CA . GLN A 1 225 ? -11.851 -12.297 11.157 1.00 95.12 225 GLN A CA 1
ATOM 1698 C C . GLN A 1 225 ? -11.109 -11.525 10.055 1.00 95.12 225 GLN A C 1
ATOM 1700 O O . GLN A 1 225 ? -11.039 -11.975 8.915 1.00 95.12 225 GLN A O 1
ATOM 1705 N N . GLY A 1 226 ? -10.526 -10.374 10.396 1.00 97.69 226 GLY A N 1
ATOM 1706 C CA . GLY A 1 226 ? -9.756 -9.549 9.473 1.00 97.69 226 GLY A CA 1
ATOM 1707 C C . GLY A 1 226 ? -9.247 -8.266 10.118 1.00 97.69 226 GLY A C 1
ATOM 1708 O O . GLY A 1 226 ? -9.424 -8.031 11.315 1.00 97.69 226 GLY A O 1
ATOM 1709 N N . LEU A 1 227 ? -8.622 -7.434 9.297 1.00 98.38 227 LEU A N 1
ATOM 1710 C CA . LEU A 1 227 ? -8.242 -6.060 9.600 1.00 98.38 227 LEU A CA 1
ATOM 1711 C C . LEU A 1 227 ? -9.125 -5.118 8.791 1.00 98.38 227 LEU A C 1
ATOM 1713 O O . LEU A 1 227 ? -9.617 -5.496 7.732 1.00 98.38 227 LEU A O 1
ATOM 1717 N N . PHE A 1 228 ? -9.309 -3.889 9.251 1.00 97.94 228 PHE A N 1
ATOM 1718 C CA . PHE A 1 228 ? -10.045 -2.872 8.509 1.00 97.94 228 PHE A CA 1
ATOM 1719 C C . PHE A 1 228 ? -9.259 -1.569 8.435 1.00 97.94 228 PHE A C 1
ATOM 1721 O O . PHE A 1 228 ? -8.442 -1.266 9.310 1.00 97.94 228 PHE A O 1
ATOM 1728 N N . TYR A 1 229 ? -9.558 -0.777 7.412 1.00 96.31 229 TYR A N 1
ATOM 1729 C CA . TYR A 1 229 ? -9.223 0.637 7.371 1.00 96.31 229 TYR A CA 1
ATOM 1730 C C . TYR A 1 229 ? -10.395 1.449 6.827 1.00 96.31 229 TYR A C 1
ATOM 1732 O O . TYR A 1 229 ? -11.130 0.998 5.948 1.00 96.31 229 TYR A O 1
ATOM 1740 N N . ASP A 1 230 ? -10.550 2.658 7.348 1.00 93.50 230 ASP A N 1
ATOM 1741 C CA . ASP A 1 230 ? -11.522 3.627 6.869 1.00 93.50 230 ASP A CA 1
ATOM 1742 C C . ASP A 1 230 ? -11.009 4.289 5.584 1.00 93.50 230 ASP A C 1
ATOM 1744 O O . ASP A 1 230 ? -9.987 4.986 5.590 1.00 93.50 230 ASP A O 1
ATOM 1748 N N . VAL A 1 231 ? -11.709 4.065 4.472 1.00 91.25 231 VAL A N 1
ATOM 1749 C CA . VAL A 1 231 ? -11.319 4.583 3.151 1.00 91.25 231 VAL A CA 1
ATOM 1750 C C . VAL A 1 231 ? -11.449 6.102 3.037 1.00 91.25 231 VAL A C 1
ATOM 1752 O O . VAL A 1 231 ? -10.838 6.691 2.148 1.00 91.25 231 VAL A O 1
ATOM 1755 N N . THR A 1 232 ? -12.213 6.739 3.928 1.00 85.81 232 THR A N 1
ATOM 1756 C CA . THR A 1 232 ? -12.424 8.193 3.946 1.00 85.81 232 THR A CA 1
ATOM 1757 C C . THR A 1 232 ? -11.260 8.947 4.599 1.00 85.81 232 THR A C 1
ATOM 1759 O O . THR A 1 232 ? -11.139 10.162 4.450 1.00 85.81 232 THR A O 1
ATOM 1762 N N . HIS A 1 233 ? -10.350 8.228 5.266 1.00 82.75 233 HIS A N 1
ATOM 1763 C CA . HIS A 1 233 ? -9.199 8.797 5.959 1.00 82.75 233 HIS A CA 1
ATOM 1764 C C . HIS A 1 233 ? -7.885 8.510 5.226 1.00 82.75 233 HIS A C 1
ATOM 1766 O O . HIS A 1 233 ? -7.416 7.375 5.159 1.00 82.75 233 HIS A O 1
ATOM 1772 N N . THR A 1 234 ? -7.203 9.551 4.749 1.00 74.12 234 THR A N 1
ATOM 1773 C CA . THR A 1 234 ? -5.909 9.404 4.066 1.00 74.12 234 THR A CA 1
ATOM 1774 C C . THR A 1 234 ? -4.874 8.655 4.925 1.00 74.12 234 THR A C 1
ATOM 1776 O O . THR A 1 234 ? -4.676 8.921 6.117 1.00 74.12 234 THR A O 1
ATOM 1779 N N . GLY A 1 235 ? -4.184 7.689 4.310 1.00 75.25 235 GLY A N 1
ATOM 1780 C CA . GLY A 1 235 ? -3.117 6.909 4.948 1.00 75.25 235 GLY A CA 1
ATOM 1781 C C . GLY A 1 235 ? -3.583 5.877 5.984 1.00 75.25 235 GLY A C 1
ATOM 1782 O O . GLY A 1 235 ? -2.742 5.289 6.659 1.00 75.25 235 GLY A O 1
ATOM 1783 N N . SER A 1 236 ? -4.888 5.645 6.142 1.00 86.94 236 SER A N 1
ATOM 1784 C CA . SER A 1 236 ? -5.435 4.567 6.985 1.00 86.94 236 SER A CA 1
ATOM 1785 C C . SER A 1 236 ? -5.025 3.169 6.497 1.00 86.94 236 SER A C 1
ATOM 1787 O O . SER A 1 236 ? -4.683 2.318 7.317 1.00 86.94 236 SER A O 1
ATOM 1789 N N . LEU A 1 237 ? -4.943 2.962 5.174 1.00 91.31 237 LEU A N 1
ATOM 1790 C CA . LEU A 1 237 ? -4.461 1.713 4.571 1.00 91.31 237 LEU A CA 1
ATOM 1791 C C . LEU A 1 237 ? -3.048 1.345 5.050 1.00 91.31 237 LEU A C 1
ATOM 1793 O O . LEU A 1 237 ? -2.809 0.190 5.384 1.00 91.31 237 LEU A O 1
ATOM 1797 N N . LEU A 1 238 ? -2.133 2.314 5.171 1.00 88.50 238 LEU A N 1
ATOM 1798 C CA . LEU A 1 238 ? -0.782 2.044 5.683 1.00 88.50 238 LEU A CA 1
ATOM 1799 C C . LEU A 1 238 ? -0.836 1.464 7.105 1.00 88.50 238 LEU A C 1
ATOM 1801 O O . LEU A 1 238 ? -0.154 0.489 7.400 1.00 88.50 238 LEU A O 1
ATOM 1805 N N . GLY A 1 239 ? -1.708 2.000 7.967 1.00 89.25 239 GLY A N 1
ATOM 1806 C CA . GLY A 1 239 ? -1.926 1.469 9.316 1.00 89.25 239 GLY A CA 1
ATOM 1807 C C . GLY A 1 239 ? -2.414 0.018 9.313 1.00 89.25 239 GLY A C 1
ATOM 1808 O O . GLY A 1 239 ? -1.851 -0.818 10.017 1.00 89.25 239 GLY A O 1
ATOM 1809 N N . ALA A 1 240 ? -3.396 -0.311 8.469 1.00 95.00 240 ALA A N 1
ATOM 1810 C CA . ALA A 1 240 ? -3.870 -1.689 8.333 1.00 95.00 240 ALA A CA 1
ATOM 1811 C C . ALA A 1 240 ? -2.807 -2.626 7.737 1.00 95.00 240 ALA A C 1
ATOM 1813 O O . ALA A 1 240 ? -2.693 -3.769 8.170 1.00 95.00 240 ALA A O 1
ATOM 1814 N N . GLN A 1 241 ? -1.989 -2.152 6.794 1.00 95.12 241 GLN A N 1
ATOM 1815 C CA . GLN A 1 241 ? -0.861 -2.910 6.250 1.00 95.12 241 GLN A CA 1
ATOM 1816 C C . GLN A 1 241 ? 0.207 -3.181 7.311 1.00 95.12 241 GLN A C 1
ATOM 1818 O O . GLN A 1 241 ? 0.677 -4.311 7.426 1.00 95.12 241 GLN A O 1
ATOM 1823 N N . LYS A 1 242 ? 0.545 -2.197 8.152 1.00 92.19 242 LYS A N 1
ATOM 1824 C CA . LYS A 1 242 ? 1.410 -2.430 9.315 1.00 92.19 242 LYS A CA 1
ATOM 1825 C C . LYS A 1 242 ? 0.828 -3.523 10.203 1.00 92.19 242 LYS A C 1
ATOM 1827 O O . LYS A 1 242 ? 1.539 -4.467 10.525 1.00 92.19 242 LYS A O 1
ATOM 1832 N N . ASP A 1 243 ? -0.436 -3.396 10.596 1.00 95.06 243 ASP A N 1
ATOM 1833 C CA . ASP A 1 243 ? -1.078 -4.363 11.490 1.00 95.06 243 ASP A CA 1
ATOM 1834 C C . ASP A 1 243 ? -1.117 -5.766 10.865 1.00 95.06 243 ASP A C 1
ATOM 1836 O O . ASP A 1 243 ? -0.924 -6.764 11.561 1.00 95.06 243 ASP A O 1
ATOM 1840 N N . GLN A 1 244 ? -1.272 -5.842 9.540 1.00 96.56 244 GLN A N 1
ATOM 1841 C CA . GLN A 1 244 ? -1.211 -7.081 8.772 1.00 96.56 244 GLN A CA 1
ATOM 1842 C C . GLN A 1 244 ? 0.182 -7.715 8.816 1.00 96.56 244 GLN A C 1
ATOM 1844 O O . GLN A 1 244 ? 0.296 -8.908 9.101 1.00 96.56 244 GLN A O 1
ATOM 1849 N N . ARG A 1 245 ? 1.235 -6.929 8.563 1.00 94.44 245 ARG A N 1
ATOM 1850 C CA . ARG A 1 245 ? 2.625 -7.391 8.657 1.00 94.44 245 ARG A CA 1
ATOM 1851 C C . ARG A 1 245 ? 2.951 -7.839 10.072 1.00 94.44 245 ARG A C 1
ATOM 1853 O O . ARG A 1 245 ? 3.452 -8.938 10.243 1.00 94.44 245 ARG A O 1
ATOM 1860 N N . ASP A 1 246 ? 2.659 -7.014 11.073 1.00 92.81 246 ASP A N 1
ATOM 1861 C CA . ASP A 1 246 ? 3.005 -7.306 12.462 1.00 92.81 246 ASP A CA 1
ATOM 1862 C C . ASP A 1 246 ? 2.333 -8.615 12.911 1.00 92.81 246 ASP A C 1
ATOM 1864 O O . ASP A 1 246 ? 2.989 -9.473 13.507 1.00 92.81 246 ASP A O 1
ATOM 1868 N N . TYR A 1 247 ? 1.054 -8.821 12.562 1.00 96.19 247 TYR A N 1
ATOM 1869 C CA . TYR A 1 247 ? 0.358 -10.079 12.841 1.00 96.19 247 TYR A CA 1
ATOM 1870 C C . TYR A 1 247 ? 1.005 -11.261 12.119 1.00 96.19 247 TYR A C 1
ATOM 1872 O O . TYR A 1 247 ? 1.250 -12.289 12.750 1.00 96.19 247 TYR A O 1
ATOM 1880 N N . PHE A 1 248 ? 1.334 -11.120 10.831 1.00 93.94 248 PHE A N 1
ATOM 1881 C CA . PHE A 1 248 ? 2.033 -12.162 10.078 1.00 93.94 248 PHE A CA 1
ATOM 1882 C C . PHE A 1 248 ? 3.397 -12.494 10.696 1.00 93.94 248 PHE A C 1
ATOM 1884 O O . PHE A 1 248 ? 3.697 -13.664 10.901 1.00 93.94 248 PHE A O 1
ATOM 1891 N N . THR A 1 249 ? 4.189 -11.501 11.094 1.00 90.62 249 THR A N 1
ATOM 1892 C CA . THR A 1 249 ? 5.479 -11.709 11.767 1.00 90.62 249 THR A CA 1
ATOM 1893 C C . THR A 1 249 ? 5.315 -12.456 13.093 1.00 90.62 249 THR A C 1
ATOM 1895 O O . THR A 1 249 ? 6.110 -13.338 13.413 1.00 90.62 249 THR A O 1
ATOM 1898 N N . ALA A 1 250 ? 4.266 -12.151 13.862 1.00 92.06 250 ALA A N 1
ATOM 1899 C CA . ALA A 1 250 ? 4.013 -12.794 15.150 1.00 92.06 250 ALA A CA 1
ATOM 1900 C C . ALA A 1 250 ? 3.404 -14.204 15.039 1.00 92.06 250 ALA A C 1
ATOM 1902 O O . ALA A 1 250 ? 3.490 -14.986 15.988 1.00 92.06 250 ALA A O 1
ATOM 1903 N N . THR A 1 251 ? 2.739 -14.529 13.927 1.00 94.88 251 THR A N 1
ATOM 1904 C CA . THR A 1 251 ? 1.867 -15.713 13.840 1.00 94.88 251 THR A CA 1
ATOM 1905 C C . THR A 1 251 ? 2.150 -16.634 12.653 1.00 94.88 251 THR A C 1
ATOM 1907 O O . THR A 1 251 ? 1.840 -17.823 12.721 1.00 94.88 251 THR A O 1
ATOM 1910 N N . GLY A 1 252 ? 2.723 -16.118 11.573 1.00 88.44 252 GLY A N 1
ATOM 1911 C CA . GLY A 1 252 ? 2.801 -16.774 10.269 1.00 88.44 252 GLY A CA 1
ATOM 1912 C C . GLY A 1 252 ? 1.488 -16.762 9.474 1.00 88.44 252 GLY A C 1
ATOM 1913 O O . GLY A 1 252 ? 1.463 -17.283 8.362 1.00 88.44 252 GLY A O 1
ATOM 1914 N N . ASP A 1 253 ? 0.414 -16.166 10.004 1.00 92.19 253 ASP A N 1
ATOM 1915 C CA . ASP A 1 253 ? -0.906 -16.141 9.369 1.00 92.19 253 ASP A CA 1
ATOM 1916 C C . ASP A 1 253 ? -1.213 -14.735 8.823 1.00 92.19 253 ASP A C 1
ATOM 1918 O O . ASP A 1 253 ? -0.906 -13.722 9.452 1.00 92.19 253 ASP A O 1
ATOM 1922 N N . TRP A 1 254 ? -1.846 -14.657 7.651 1.00 94.12 254 TRP A N 1
ATOM 1923 C CA . TRP A 1 254 ? -2.320 -13.393 7.080 1.00 94.12 254 TRP A CA 1
ATOM 1924 C C . TRP A 1 254 ? -3.772 -13.133 7.481 1.00 94.12 254 TRP A C 1
ATOM 1926 O O . TRP A 1 254 ? -4.640 -13.971 7.247 1.00 94.12 254 TRP A O 1
ATOM 1936 N N . LEU A 1 255 ? -4.055 -11.939 8.004 1.00 96.88 255 LEU A N 1
ATOM 1937 C CA . LEU A 1 255 ? -5.424 -11.429 8.127 1.00 96.88 255 LEU A CA 1
ATOM 1938 C C . LEU A 1 255 ? -5.781 -10.606 6.880 1.00 96.88 255 LEU A C 1
ATOM 1940 O O . LEU A 1 255 ? -4.965 -9.776 6.470 1.00 96.88 255 LEU A O 1
ATOM 1944 N N . PRO A 1 256 ? -6.965 -10.780 6.264 1.00 97.88 256 PRO A N 1
ATOM 1945 C CA . PRO A 1 256 ? -7.371 -9.937 5.144 1.00 97.88 256 PRO A CA 1
ATOM 1946 C C . PRO A 1 256 ? -7.602 -8.497 5.613 1.00 97.88 256 PRO A C 1
ATOM 1948 O O . PRO A 1 256 ? -8.248 -8.275 6.634 1.00 97.88 256 PRO A O 1
ATOM 1951 N N . ILE A 1 257 ? -7.097 -7.523 4.856 1.00 98.31 257 ILE A N 1
ATOM 1952 C CA . ILE A 1 257 ? -7.415 -6.104 5.039 1.00 98.31 257 ILE A CA 1
ATOM 1953 C C . ILE A 1 257 ? -8.709 -5.793 4.290 1.00 98.31 257 ILE A C 1
ATOM 1955 O O . ILE A 1 257 ? -8.839 -6.086 3.100 1.00 98.31 257 ILE A O 1
ATOM 1959 N N . LEU A 1 258 ? -9.648 -5.169 4.983 1.00 98.50 258 LEU A N 1
ATOM 1960 C CA . LEU A 1 258 ? -10.963 -4.812 4.484 1.00 98.50 258 LEU A CA 1
ATOM 1961 C C . LEU A 1 258 ? -11.077 -3.295 4.382 1.00 98.50 258 LEU A C 1
ATOM 1963 O O . LEU A 1 258 ? -10.634 -2.554 5.262 1.00 98.50 258 LEU A O 1
ATOM 1967 N N . ARG A 1 259 ? -11.705 -2.845 3.304 1.00 97.75 259 ARG A N 1
ATOM 1968 C CA . ARG A 1 259 ? -12.143 -1.462 3.144 1.00 97.75 259 ARG A CA 1
ATOM 1969 C C . ARG A 1 259 ? -13.383 -1.259 3.981 1.00 97.75 259 ARG A C 1
ATOM 1971 O O . ARG A 1 259 ? -14.271 -2.100 3.921 1.00 97.75 259 ARG A O 1
ATOM 1978 N N . MET A 1 260 ? -13.457 -0.157 4.705 1.00 97.56 260 MET A N 1
ATOM 1979 C CA . MET A 1 260 ? -14.653 0.230 5.432 1.00 97.56 260 MET A CA 1
ATOM 1980 C C . MET A 1 260 ? -15.056 1.650 5.044 1.00 97.56 260 MET A C 1
ATOM 1982 O O . MET A 1 260 ? -14.221 2.552 5.054 1.00 97.56 260 MET A O 1
ATOM 1986 N N . ASP A 1 261 ? -16.330 1.827 4.711 1.00 95.69 261 ASP A N 1
ATOM 1987 C CA . ASP A 1 261 ? -16.953 3.112 4.406 1.00 95.69 261 ASP A CA 1
ATOM 1988 C C . ASP A 1 261 ? -18.349 3.170 5.046 1.00 95.69 261 ASP A C 1
ATOM 1990 O O . ASP A 1 261 ? -19.312 2.590 4.543 1.00 95.69 261 ASP A O 1
ATOM 1994 N N . LEU A 1 262 ? -18.460 3.873 6.177 1.00 93.75 262 LEU A N 1
ATOM 1995 C CA . LEU A 1 262 ? -19.713 4.007 6.933 1.00 93.75 262 LEU A CA 1
ATOM 1996 C C . LEU A 1 262 ? -20.749 4.920 6.249 1.00 93.75 262 LEU A C 1
ATOM 1998 O O . LEU A 1 262 ? -21.866 5.062 6.759 1.00 93.75 262 LEU A O 1
ATOM 2002 N N . THR A 1 263 ? -20.394 5.543 5.117 1.00 92.75 263 THR A N 1
ATOM 2003 C CA . THR A 1 263 ? -21.314 6.345 4.294 1.00 92.75 263 THR A CA 1
ATOM 2004 C C . THR A 1 263 ? -22.085 5.502 3.277 1.00 92.75 263 THR A C 1
ATOM 2006 O O . THR A 1 263 ? -23.090 5.963 2.733 1.00 92.75 263 THR A O 1
ATOM 2009 N N . GLN A 1 264 ? -21.647 4.263 3.035 1.00 95.38 264 GLN A N 1
ATOM 2010 C CA . GLN A 1 264 ? -22.319 3.338 2.127 1.00 95.38 264 GLN A CA 1
ATOM 2011 C C . GLN A 1 264 ? -23.584 2.739 2.747 1.00 95.38 264 GLN A C 1
ATOM 2013 O O . GLN A 1 264 ? -23.814 2.779 3.959 1.00 95.38 264 GLN A O 1
ATOM 2018 N N . ALA A 1 265 ? -24.407 2.130 1.891 1.00 95.56 265 ALA A N 1
ATOM 2019 C CA . ALA A 1 265 ? -25.546 1.336 2.330 1.00 95.56 265 ALA A CA 1
ATOM 2020 C C . ALA A 1 265 ? -25.099 0.163 3.237 1.00 95.56 265 ALA A C 1
ATOM 2022 O O . ALA A 1 265 ? -23.981 -0.337 3.084 1.00 95.56 265 ALA A O 1
ATOM 2023 N N . PRO A 1 266 ? -25.961 -0.331 4.149 1.00 94.12 266 PRO A N 1
ATOM 2024 C CA . PRO A 1 266 ? -25.592 -1.367 5.121 1.00 94.12 266 PRO A CA 1
ATOM 2025 C C . PRO A 1 266 ? -25.016 -2.672 4.551 1.00 94.12 266 PRO A C 1
ATOM 2027 O O . PRO A 1 266 ? -24.322 -3.393 5.259 1.00 94.12 266 PRO A O 1
ATOM 2030 N N . ASP A 1 267 ? -25.305 -3.010 3.296 1.00 94.75 267 ASP A N 1
ATOM 2031 C CA . ASP A 1 267 ? -24.776 -4.193 2.611 1.00 94.75 267 ASP A CA 1
ATOM 2032 C C . ASP A 1 267 ? -23.468 -3.942 1.837 1.00 94.75 267 ASP A C 1
ATOM 2034 O O . ASP A 1 267 ? -22.937 -4.869 1.221 1.00 94.75 267 ASP A O 1
ATOM 2038 N N . ALA A 1 268 ? -22.929 -2.723 1.906 1.00 96.38 268 ALA A N 1
ATOM 2039 C CA . ALA A 1 268 ? -21.744 -2.277 1.177 1.00 96.38 268 ALA A CA 1
ATOM 2040 C C . ALA A 1 268 ? -20.706 -1.546 2.054 1.00 96.38 268 ALA A C 1
ATOM 2042 O O . ALA A 1 268 ? -19.729 -1.021 1.523 1.00 96.38 268 ALA A O 1
ATOM 2043 N N . VAL A 1 269 ? -20.887 -1.525 3.380 1.00 97.00 269 VAL A N 1
ATOM 2044 C CA . VAL A 1 269 ? -19.958 -0.872 4.322 1.00 97.00 269 VAL A CA 1
ATOM 2045 C C . VAL A 1 269 ? -18.553 -1.459 4.222 1.00 97.00 269 VAL A C 1
ATOM 2047 O O . VAL A 1 269 ? -17.572 -0.719 4.227 1.00 97.00 269 VAL A O 1
ATOM 2050 N N . PHE A 1 270 ? -18.446 -2.784 4.120 1.00 98.31 270 PHE A N 1
ATOM 2051 C CA . PHE A 1 270 ? -17.185 -3.501 4.001 1.00 98.31 270 PHE A CA 1
ATOM 2052 C C . PHE A 1 270 ? -16.932 -3.952 2.563 1.00 98.31 270 PHE A C 1
ATOM 2054 O O . PHE A 1 270 ? -17.782 -4.571 1.922 1.00 98.31 270 PHE A O 1
ATOM 2061 N N . GLY A 1 271 ? -15.723 -3.698 2.072 1.00 97.94 271 GLY A N 1
ATOM 2062 C CA . GLY A 1 271 ? -15.241 -4.149 0.770 1.00 97.94 271 GLY A CA 1
ATOM 2063 C C . GLY A 1 271 ? -13.880 -4.830 0.864 1.00 97.94 271 GLY A C 1
ATOM 2064 O O . GLY A 1 271 ? -13.204 -4.792 1.891 1.00 97.94 271 GLY A O 1
ATOM 2065 N N . PHE A 1 272 ? -13.443 -5.430 -0.239 1.00 97.44 272 PHE A N 1
ATOM 2066 C CA . PHE A 1 272 ? -12.129 -6.058 -0.344 1.00 97.44 272 PHE A CA 1
ATOM 2067 C C . PHE A 1 272 ? -11.446 -5.656 -1.648 1.00 97.44 272 PHE A C 1
ATOM 2069 O O . PHE A 1 272 ? -12.062 -5.668 -2.713 1.00 97.44 272 PHE A O 1
ATOM 2076 N N . ASN A 1 273 ? -10.154 -5.344 -1.570 1.00 95.31 273 ASN A N 1
ATOM 2077 C CA . ASN A 1 273 ? -9.299 -5.196 -2.738 1.00 95.31 273 ASN A CA 1
ATOM 2078 C C . ASN A 1 273 ? -7.992 -5.957 -2.507 1.00 95.31 273 ASN A C 1
ATOM 2080 O O . ASN A 1 273 ? -7.299 -5.754 -1.508 1.00 95.31 273 ASN A O 1
ATOM 2084 N N . GLN A 1 274 ? -7.646 -6.821 -3.460 1.00 93.31 274 GLN A N 1
ATOM 2085 C CA . GLN A 1 274 ? -6.417 -7.607 -3.430 1.00 93.31 274 GLN A CA 1
ATOM 2086 C C . GLN A 1 274 ? -5.158 -6.729 -3.464 1.00 93.31 274 GLN A C 1
ATOM 2088 O O . GLN A 1 274 ? -4.150 -7.094 -2.868 1.00 93.31 274 GLN A O 1
ATOM 2093 N N . GLN A 1 275 ? -5.213 -5.561 -4.109 1.00 91.94 275 GLN A N 1
ATOM 2094 C CA . GLN A 1 275 ? -4.068 -4.653 -4.196 1.00 91.94 275 GLN A CA 1
ATOM 2095 C C . GLN A 1 275 ? -3.740 -3.974 -2.856 1.00 91.94 275 GLN A C 1
ATOM 2097 O O . GLN A 1 275 ? -2.618 -3.520 -2.668 1.00 91.94 275 GLN A O 1
ATOM 2102 N N . ASP A 1 276 ? -4.682 -3.929 -1.912 1.00 94.75 276 ASP A N 1
ATOM 2103 C CA . ASP A 1 276 ? -4.452 -3.344 -0.585 1.00 94.75 276 ASP A CA 1
ATOM 2104 C C . ASP A 1 276 ? -3.652 -4.290 0.332 1.00 94.75 276 ASP A C 1
ATOM 2106 O O . ASP A 1 276 ? -3.142 -3.879 1.374 1.00 94.75 276 ASP A O 1
ATOM 2110 N N . GLN A 1 277 ? -3.531 -5.563 -0.048 1.00 95.62 277 GLN A N 1
ATOM 2111 C CA . GLN A 1 277 ? -2.947 -6.619 0.773 1.00 95.62 277 GLN A CA 1
ATOM 2112 C C . GLN A 1 277 ? -1.428 -6.658 0.618 1.00 95.62 277 GLN A C 1
ATOM 2114 O O . GLN A 1 277 ? -0.931 -6.739 -0.502 1.00 95.62 277 GLN A O 1
ATOM 2119 N N . LEU A 1 278 ? -0.668 -6.721 1.714 1.00 94.06 278 LEU A N 1
ATOM 2120 C CA . LEU A 1 278 ? 0.793 -6.836 1.627 1.00 94.06 278 LEU A CA 1
ATOM 2121 C C . LEU A 1 278 ? 1.257 -8.141 0.995 1.00 94.06 278 LEU A C 1
ATOM 2123 O O . LEU A 1 278 ? 2.277 -8.161 0.309 1.00 94.06 278 LEU A O 1
ATOM 2127 N N . TYR A 1 279 ? 0.521 -9.235 1.175 1.00 92.88 279 TYR A N 1
ATOM 2128 C CA . TYR A 1 279 ? 0.898 -10.515 0.577 1.00 92.88 279 TYR A CA 1
ATOM 2129 C C . TYR A 1 279 ? 0.830 -10.516 -0.962 1.00 92.88 279 TYR A C 1
ATOM 2131 O O . TYR A 1 279 ? 1.358 -11.438 -1.586 1.00 92.88 279 TYR A O 1
ATOM 2139 N N . VAL A 1 280 ? 0.248 -9.487 -1.601 1.00 94.56 280 VAL A N 1
ATOM 2140 C CA . VAL A 1 280 ? 0.278 -9.332 -3.067 1.00 94.56 280 VAL A CA 1
ATOM 2141 C C . VAL A 1 280 ? 1.711 -9.237 -3.602 1.00 94.56 280 VAL A C 1
ATOM 2143 O O . VAL A 1 280 ? 1.973 -9.655 -4.728 1.00 94.56 280 VAL A O 1
ATOM 2146 N N . GLY A 1 281 ? 2.662 -8.759 -2.791 1.00 95.88 281 GLY A N 1
ATOM 2147 C CA . GLY A 1 281 ? 4.071 -8.679 -3.172 1.00 95.88 281 GLY A CA 1
ATOM 2148 C C . GLY A 1 281 ? 4.699 -10.039 -3.487 1.00 95.88 281 GLY A C 1
ATOM 2149 O O . GLY A 1 281 ? 5.446 -10.148 -4.457 1.00 95.88 281 GLY A O 1
ATOM 2150 N N . TYR A 1 282 ? 4.314 -11.106 -2.774 1.00 94.25 282 TYR A N 1
ATOM 2151 C CA . TYR A 1 282 ? 4.753 -12.470 -3.106 1.00 94.25 282 TYR A CA 1
ATOM 2152 C C . TYR A 1 282 ? 4.230 -12.919 -4.474 1.00 94.25 282 TYR A C 1
ATOM 2154 O O . TYR A 1 282 ? 4.950 -13.556 -5.242 1.00 94.25 282 TYR A O 1
ATOM 2162 N N . GLN A 1 283 ? 2.986 -12.560 -4.806 1.00 95.62 283 GLN A N 1
ATOM 2163 C CA . GLN A 1 283 ? 2.391 -12.869 -6.108 1.00 95.62 283 GLN A CA 1
ATOM 2164 C C . GLN A 1 283 ? 3.085 -12.087 -7.228 1.00 95.62 283 GLN A C 1
ATOM 2166 O O . GLN A 1 283 ? 3.351 -12.650 -8.286 1.00 95.62 283 GLN A O 1
ATOM 2171 N N . VAL A 1 284 ? 3.421 -10.815 -6.989 1.00 97.62 284 VAL A N 1
ATOM 2172 C CA . VAL A 1 284 ? 4.198 -9.984 -7.920 1.00 97.62 284 VAL A CA 1
ATOM 2173 C C . VAL A 1 284 ? 5.584 -10.583 -8.163 1.00 97.62 284 VAL A C 1
ATOM 2175 O O . VAL A 1 284 ? 5.938 -10.824 -9.313 1.00 97.62 284 VAL A O 1
ATOM 2178 N N . ALA A 1 285 ? 6.343 -10.907 -7.112 1.00 98.00 285 ALA A N 1
ATOM 2179 C CA . ALA A 1 285 ? 7.663 -11.524 -7.261 1.00 98.00 285 ALA A CA 1
ATOM 2180 C C . ALA A 1 285 ? 7.592 -12.870 -8.004 1.00 98.00 285 ALA A C 1
ATOM 2182 O O . ALA A 1 285 ? 8.401 -13.136 -8.891 1.00 98.00 285 ALA A O 1
ATOM 2183 N N . SER A 1 286 ? 6.591 -13.704 -7.701 1.00 96.62 286 SER A N 1
ATOM 2184 C CA . SER A 1 286 ? 6.369 -14.972 -8.405 1.00 96.62 286 SER A CA 1
ATOM 2185 C C . SER A 1 286 ? 6.071 -14.765 -9.896 1.00 96.62 286 SER A C 1
ATOM 2187 O O . SER A 1 286 ? 6.707 -15.409 -10.732 1.00 96.62 286 SER A O 1
ATOM 2189 N N . ARG A 1 287 ? 5.175 -13.831 -10.251 1.00 96.69 287 ARG A N 1
ATOM 2190 C CA . ARG A 1 287 ? 4.874 -13.506 -11.656 1.00 96.69 287 ARG A CA 1
ATOM 2191 C C . ARG A 1 287 ? 6.087 -12.957 -12.396 1.00 96.69 287 ARG A C 1
ATOM 2193 O O . ARG A 1 287 ? 6.328 -13.362 -13.529 1.00 96.69 287 ARG A O 1
ATOM 2200 N N . LEU A 1 288 ? 6.864 -12.077 -11.768 1.00 98.31 288 LEU A N 1
ATOM 2201 C CA . LEU A 1 288 ? 8.072 -11.525 -12.375 1.00 98.31 288 LEU A CA 1
ATOM 2202 C C . LEU A 1 288 ? 9.121 -12.616 -12.630 1.00 98.31 288 LEU A C 1
ATOM 2204 O O . LEU A 1 288 ? 9.667 -12.680 -13.727 1.00 98.31 288 LEU A O 1
ATOM 2208 N N . ASN A 1 289 ? 9.345 -13.532 -11.681 1.00 98.06 289 ASN A N 1
ATOM 2209 C CA . ASN A 1 289 ? 10.230 -14.681 -11.902 1.00 98.06 289 ASN A CA 1
ATOM 2210 C C . ASN A 1 289 ? 9.722 -15.609 -13.017 1.00 98.06 289 ASN A C 1
ATOM 2212 O O . ASN A 1 289 ? 10.525 -16.091 -13.813 1.00 98.06 289 ASN A O 1
ATOM 2216 N N . ALA A 1 290 ? 8.407 -15.838 -13.109 1.00 96.88 290 ALA A N 1
ATOM 2217 C CA . ALA A 1 290 ? 7.820 -16.622 -14.195 1.00 96.88 290 ALA A CA 1
ATOM 2218 C C . ALA A 1 290 ? 8.033 -15.945 -15.561 1.00 96.88 290 ALA A C 1
ATOM 2220 O O . ALA A 1 290 ? 8.483 -16.599 -16.499 1.00 96.88 290 ALA A O 1
ATOM 2221 N N . ARG A 1 291 ? 7.802 -14.626 -15.657 1.00 96.56 291 ARG A N 1
ATOM 2222 C CA . ARG A 1 291 ? 8.082 -13.829 -16.865 1.00 96.56 291 ARG A CA 1
ATOM 2223 C C . ARG A 1 291 ? 9.563 -13.844 -17.232 1.00 96.56 291 ARG A C 1
ATOM 2225 O O . ARG A 1 291 ? 9.886 -13.928 -18.409 1.00 96.56 291 ARG A O 1
ATOM 2232 N N . TYR A 1 292 ? 10.460 -13.765 -16.251 1.00 96.88 292 TYR A N 1
ATOM 2233 C CA . TYR A 1 292 ? 11.903 -13.852 -16.480 1.00 96.88 292 TYR A CA 1
ATOM 2234 C C . TYR A 1 292 ? 12.316 -15.220 -17.043 1.00 96.88 292 TYR A C 1
ATOM 2236 O O . TYR A 1 292 ? 13.146 -15.278 -17.946 1.00 96.88 292 TYR A O 1
ATOM 2244 N N . ALA A 1 293 ? 11.747 -16.308 -16.517 1.00 96.31 293 ALA A N 1
ATOM 2245 C CA . ALA A 1 293 ? 12.074 -17.675 -16.921 1.00 96.31 293 ALA A CA 1
ATOM 2246 C C . ALA A 1 293 ? 11.480 -18.080 -18.282 1.00 96.31 293 ALA A C 1
ATOM 2248 O O . ALA A 1 293 ? 12.019 -18.974 -18.933 1.00 96.31 293 ALA A O 1
ATOM 2249 N N . ASP A 1 294 ? 10.386 -17.451 -18.711 1.00 95.88 294 ASP A N 1
ATOM 2250 C CA . ASP A 1 294 ? 9.778 -17.704 -20.015 1.00 95.88 294 ASP A CA 1
ATOM 2251 C C . ASP A 1 294 ? 10.608 -17.067 -21.140 1.00 95.88 294 ASP A C 1
ATOM 2253 O O . ASP A 1 294 ? 10.645 -15.849 -21.300 1.00 95.88 294 ASP A O 1
ATOM 2257 N N . THR A 1 295 ? 11.271 -17.915 -21.928 1.00 95.56 295 THR A N 1
ATOM 2258 C CA . THR A 1 295 ? 12.132 -17.537 -23.057 1.00 95.56 295 THR A CA 1
ATOM 2259 C C . THR A 1 295 ? 11.436 -17.659 -24.413 1.00 95.56 295 THR A C 1
ATOM 2261 O O . THR A 1 295 ? 12.104 -17.634 -25.451 1.00 95.56 295 THR A O 1
ATOM 2264 N N . ALA A 1 296 ? 10.103 -17.789 -24.449 1.00 96.44 296 ALA A N 1
ATOM 2265 C CA . ALA A 1 296 ? 9.376 -17.879 -25.708 1.00 96.44 296 ALA A CA 1
ATOM 2266 C C . ALA A 1 296 ? 9.716 -16.679 -26.623 1.00 96.44 296 ALA A C 1
ATOM 2268 O O . ALA A 1 296 ? 9.721 -15.527 -26.168 1.00 96.44 296 ALA A O 1
ATOM 2269 N N . PRO A 1 297 ? 10.014 -16.921 -27.915 1.00 94.19 297 PRO A N 1
ATOM 2270 C CA . PRO A 1 297 ? 10.441 -15.870 -28.841 1.00 94.19 297 PRO A CA 1
ATOM 2271 C C . PRO A 1 297 ? 9.337 -14.854 -29.157 1.00 94.19 297 PRO A C 1
ATOM 2273 O O . PRO A 1 297 ? 9.626 -13.713 -29.505 1.00 94.19 297 PRO A O 1
ATOM 2276 N N . ALA A 1 298 ? 8.079 -15.270 -29.020 1.00 96.12 298 ALA A N 1
ATOM 2277 C CA . ALA A 1 298 ? 6.893 -14.462 -29.236 1.00 96.12 298 ALA A CA 1
ATOM 2278 C C . ALA A 1 298 ? 5.775 -14.929 -28.299 1.00 96.12 298 ALA A C 1
ATOM 2280 O O . ALA A 1 298 ? 5.735 -16.087 -27.872 1.00 96.12 298 ALA A O 1
ATOM 2281 N N . CYS A 1 299 ? 4.843 -14.029 -28.021 1.00 97.19 299 CYS A N 1
ATOM 2282 C CA . CYS A 1 299 ? 3.657 -14.313 -27.233 1.00 97.19 299 CYS A CA 1
ATOM 2283 C C . CYS A 1 299 ? 2.575 -15.012 -28.066 1.00 97.19 299 CYS A C 1
ATOM 2285 O O . CYS A 1 299 ? 2.645 -15.115 -29.298 1.00 97.19 299 CYS A O 1
ATOM 2287 N N . ARG A 1 300 ? 1.528 -15.504 -27.391 1.00 94.38 300 ARG A N 1
ATOM 2288 C CA . ARG A 1 300 ? 0.371 -16.115 -28.060 1.00 94.38 300 ARG A CA 1
ATOM 2289 C C . ARG A 1 300 ? -0.220 -15.138 -29.082 1.00 94.38 300 ARG A C 1
ATOM 2291 O O . ARG A 1 300 ? -0.502 -13.995 -28.755 1.00 94.38 300 ARG A O 1
ATOM 2298 N N . GLY A 1 301 ? -0.459 -15.61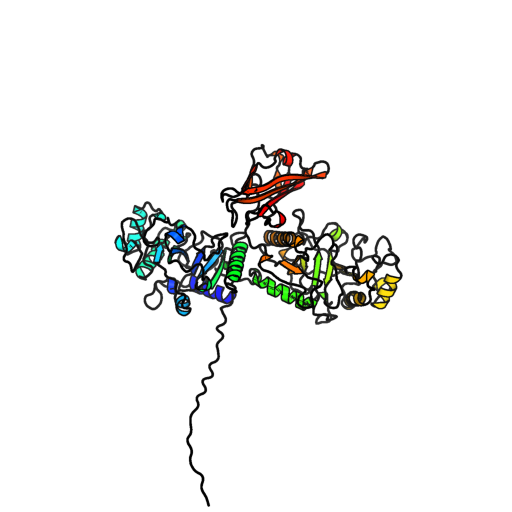7 -30.303 1.00 95.00 301 GLY A N 1
ATOM 2299 C CA . GLY A 1 301 ? -0.915 -14.761 -31.405 1.00 95.00 301 GLY A CA 1
ATOM 2300 C C . GLY A 1 301 ? 0.220 -14.089 -32.183 1.00 95.00 301 GLY A C 1
ATOM 2301 O O . GLY A 1 301 ? -0.061 -13.229 -33.008 1.00 95.00 301 GLY A O 1
ATOM 2302 N N . ASN A 1 302 ? 1.473 -14.512 -31.964 1.00 96.25 302 ASN A N 1
ATOM 2303 C CA . ASN A 1 302 ? 2.666 -14.003 -32.646 1.00 96.25 302 ASN A CA 1
ATOM 2304 C C . ASN A 1 302 ? 2.920 -12.506 -32.393 1.00 96.25 302 ASN A C 1
ATOM 2306 O O . ASN A 1 302 ? 3.372 -11.780 -33.282 1.00 96.25 302 ASN A O 1
ATOM 2310 N N . THR A 1 303 ? 2.615 -12.039 -31.182 1.00 97.94 303 THR A N 1
ATOM 2311 C CA . THR A 1 303 ? 2.954 -10.680 -30.747 1.00 97.94 303 THR A CA 1
ATOM 2312 C C . THR A 1 303 ? 4.348 -10.655 -30.099 1.00 97.94 303 THR A C 1
ATOM 2314 O O . THR A 1 303 ? 4.865 -11.716 -29.724 1.00 97.94 303 THR A O 1
ATOM 2317 N N . PRO A 1 304 ? 5.005 -9.488 -30.013 1.00 98.12 304 PRO A N 1
ATOM 2318 C CA . PRO A 1 304 ? 6.357 -9.374 -29.471 1.00 98.12 304 PRO A CA 1
ATOM 2319 C C . PRO A 1 304 ? 6.485 -9.937 -28.051 1.00 98.12 304 PRO A C 1
ATOM 2321 O O . PRO A 1 304 ? 5.578 -9.806 -27.238 1.00 98.12 304 PRO A O 1
ATOM 2324 N N . ALA A 1 305 ? 7.639 -10.522 -27.724 1.00 97.81 305 ALA A N 1
ATOM 2325 C CA . ALA A 1 305 ? 7.871 -11.194 -26.441 1.00 97.81 305 ALA A CA 1
ATOM 2326 C C . ALA A 1 305 ? 7.585 -10.318 -25.199 1.00 97.81 305 ALA A C 1
ATOM 2328 O O . ALA A 1 305 ? 7.065 -10.809 -24.198 1.00 97.81 305 ALA A O 1
ATOM 2329 N N . TYR A 1 306 ? 7.844 -9.006 -25.274 1.00 97.38 306 TYR A N 1
ATOM 2330 C CA . TYR A 1 306 ? 7.582 -8.062 -24.179 1.00 97.38 306 TYR A CA 1
ATOM 2331 C C . TYR A 1 306 ? 6.092 -7.916 -23.800 1.00 97.38 306 TYR A C 1
ATOM 2333 O O . TYR A 1 306 ? 5.776 -7.319 -22.766 1.00 97.38 306 TYR A O 1
ATOM 2341 N N . ASP A 1 307 ? 5.171 -8.439 -24.616 1.00 98.00 307 ASP A N 1
ATOM 2342 C CA . ASP A 1 307 ? 3.733 -8.434 -24.337 1.00 98.00 307 ASP A CA 1
ATOM 2343 C C . ASP A 1 307 ? 3.319 -9.460 -23.280 1.00 98.00 307 ASP A C 1
ATOM 2345 O O . ASP A 1 307 ? 2.240 -9.328 -22.710 1.00 98.00 307 ASP A O 1
ATOM 2349 N N . CYS A 1 308 ? 4.144 -10.471 -22.996 1.00 96.94 308 CYS A N 1
ATOM 2350 C CA . CYS A 1 308 ? 3.802 -11.540 -22.051 1.00 96.94 308 CYS A CA 1
ATOM 2351 C C . CYS A 1 308 ? 4.978 -12.041 -21.208 1.00 96.94 308 CYS A C 1
ATOM 2353 O O . CYS A 1 308 ? 4.744 -12.566 -20.121 1.00 96.94 308 CYS A O 1
ATOM 2355 N N . ASN A 1 309 ? 6.225 -11.890 -21.666 1.00 95.81 309 ASN A N 1
ATOM 2356 C CA . ASN A 1 309 ? 7.402 -12.394 -20.967 1.00 95.81 309 ASN A CA 1
ATOM 2357 C C . ASN A 1 309 ? 8.578 -11.411 -20.964 1.00 95.81 309 ASN A C 1
ATOM 2359 O O . ASN A 1 309 ? 8.547 -10.329 -21.558 1.00 95.81 309 ASN A O 1
ATOM 2363 N N . GLY A 1 310 ? 9.608 -11.779 -20.205 1.00 96.12 310 GLY A N 1
ATOM 2364 C CA . GLY A 1 310 ? 10.678 -10.895 -19.771 1.00 96.12 310 GLY A CA 1
ATOM 2365 C C . GLY A 1 310 ? 10.184 -9.738 -18.898 1.00 96.12 310 GLY A C 1
ATOM 2366 O O . GLY A 1 310 ? 8.985 -9.489 -18.752 1.00 96.12 310 GLY A O 1
ATOM 2367 N N . ILE A 1 311 ? 11.123 -9.032 -18.277 1.00 97.88 311 ILE A N 1
ATOM 2368 C CA . ILE A 1 311 ? 10.858 -7.930 -17.349 1.00 97.88 311 ILE A CA 1
ATOM 2369 C C . ILE A 1 311 ? 11.392 -6.636 -17.957 1.00 97.88 311 ILE A C 1
ATOM 2371 O O . ILE A 1 311 ? 12.588 -6.520 -18.216 1.00 97.88 311 ILE A O 1
ATOM 2375 N N . LEU A 1 312 ? 10.510 -5.651 -18.138 1.00 98.19 312 LEU A N 1
ATOM 2376 C CA . LEU A 1 312 ? 10.886 -4.278 -18.472 1.00 98.19 312 LEU A CA 1
ATOM 2377 C C . LEU A 1 312 ? 11.161 -3.514 -17.177 1.00 98.19 312 LEU A C 1
ATOM 2379 O O . LEU A 1 312 ? 10.245 -3.220 -16.404 1.00 98.19 312 LEU A O 1
ATOM 2383 N N . ILE A 1 313 ? 12.434 -3.211 -16.946 1.00 97.81 313 ILE A N 1
ATOM 2384 C CA . ILE A 1 313 ? 12.940 -2.617 -15.710 1.00 97.81 313 ILE A CA 1
ATOM 2385 C C . ILE A 1 313 ? 13.685 -1.320 -16.013 1.00 97.81 313 ILE A C 1
ATOM 2387 O O . ILE A 1 313 ? 14.434 -1.225 -16.984 1.00 97.81 313 ILE A O 1
ATOM 2391 N N . ARG A 1 314 ? 13.488 -0.296 -15.185 1.00 96.19 314 ARG A N 1
ATOM 2392 C CA . ARG A 1 314 ? 14.145 1.001 -15.359 1.00 96.19 314 ARG A CA 1
ATOM 2393 C C . ARG A 1 314 ? 14.711 1.497 -14.048 1.00 96.19 314 ARG A C 1
ATOM 2395 O O . ARG A 1 314 ? 13.970 1.717 -13.092 1.00 96.19 314 ARG A O 1
ATOM 2402 N N . ILE A 1 315 ? 16.012 1.768 -14.053 1.00 94.12 315 ILE A N 1
ATOM 2403 C CA . ILE A 1 315 ? 16.646 2.558 -13.003 1.00 94.12 315 ILE A CA 1
ATOM 2404 C C . ILE A 1 315 ? 16.177 4.009 -13.112 1.00 94.12 315 ILE A C 1
ATOM 2406 O O . ILE A 1 315 ? 16.151 4.603 -14.191 1.00 94.12 315 ILE A O 1
ATOM 2410 N N . THR A 1 316 ? 15.816 4.585 -11.971 1.00 91.94 316 THR A N 1
ATOM 2411 C CA . THR A 1 316 ? 15.439 5.993 -11.851 1.00 91.94 316 THR A CA 1
ATOM 2412 C C . THR A 1 316 ? 15.897 6.542 -10.510 1.00 91.94 316 THR A C 1
ATOM 2414 O O . THR A 1 316 ? 16.096 5.812 -9.537 1.00 91.94 316 THR A O 1
ATOM 2417 N N . ASP A 1 317 ? 16.086 7.850 -10.455 1.00 84.75 317 ASP A N 1
ATOM 2418 C CA . ASP A 1 317 ? 16.347 8.535 -9.199 1.00 84.75 317 ASP A CA 1
ATOM 2419 C C . ASP A 1 317 ? 15.087 8.592 -8.338 1.00 84.75 317 ASP A C 1
ATOM 2421 O O . ASP A 1 317 ? 13.967 8.693 -8.844 1.00 84.75 317 ASP A O 1
ATOM 2425 N N . ALA A 1 318 ? 15.304 8.557 -7.026 1.00 78.75 318 ALA A N 1
ATOM 2426 C CA . ALA A 1 318 ? 14.315 8.948 -6.038 1.00 78.75 318 ALA A CA 1
ATOM 2427 C C . ALA A 1 318 ? 14.585 10.403 -5.671 1.00 78.75 318 ALA A C 1
ATOM 2429 O O . ALA A 1 318 ? 15.631 10.727 -5.107 1.00 78.75 318 ALA A O 1
ATOM 2430 N N . SER A 1 319 ? 13.662 11.283 -6.035 1.00 76.25 319 SER A N 1
ATOM 2431 C CA . SER A 1 319 ? 13.802 12.707 -5.790 1.00 76.25 319 SER A CA 1
ATOM 2432 C C . SER A 1 319 ? 12.448 13.316 -5.468 1.00 76.25 319 SER A C 1
ATOM 2434 O O . SER A 1 319 ? 11.446 12.926 -6.054 1.00 76.25 319 SER A O 1
ATOM 2436 N N . PRO A 1 320 ? 12.401 14.307 -4.579 1.00 63.28 320 PRO A N 1
ATOM 2437 C CA . PRO A 1 320 ? 11.215 15.133 -4.405 1.00 63.28 320 PRO A CA 1
ATOM 2438 C C . PRO A 1 320 ? 10.887 16.052 -5.591 1.00 63.28 320 PRO A C 1
ATOM 2440 O O . PRO A 1 320 ? 9.748 16.510 -5.710 1.00 63.28 320 PRO A O 1
ATOM 2443 N N . ALA A 1 321 ? 11.883 16.347 -6.432 1.00 71.62 321 ALA A N 1
ATOM 2444 C CA . ALA A 1 321 ? 11.776 17.327 -7.513 1.00 71.62 321 ALA A CA 1
ATOM 2445 C C . ALA A 1 321 ? 10.990 16.810 -8.731 1.00 71.62 321 ALA A C 1
ATOM 2447 O O . ALA A 1 321 ? 10.609 17.585 -9.603 1.00 71.62 321 ALA A O 1
ATOM 2448 N N . PHE A 1 322 ? 10.769 15.499 -8.824 1.00 81.69 322 PHE A N 1
ATOM 2449 C CA . PHE A 1 322 ? 10.015 14.863 -9.899 1.00 81.69 322 PHE A CA 1
ATOM 2450 C C . PHE A 1 322 ? 9.486 13.511 -9.440 1.00 81.69 322 PHE A C 1
ATOM 2452 O O . PHE A 1 322 ? 10.035 12.888 -8.537 1.00 81.69 322 PHE A O 1
ATOM 2459 N N . HIS A 1 323 ? 8.467 13.015 -10.127 1.00 90.31 323 HIS A N 1
ATOM 2460 C CA . HIS A 1 323 ? 7.985 11.662 -9.908 1.00 90.31 323 HIS A CA 1
ATOM 2461 C C . HIS A 1 323 ? 8.757 10.665 -10.770 1.00 90.31 323 HIS A C 1
ATOM 2463 O O . HIS A 1 323 ? 8.964 10.886 -11.960 1.00 90.31 323 HIS A O 1
ATOM 2469 N N . ALA A 1 324 ? 9.160 9.538 -10.194 1.00 93.69 324 ALA A N 1
ATOM 2470 C CA . ALA A 1 324 ? 10.003 8.548 -10.870 1.00 93.69 324 ALA A CA 1
ATOM 2471 C C . ALA A 1 324 ? 9.383 7.915 -12.130 1.00 93.69 324 ALA A C 1
ATOM 2473 O O . ALA A 1 324 ? 10.102 7.424 -13.000 1.00 93.69 324 ALA A O 1
ATOM 2474 N N . TRP A 1 325 ? 8.055 7.916 -12.232 1.00 97.12 325 TRP A N 1
ATOM 2475 C CA . TRP A 1 325 ? 7.318 7.436 -13.402 1.00 97.12 325 TRP A CA 1
ATOM 2476 C C . TRP A 1 325 ? 7.076 8.526 -14.453 1.00 97.12 325 TRP A C 1
ATOM 2478 O O . TRP A 1 325 ? 6.473 8.239 -15.482 1.00 97.12 325 TRP A O 1
ATOM 2488 N N . ASN A 1 326 ? 7.494 9.770 -14.221 1.00 97.81 326 ASN A N 1
ATOM 2489 C CA . ASN A 1 326 ? 7.347 10.835 -15.202 1.00 97.81 326 ASN A CA 1
ATOM 2490 C C . ASN A 1 326 ? 8.524 10.826 -16.192 1.00 97.81 326 ASN A C 1
ATOM 2492 O O . ASN A 1 326 ? 9.682 10.767 -15.767 1.00 97.81 326 ASN A O 1
ATOM 2496 N N . PRO A 1 327 ? 8.273 10.931 -17.510 1.00 97.62 327 PRO A N 1
ATOM 2497 C CA . PRO A 1 327 ? 9.351 11.109 -18.474 1.00 97.62 327 PRO A CA 1
ATOM 2498 C C . PRO A 1 327 ? 10.125 12.406 -18.202 1.00 97.62 327 PRO A C 1
ATOM 2500 O O . PRO A 1 327 ? 9.523 13.442 -17.935 1.00 97.62 327 PRO A O 1
ATOM 2503 N N . SER A 1 328 ? 11.456 12.370 -18.289 1.00 95.12 328 SER A N 1
ATOM 2504 C CA . SER A 1 328 ? 12.280 13.585 -18.192 1.00 95.12 328 SER A CA 1
ATOM 2505 C C . SER A 1 328 ? 12.165 14.443 -19.454 1.00 95.12 328 SER A C 1
ATOM 2507 O O . SER A 1 328 ? 11.844 13.913 -20.517 1.00 95.12 328 SER A O 1
ATOM 2509 N N . ASP A 1 329 ? 12.529 15.727 -19.388 1.00 95.75 329 ASP A N 1
ATOM 2510 C CA . ASP A 1 329 ? 12.530 16.629 -20.555 1.00 95.75 329 ASP A CA 1
ATOM 2511 C C . ASP A 1 329 ? 13.311 16.057 -21.744 1.00 95.75 329 ASP A C 1
ATOM 2513 O O . ASP A 1 329 ? 12.846 16.092 -22.880 1.00 95.75 329 ASP A O 1
ATOM 2517 N N . GLY A 1 330 ? 14.469 15.443 -21.482 1.00 95.94 330 GLY A N 1
ATOM 2518 C CA . GLY A 1 330 ? 15.250 14.762 -22.515 1.00 95.94 330 GLY A CA 1
ATOM 2519 C C . GLY A 1 330 ? 14.536 13.542 -23.107 1.00 95.94 330 GLY A C 1
ATOM 2520 O O . GLY A 1 330 ? 14.645 13.297 -24.306 1.00 95.94 330 GLY A O 1
ATOM 2521 N N . SER A 1 331 ? 13.779 12.798 -22.292 1.00 97.00 331 SER A N 1
ATOM 2522 C CA . SER A 1 331 ? 12.955 11.685 -22.782 1.00 97.00 331 SER A CA 1
ATOM 2523 C C . SER A 1 331 ? 11.812 12.206 -23.651 1.00 97.00 331 SER A C 1
ATOM 2525 O O . SER A 1 331 ? 11.567 11.647 -24.714 1.00 97.00 331 SER A O 1
ATOM 2527 N N . ILE A 1 332 ? 11.151 13.294 -23.231 1.00 98.06 332 ILE A N 1
ATOM 2528 C CA . ILE A 1 332 ? 10.074 13.971 -23.972 1.00 98.06 332 ILE A CA 1
ATOM 2529 C C . ILE A 1 332 ? 10.585 14.465 -25.324 1.00 98.06 332 ILE A C 1
ATOM 2531 O O . ILE A 1 332 ? 9.999 14.125 -26.349 1.00 98.06 332 ILE A O 1
ATOM 2535 N N . ALA A 1 333 ? 11.697 15.204 -25.333 1.00 97.62 333 ALA A N 1
ATOM 2536 C CA . ALA A 1 333 ? 12.276 15.792 -26.538 1.00 97.62 333 ALA A CA 1
ATOM 2537 C C . ALA A 1 333 ? 12.619 14.745 -27.608 1.00 97.62 333 ALA A C 1
ATOM 2539 O O . ALA A 1 333 ? 12.469 15.015 -28.795 1.00 97.62 333 ALA A O 1
ATOM 2540 N N . ARG A 1 334 ? 13.037 13.545 -27.187 1.00 97.06 334 ARG A N 1
ATOM 2541 C CA . ARG A 1 334 ? 13.402 12.434 -28.080 1.00 97.06 334 ARG A CA 1
ATOM 2542 C C . ARG A 1 334 ? 12.315 11.364 -28.214 1.00 97.06 334 ARG A C 1
ATOM 2544 O O . ARG A 1 334 ? 12.545 10.332 -28.841 1.00 97.06 334 ARG A O 1
ATOM 2551 N N . ASN A 1 335 ? 11.148 11.583 -27.604 1.00 97.88 335 ASN A N 1
ATOM 2552 C CA . ASN A 1 335 ? 10.036 10.634 -27.548 1.00 97.88 335 ASN A CA 1
ATOM 2553 C C . ASN A 1 335 ? 10.463 9.207 -27.131 1.00 97.88 335 ASN A C 1
ATOM 2555 O O . ASN A 1 335 ? 10.119 8.214 -27.775 1.00 97.88 335 ASN A O 1
ATOM 2559 N N . GLY A 1 336 ? 11.254 9.070 -26.069 1.00 97.44 336 GLY A N 1
ATOM 2560 C CA . GLY A 1 336 ? 11.684 7.746 -25.634 1.00 97.44 336 GLY A CA 1
ATOM 2561 C C . GLY A 1 336 ? 12.175 7.685 -24.201 1.00 97.44 336 GLY A C 1
ATOM 2562 O O . GLY A 1 336 ? 13.100 8.400 -23.821 1.00 97.44 336 GLY A O 1
ATOM 2563 N N . VAL A 1 337 ? 11.578 6.780 -23.432 1.00 98.12 337 VAL A N 1
ATOM 2564 C CA . VAL A 1 337 ? 11.992 6.399 -22.085 1.00 98.12 337 VAL A CA 1
ATOM 2565 C C . VAL A 1 337 ? 12.678 5.036 -22.164 1.00 98.12 337 VAL A C 1
ATOM 2567 O O . VAL A 1 337 ? 12.088 4.066 -22.634 1.00 98.12 337 VAL A O 1
ATOM 2570 N N . ALA A 1 338 ? 13.928 4.977 -21.710 1.00 96.88 338 ALA A N 1
ATOM 2571 C CA . ALA A 1 338 ? 14.763 3.781 -21.776 1.00 96.88 338 ALA A CA 1
ATOM 2572 C C . ALA A 1 338 ? 14.474 2.779 -20.647 1.00 96.88 338 ALA A C 1
ATOM 2574 O O . ALA A 1 338 ? 14.374 3.151 -19.475 1.00 96.88 338 ALA A O 1
ATOM 2575 N N . PHE A 1 339 ? 14.387 1.505 -20.995 1.00 97.75 339 PHE A N 1
ATOM 2576 C CA . PHE A 1 339 ? 14.244 0.374 -20.086 1.00 97.75 339 PHE A CA 1
ATOM 2577 C C . PHE A 1 339 ? 15.284 -0.678 -20.444 1.00 97.75 339 PHE A C 1
ATOM 2579 O O . PHE A 1 339 ? 15.641 -0.831 -21.607 1.00 97.75 339 PHE A O 1
ATOM 2586 N N . SER A 1 340 ? 15.725 -1.452 -19.466 1.00 96.69 340 SER A N 1
ATOM 2587 C CA . SER A 1 340 ? 16.352 -2.736 -19.745 1.00 96.69 340 SER A CA 1
ATOM 2588 C C . SER A 1 340 ? 15.284 -3.824 -19.832 1.00 96.69 340 SER A C 1
ATOM 2590 O O . SER A 1 340 ? 14.226 -3.732 -19.203 1.00 96.69 340 SER A O 1
ATOM 2592 N N . TYR A 1 341 ? 15.569 -4.861 -20.612 1.00 96.81 341 TYR A N 1
ATOM 2593 C CA . TYR A 1 341 ? 14.727 -6.043 -20.755 1.00 96.81 341 TYR A CA 1
ATOM 2594 C C . TYR A 1 341 ? 15.468 -7.267 -20.221 1.00 96.81 341 TYR A C 1
ATOM 2596 O O . TYR A 1 341 ? 16.494 -7.666 -20.772 1.00 96.81 341 TYR A O 1
ATOM 2604 N N . MET A 1 342 ? 14.967 -7.845 -19.132 1.00 94.62 342 MET A N 1
ATOM 2605 C CA . MET A 1 342 ? 15.550 -9.018 -18.481 1.00 94.62 342 MET A CA 1
ATOM 2606 C C . MET A 1 342 ? 14.791 -10.287 -18.859 1.00 94.62 342 MET A C 1
ATOM 2608 O O . MET A 1 342 ? 13.565 -10.323 -18.764 1.00 94.62 342 MET A O 1
ATOM 2612 N N . ARG A 1 343 ? 15.519 -11.348 -19.201 1.00 93.75 343 ARG A N 1
ATOM 2613 C CA . ARG A 1 343 ? 14.989 -12.694 -19.458 1.00 93.75 343 ARG A CA 1
ATOM 2614 C C . ARG A 1 343 ? 16.099 -13.718 -19.218 1.00 93.75 343 ARG A C 1
ATOM 2616 O O . ARG A 1 343 ? 17.268 -13.352 -19.294 1.00 93.75 343 ARG A O 1
ATOM 2623 N N . ALA A 1 344 ? 15.771 -14.971 -18.926 1.00 93.12 344 ALA A N 1
ATOM 2624 C CA . ALA A 1 344 ? 16.760 -15.983 -18.541 1.00 93.12 344 ALA A CA 1
ATOM 2625 C C . ALA A 1 344 ? 17.816 -16.281 -19.625 1.00 93.12 344 ALA A C 1
ATOM 2627 O O . ALA A 1 344 ? 18.942 -16.649 -19.306 1.00 93.12 344 ALA A O 1
ATOM 2628 N N . ASP A 1 345 ? 17.468 -16.103 -20.899 1.00 91.06 345 ASP A N 1
ATOM 2629 C CA . ASP A 1 345 ? 18.358 -16.234 -22.060 1.00 91.06 345 ASP A CA 1
ATOM 2630 C C . ASP A 1 345 ? 19.009 -14.903 -22.483 1.00 91.06 345 ASP A C 1
ATOM 2632 O O . ASP A 1 345 ? 19.844 -14.868 -23.387 1.00 91.06 345 ASP A O 1
ATOM 2636 N N . VAL A 1 346 ? 18.663 -13.803 -21.811 1.00 88.38 346 VAL A N 1
ATOM 2637 C CA . VAL A 1 346 ? 19.270 -12.488 -21.997 1.00 88.38 346 VAL A CA 1
ATOM 2638 C C . VAL A 1 346 ? 20.338 -12.303 -20.930 1.00 88.38 346 VAL A C 1
ATOM 2640 O O . VAL A 1 346 ? 20.047 -11.932 -19.794 1.00 88.38 346 VAL A O 1
ATOM 2643 N N . HIS A 1 347 ? 21.600 -12.543 -21.293 1.00 82.50 347 HIS A N 1
ATOM 2644 C CA . HIS A 1 347 ? 22.719 -12.255 -20.399 1.00 82.50 347 HIS A CA 1
ATOM 2645 C C . HIS A 1 347 ? 22.781 -10.745 -20.121 1.00 82.50 347 HIS A C 1
ATOM 2647 O O . HIS A 1 347 ? 23.209 -9.973 -20.981 1.00 82.50 347 HIS A O 1
ATOM 2653 N N . LEU A 1 348 ? 22.310 -10.322 -18.944 1.00 87.75 348 LEU A N 1
ATOM 2654 C CA . LEU A 1 348 ? 22.256 -8.929 -18.497 1.00 87.75 348 LEU A CA 1
ATOM 2655 C C . LEU A 1 348 ? 22.769 -8.833 -17.048 1.00 87.75 348 LEU A C 1
ATOM 2657 O O . LEU A 1 348 ? 21.973 -8.780 -16.111 1.00 87.75 348 LEU A O 1
ATOM 2661 N N . PRO A 1 349 ? 24.098 -8.833 -16.847 1.00 85.94 349 PRO A N 1
ATOM 2662 C CA . PRO A 1 349 ? 24.700 -8.877 -15.514 1.00 85.94 349 PRO A CA 1
ATOM 2663 C C . PRO A 1 349 ? 24.631 -7.529 -14.779 1.00 85.94 349 PRO A C 1
ATOM 2665 O O . PRO A 1 349 ? 24.960 -7.450 -13.598 1.00 85.94 349 PRO A O 1
ATOM 2668 N N . VAL A 1 350 ? 24.234 -6.456 -15.470 1.00 86.38 350 VAL A N 1
ATOM 2669 C CA . VAL A 1 350 ? 24.188 -5.096 -14.933 1.00 86.38 350 VAL A CA 1
ATOM 2670 C C . VAL A 1 350 ? 23.056 -4.303 -15.589 1.00 86.38 350 VAL A C 1
ATOM 2672 O O . VAL A 1 350 ? 22.777 -4.462 -16.779 1.00 86.38 350 VAL A O 1
ATOM 2675 N N . LEU A 1 351 ? 22.403 -3.438 -14.813 1.00 89.19 351 LEU A N 1
ATOM 2676 C CA . LEU A 1 351 ? 21.436 -2.462 -15.320 1.00 89.19 351 LEU A CA 1
ATOM 2677 C C . LEU A 1 351 ? 22.131 -1.131 -15.640 1.00 89.19 351 LEU A C 1
ATOM 2679 O O . LEU A 1 351 ? 23.204 -0.825 -15.116 1.00 89.19 351 LEU A O 1
ATOM 2683 N N . ALA A 1 352 ? 21.496 -0.308 -16.470 1.00 84.50 352 ALA A N 1
ATOM 2684 C CA . ALA A 1 352 ? 21.990 1.028 -16.794 1.00 84.50 352 ALA A CA 1
ATOM 2685 C C . ALA A 1 352 ? 22.280 1.856 -15.522 1.00 84.50 352 ALA A C 1
ATOM 2687 O O . ALA A 1 352 ? 21.420 1.990 -14.655 1.00 84.50 352 ALA A O 1
ATOM 2688 N N . TRP A 1 353 ? 23.483 2.431 -15.406 1.00 76.69 353 TRP A N 1
ATOM 2689 C CA . TRP A 1 353 ? 23.919 3.232 -14.243 1.00 76.69 353 TRP A CA 1
ATOM 2690 C C . TRP A 1 353 ? 23.986 2.479 -12.900 1.00 76.69 353 TRP A C 1
ATOM 2692 O O . TRP A 1 353 ? 24.083 3.114 -11.844 1.00 76.69 353 TRP A O 1
ATOM 2702 N N . ALA A 1 354 ? 24.012 1.140 -12.911 1.00 67.31 354 ALA A N 1
ATOM 2703 C CA . ALA A 1 354 ? 24.135 0.303 -11.711 1.00 67.31 354 ALA A CA 1
ATOM 2704 C C . ALA A 1 354 ? 25.536 0.302 -11.067 1.00 67.31 354 ALA A C 1
ATOM 2706 O O . ALA A 1 354 ? 25.930 -0.652 -10.417 1.00 67.31 354 ALA A O 1
ATOM 2707 N N . ASN A 1 355 ? 26.302 1.377 -11.238 1.00 64.50 355 ASN A N 1
ATOM 2708 C CA . ASN A 1 355 ? 27.461 1.737 -10.420 1.00 64.50 355 ASN A CA 1
ATOM 2709 C C . ASN A 1 355 ? 27.165 2.943 -9.505 1.00 64.50 355 ASN A C 1
ATOM 2711 O O . ASN A 1 355 ? 27.938 3.238 -8.597 1.00 64.50 355 ASN A O 1
ATOM 2715 N N . GLN A 1 356 ? 26.048 3.636 -9.743 1.00 66.62 356 GLN A N 1
ATOM 2716 C CA . GLN A 1 356 ? 25.647 4.868 -9.062 1.00 66.62 356 GLN A CA 1
ATOM 2717 C C . GLN A 1 356 ? 24.231 4.780 -8.481 1.00 66.62 356 GLN A C 1
ATOM 2719 O O . GLN A 1 356 ? 23.917 5.478 -7.519 1.00 66.62 356 GLN A O 1
ATOM 2724 N N . ARG A 1 357 ? 23.363 3.952 -9.072 1.00 76.50 357 ARG A N 1
ATOM 2725 C CA . ARG A 1 357 ? 21.934 3.871 -8.753 1.00 76.50 357 ARG A CA 1
ATOM 2726 C C . ARG A 1 357 ? 21.502 2.415 -8.756 1.00 76.50 357 ARG A C 1
ATOM 2728 O O . ARG A 1 357 ? 21.833 1.684 -9.677 1.00 76.50 357 ARG A O 1
ATOM 2735 N N . TYR A 1 358 ? 20.724 2.005 -7.762 1.00 87.06 358 TYR A N 1
ATOM 2736 C CA . TYR A 1 358 ? 20.283 0.613 -7.649 1.00 87.06 358 TYR A CA 1
ATOM 2737 C C . TYR A 1 358 ? 18.810 0.528 -7.272 1.00 87.06 358 TYR A C 1
ATOM 2739 O O . TYR A 1 358 ? 18.427 -0.371 -6.538 1.00 87.06 358 TYR A O 1
ATOM 2747 N N . GLN A 1 359 ? 17.991 1.473 -7.731 1.00 93.06 359 GLN A N 1
ATOM 2748 C CA . GLN A 1 359 ? 16.549 1.463 -7.525 1.00 93.06 359 GLN A CA 1
ATOM 2749 C C . GLN A 1 359 ? 15.809 1.869 -8.791 1.00 93.06 359 GLN A C 1
ATOM 2751 O O . GLN A 1 359 ? 16.354 2.573 -9.647 1.00 93.06 359 GLN A O 1
ATOM 2756 N N . GLY A 1 360 ? 14.531 1.520 -8.851 1.00 96.38 360 GLY A N 1
ATOM 2757 C CA . GLY A 1 360 ? 13.629 2.137 -9.801 1.00 96.38 360 GLY A CA 1
ATOM 2758 C C . GLY A 1 360 ? 12.285 1.449 -9.896 1.00 96.38 360 GLY A C 1
ATOM 2759 O O . GLY A 1 360 ? 11.718 1.072 -8.873 1.00 96.38 360 GLY A O 1
ATOM 2760 N N . LEU A 1 361 ? 11.769 1.323 -11.115 1.00 97.94 361 LEU A N 1
ATOM 2761 C CA . LEU A 1 361 ? 10.433 0.803 -11.388 1.00 97.94 361 LEU A CA 1
ATOM 2762 C C . LEU A 1 361 ? 10.457 -0.370 -12.371 1.00 97.94 361 LEU A C 1
ATOM 2764 O O . LEU A 1 361 ? 11.345 -0.481 -13.220 1.00 97.94 361 LEU A O 1
ATOM 2768 N N . ILE A 1 362 ? 9.452 -1.230 -12.246 1.00 98.62 362 ILE A N 1
ATOM 2769 C CA . ILE A 1 362 ? 9.178 -2.364 -13.124 1.00 98.62 362 ILE A CA 1
ATOM 2770 C C . ILE A 1 362 ? 7.784 -2.176 -13.721 1.00 98.62 362 ILE A C 1
ATOM 2772 O O . ILE A 1 362 ? 6.828 -1.864 -13.004 1.00 98.62 362 ILE A O 1
ATOM 2776 N N . MET A 1 363 ? 7.673 -2.383 -15.031 1.00 98.19 363 MET A N 1
ATOM 2777 C CA . MET A 1 363 ? 6.390 -2.399 -15.731 1.00 98.19 363 MET A CA 1
ATOM 2778 C C . MET A 1 363 ? 5.818 -3.821 -15.786 1.00 98.19 363 MET A C 1
ATOM 2780 O O . MET A 1 363 ? 6.552 -4.812 -15.905 1.00 98.19 363 MET A O 1
ATOM 2784 N N . LYS A 1 364 ? 4.487 -3.913 -15.787 1.00 98.00 364 LYS A N 1
ATOM 2785 C CA . LYS A 1 364 ? 3.780 -5.113 -16.244 1.00 98.00 364 LYS A CA 1
ATOM 2786 C C . LYS A 1 364 ? 4.164 -5.422 -17.693 1.00 98.00 364 LYS A C 1
ATOM 2788 O O . LYS A 1 364 ? 4.767 -4.601 -18.388 1.00 98.00 364 LYS A O 1
ATOM 2793 N N . GLU A 1 365 ? 3.836 -6.618 -18.149 1.00 96.50 365 GLU A N 1
ATOM 2794 C CA . GLU A 1 365 ? 3.890 -6.969 -19.563 1.00 96.50 365 GLU A CA 1
ATOM 2795 C C . GLU A 1 365 ? 3.068 -5.973 -20.399 1.00 96.50 365 GLU A C 1
ATOM 2797 O O . GLU A 1 365 ? 2.056 -5.450 -19.929 1.00 96.50 365 GLU A O 1
ATOM 2802 N N . MET A 1 366 ? 3.507 -5.648 -21.618 1.00 96.75 366 MET A N 1
ATOM 2803 C CA . MET A 1 366 ? 2.902 -4.533 -22.369 1.00 96.75 366 MET A CA 1
ATOM 2804 C C . MET A 1 366 ? 1.464 -4.809 -22.830 1.00 96.75 366 MET A C 1
ATOM 2806 O O . MET A 1 366 ? 0.721 -3.858 -23.070 1.00 96.75 366 MET A O 1
ATOM 2810 N N . ALA A 1 367 ? 1.035 -6.076 -22.872 1.00 96.06 367 ALA A N 1
ATOM 2811 C CA . ALA A 1 367 ? -0.361 -6.436 -23.115 1.00 96.06 367 ALA A CA 1
ATOM 2812 C C . ALA A 1 367 ? -1.237 -6.411 -21.847 1.00 96.06 367 ALA A C 1
ATOM 2814 O O . ALA A 1 367 ? -2.444 -6.659 -21.937 1.00 96.06 367 ALA A O 1
ATOM 2815 N N . ALA A 1 368 ? -0.671 -6.120 -20.668 1.00 96.12 368 ALA A N 1
ATOM 2816 C CA . ALA A 1 368 ? -1.439 -6.028 -19.435 1.00 96.12 368 ALA A CA 1
ATOM 2817 C C . ALA A 1 368 ? -2.514 -4.931 -19.549 1.00 96.12 368 ALA A C 1
ATOM 2819 O O . ALA A 1 368 ? -2.200 -3.800 -19.935 1.00 96.12 368 ALA A O 1
ATOM 2820 N N . PRO A 1 369 ? -3.774 -5.206 -19.157 1.00 95.12 369 PRO A N 1
ATOM 2821 C CA . PRO A 1 369 ? -4.824 -4.198 -19.173 1.00 95.12 369 PRO A CA 1
ATOM 2822 C C . PRO A 1 369 ? -4.446 -2.984 -18.322 1.00 95.12 369 PRO A C 1
ATOM 2824 O O . PRO A 1 369 ? -4.132 -3.102 -17.134 1.00 95.12 369 PRO A O 1
ATOM 2827 N N . THR A 1 370 ? -4.500 -1.805 -18.933 1.00 95.69 370 THR A N 1
ATOM 2828 C CA . THR A 1 370 ? -4.161 -0.537 -18.291 1.00 95.69 370 THR A CA 1
ATOM 2829 C C . THR A 1 370 ? -4.955 0.609 -18.914 1.00 95.69 370 THR A C 1
ATOM 2831 O O . THR A 1 370 ? -5.385 0.524 -20.064 1.00 95.69 370 THR A O 1
ATOM 2834 N N . ALA A 1 371 ? -5.166 1.688 -18.160 1.00 97.31 371 ALA A N 1
ATOM 2835 C CA . ALA A 1 371 ? -5.888 2.859 -18.656 1.00 97.31 371 ALA A CA 1
ATOM 2836 C C . ALA A 1 371 ? -5.066 3.670 -19.674 1.00 97.31 371 ALA A C 1
ATOM 2838 O O . ALA A 1 371 ? -5.642 4.378 -20.497 1.00 97.31 371 ALA A O 1
ATOM 2839 N N . TYR A 1 372 ? -3.735 3.565 -19.625 1.00 98.00 372 TYR A N 1
ATOM 2840 C CA . TYR A 1 372 ? -2.827 4.139 -20.612 1.00 98.00 372 TYR A CA 1
ATOM 2841 C C . TYR A 1 372 ? -1.856 3.057 -21.119 1.00 98.00 372 TYR A C 1
ATOM 2843 O O . TYR A 1 372 ? -0.880 2.748 -20.425 1.00 98.00 372 TYR A O 1
ATOM 2851 N N . PRO A 1 373 ? -2.125 2.429 -22.281 1.00 96.88 373 PRO A N 1
ATOM 2852 C CA . PRO A 1 373 ? -1.220 1.443 -22.861 1.00 96.88 373 PRO A CA 1
ATOM 2853 C C . PRO A 1 373 ? 0.079 2.109 -23.319 1.00 96.88 373 PRO A C 1
ATOM 2855 O O . PRO A 1 373 ? 0.079 3.223 -23.844 1.00 96.88 373 PRO A O 1
ATOM 2858 N N . LEU A 1 374 ? 1.196 1.418 -23.103 1.00 97.69 374 LEU A N 1
ATOM 2859 C CA . LEU A 1 374 ? 2.522 1.873 -23.509 1.00 97.69 374 LEU A CA 1
ATOM 2860 C C . LEU A 1 374 ? 2.890 1.297 -24.880 1.00 97.69 374 LEU A C 1
ATOM 2862 O O . LEU A 1 374 ? 2.367 0.268 -25.298 1.00 97.69 374 LEU A O 1
ATOM 2866 N N . THR A 1 375 ? 3.797 1.963 -25.593 1.00 97.75 375 THR A N 1
ATOM 2867 C CA . THR A 1 375 ? 4.245 1.534 -26.926 1.00 97.75 375 THR A CA 1
ATOM 2868 C C . THR A 1 375 ? 5.753 1.365 -26.936 1.00 97.75 375 THR A C 1
ATOM 2870 O O . THR A 1 375 ? 6.485 2.345 -26.798 1.00 97.75 375 THR A O 1
ATOM 2873 N N . VAL A 1 376 ? 6.225 0.136 -27.139 1.00 98.62 376 VAL A N 1
ATOM 2874 C CA . VAL A 1 376 ? 7.639 -0.124 -27.427 1.00 98.62 376 VAL A CA 1
ATOM 2875 C C . VAL A 1 376 ? 7.933 0.359 -28.845 1.00 98.62 376 VAL A C 1
ATOM 2877 O O . VAL A 1 376 ? 7.326 -0.095 -29.811 1.00 98.62 376 VAL A O 1
ATOM 2880 N N . ARG A 1 377 ? 8.854 1.314 -28.975 1.00 98.44 377 ARG A N 1
ATOM 2881 C CA . ARG A 1 377 ? 9.224 1.923 -30.258 1.00 98.44 377 ARG A CA 1
ATOM 2882 C C . ARG A 1 377 ? 10.357 1.159 -30.928 1.00 98.44 377 ARG A C 1
ATOM 2884 O O . ARG A 1 377 ? 10.282 0.848 -32.116 1.00 98.44 377 ARG A O 1
ATOM 2891 N N . CYS A 1 378 ? 11.402 0.869 -30.164 1.00 98.44 378 CYS A N 1
ATOM 2892 C CA . CYS A 1 378 ? 12.581 0.179 -30.655 1.00 98.44 378 CYS A CA 1
ATOM 2893 C C . CYS A 1 378 ? 13.361 -0.501 -29.528 1.00 98.44 378 CYS A C 1
ATOM 2895 O O . CYS A 1 378 ? 13.135 -0.230 -28.348 1.00 98.44 378 CYS A O 1
ATOM 2897 N N . ALA A 1 379 ? 14.291 -1.369 -29.909 1.00 98.25 379 ALA A N 1
ATOM 2898 C CA . ALA A 1 379 ? 15.221 -2.036 -29.017 1.00 98.25 379 ALA A CA 1
ATOM 2899 C C . ALA A 1 379 ? 16.641 -2.009 -29.591 1.00 98.25 379 ALA A C 1
ATOM 2901 O O . ALA A 1 379 ? 16.852 -2.175 -30.797 1.00 98.25 379 ALA A O 1
ATOM 2902 N N . TYR A 1 380 ? 17.604 -1.809 -28.701 1.00 97.56 380 TYR A N 1
ATOM 2903 C CA . TYR A 1 380 ? 19.026 -1.931 -28.960 1.00 97.56 380 TYR A CA 1
ATOM 2904 C C . TYR A 1 380 ? 19.575 -3.133 -28.172 1.00 97.56 380 TYR A C 1
ATOM 2906 O O . TYR A 1 380 ? 19.361 -3.214 -26.953 1.00 97.56 380 TYR A O 1
ATOM 2914 N N . PRO A 1 381 ? 20.293 -4.076 -28.818 1.00 95.88 381 PRO A N 1
ATOM 2915 C CA . PRO A 1 381 ? 20.862 -5.221 -28.106 1.00 95.88 381 PRO A CA 1
ATOM 2916 C C . PRO A 1 381 ? 21.915 -4.834 -27.062 1.00 95.88 381 PRO A C 1
ATOM 2918 O O . PRO A 1 381 ? 22.082 -5.568 -26.095 1.00 95.88 381 PRO A O 1
ATOM 2921 N N . ILE A 1 382 ? 22.583 -3.691 -27.222 1.00 94.06 382 ILE A N 1
ATOM 2922 C CA . ILE A 1 382 ? 23.437 -3.018 -26.226 1.00 94.06 382 ILE A CA 1
ATOM 2923 C C . ILE A 1 382 ? 23.001 -1.551 -26.113 1.00 94.06 382 ILE A C 1
ATOM 2925 O O . ILE A 1 382 ? 22.225 -1.109 -26.949 1.00 94.06 382 ILE A O 1
ATOM 2929 N N . ASP A 1 383 ? 23.481 -0.815 -25.114 1.00 93.56 383 ASP A N 1
ATOM 2930 C CA . ASP A 1 383 ? 23.200 0.613 -24.901 1.00 93.56 383 ASP A CA 1
ATOM 2931 C C . ASP A 1 383 ? 23.231 1.404 -26.222 1.00 93.56 383 ASP A C 1
ATOM 2933 O O . ASP A 1 383 ? 24.224 1.392 -26.955 1.00 93.56 383 ASP A O 1
ATOM 2937 N N . GLY A 1 384 ? 22.109 2.048 -26.547 1.00 93.75 384 GLY A N 1
ATOM 2938 C CA . GLY A 1 384 ? 21.937 2.813 -27.773 1.00 93.75 384 GLY A CA 1
ATOM 2939 C C . GLY A 1 384 ? 22.465 4.240 -27.660 1.00 93.75 384 GLY A C 1
ATOM 2940 O O . GLY A 1 384 ? 22.407 4.976 -28.651 1.00 93.75 384 GLY A O 1
ATOM 2941 N N . ALA A 1 385 ? 22.937 4.653 -26.479 1.00 94.06 385 ALA A N 1
ATOM 2942 C CA . ALA A 1 385 ? 23.358 6.009 -26.153 1.00 94.06 385 ALA A CA 1
ATOM 2943 C C . ALA A 1 385 ? 22.322 7.048 -26.610 1.00 94.06 385 ALA A C 1
ATOM 2945 O O . ALA A 1 385 ? 22.633 8.056 -27.254 1.00 94.06 385 ALA A O 1
ATOM 2946 N N . THR A 1 386 ? 21.052 6.787 -26.283 1.00 93.38 386 THR A N 1
ATOM 2947 C CA . THR A 1 386 ? 19.892 7.528 -26.808 1.00 93.38 386 THR A CA 1
ATOM 2948 C C . THR A 1 386 ? 19.923 9.025 -26.533 1.00 93.38 386 THR A C 1
ATOM 2950 O O . THR A 1 386 ? 19.259 9.785 -27.230 1.00 93.38 386 THR A O 1
ATOM 2953 N N . PHE A 1 387 ? 20.730 9.484 -25.574 1.00 92.44 387 PHE A N 1
ATOM 2954 C CA . PHE A 1 387 ? 20.985 10.904 -25.341 1.00 92.44 387 PHE A CA 1
ATOM 2955 C C . PHE A 1 387 ? 21.561 11.646 -26.561 1.00 92.44 387 PHE A C 1
ATOM 2957 O O . PHE A 1 387 ? 21.259 12.823 -26.743 1.00 92.44 387 PHE A O 1
ATOM 2964 N N . TYR A 1 388 ? 22.338 10.970 -27.411 1.00 94.56 388 TYR A N 1
ATOM 2965 C CA . TYR A 1 388 ? 22.983 11.548 -28.597 1.00 94.56 388 TYR A CA 1
ATOM 2966 C C . TYR A 1 388 ? 22.165 11.395 -29.887 1.00 94.56 388 TYR A C 1
ATOM 2968 O O . TYR A 1 388 ? 22.697 11.602 -30.983 1.00 94.56 388 TYR A O 1
ATOM 2976 N N . ARG A 1 389 ? 20.889 11.021 -29.776 1.00 95.12 389 ARG A N 1
ATOM 2977 C CA . ARG A 1 389 ? 19.953 10.830 -30.892 1.00 95.12 389 ARG A CA 1
ATOM 2978 C C . ARG A 1 389 ? 18.900 11.940 -30.865 1.00 95.12 389 ARG A C 1
ATOM 2980 O O . ARG A 1 389 ? 18.543 12.409 -29.789 1.00 95.12 389 ARG A O 1
ATOM 2987 N N . SER A 1 390 ? 18.426 12.419 -32.014 1.00 95.19 390 SER A N 1
ATOM 2988 C CA . SER A 1 390 ? 17.377 13.462 -32.037 1.00 95.19 390 SER A CA 1
ATOM 2989 C C . SER A 1 390 ? 15.980 12.884 -31.791 1.00 95.19 390 SER A C 1
ATOM 2991 O O . SER A 1 390 ? 15.116 13.569 -31.251 1.00 95.19 390 SER A O 1
ATOM 2993 N N . ASP A 1 391 ? 15.794 11.603 -32.099 1.00 96.31 391 ASP A N 1
ATOM 2994 C CA . ASP A 1 391 ? 14.690 10.754 -31.666 1.00 96.31 391 ASP A CA 1
ATOM 2995 C C . ASP A 1 391 ? 15.298 9.471 -31.082 1.00 96.31 391 ASP A C 1
ATOM 2997 O O . ASP A 1 391 ? 16.247 8.931 -31.638 1.00 96.31 391 ASP A O 1
ATOM 3001 N N . SER A 1 392 ? 14.789 8.945 -29.969 1.00 96.75 392 SER A N 1
ATOM 3002 C CA . SER A 1 392 ? 15.429 7.811 -29.285 1.00 96.75 392 SER A CA 1
ATOM 3003 C C . SER A 1 392 ? 15.576 6.553 -30.154 1.00 96.75 392 SER A C 1
ATOM 3005 O O . SER A 1 392 ? 16.341 5.671 -29.789 1.00 96.75 392 SER A O 1
ATOM 3007 N N . CYS A 1 393 ? 14.876 6.454 -31.288 1.00 97.12 393 CYS A N 1
ATOM 3008 C CA . CYS A 1 393 ? 14.955 5.324 -32.206 1.00 97.12 393 CYS A CA 1
ATOM 3009 C C . CYS A 1 393 ? 15.631 5.634 -33.549 1.00 97.12 393 CYS A C 1
ATOM 3011 O O . CYS A 1 393 ? 15.621 4.761 -34.419 1.00 97.12 393 CYS A O 1
ATOM 3013 N N . ASN A 1 394 ? 16.196 6.831 -33.754 1.00 95.31 394 ASN A N 1
ATOM 3014 C CA . ASN A 1 394 ? 16.875 7.207 -35.000 1.00 95.31 394 ASN A CA 1
ATOM 3015 C C . ASN A 1 394 ? 18.402 7.105 -34.900 1.00 95.31 394 ASN A C 1
ATOM 3017 O O . ASN A 1 394 ? 18.916 6.422 -34.025 1.00 95.31 394 ASN A O 1
ATOM 3021 N N . GLU A 1 395 ? 19.133 7.709 -35.833 1.00 96.00 395 GLU A N 1
ATOM 3022 C CA . GLU A 1 395 ? 20.591 7.726 -35.884 1.00 96.00 395 GLU A CA 1
ATOM 3023 C C . GLU A 1 395 ? 21.269 8.521 -34.746 1.00 96.00 395 GLU A C 1
ATOM 3025 O O . GLU A 1 395 ? 20.804 9.557 -34.278 1.00 96.00 395 GLU A O 1
ATOM 3030 N N . HIS A 1 396 ? 22.428 8.027 -34.320 1.00 95.50 396 HIS A N 1
ATOM 3031 C CA . HIS A 1 396 ? 23.361 8.652 -33.391 1.00 95.50 396 HIS A CA 1
ATOM 3032 C C . HIS A 1 396 ? 24.115 9.804 -34.066 1.00 95.50 396 HIS A C 1
ATOM 3034 O O . HIS A 1 396 ? 24.764 9.616 -35.097 1.00 95.50 396 HIS A O 1
ATOM 3040 N N . SER A 1 397 ? 24.111 10.986 -33.447 1.00 94.19 397 SER A N 1
ATOM 3041 C CA . SER A 1 397 ? 24.744 12.204 -33.988 1.00 94.19 397 SER A CA 1
ATOM 3042 C C . SER A 1 397 ? 26.248 12.070 -34.258 1.00 94.19 397 SER A C 1
ATOM 3044 O O . SER A 1 397 ? 26.751 12.645 -35.219 1.00 94.19 397 SER A O 1
ATOM 3046 N N . GLY A 1 398 ? 26.966 11.274 -33.461 1.00 92.75 398 GLY A N 1
ATOM 3047 C CA . GLY A 1 398 ? 28.392 10.986 -33.667 1.00 92.75 398 GLY A CA 1
ATOM 3048 C C . GLY A 1 398 ? 28.696 9.940 -34.750 1.00 92.75 398 GLY A C 1
ATOM 3049 O O . GLY A 1 398 ? 29.858 9.717 -35.072 1.00 92.75 398 GLY A O 1
ATOM 3050 N N . SER A 1 399 ? 27.688 9.256 -35.302 1.00 92.75 399 SER A N 1
ATOM 3051 C CA . SER A 1 399 ? 27.861 8.209 -36.328 1.00 92.75 399 SER A CA 1
ATOM 3052 C C . SER A 1 399 ? 26.590 8.039 -37.174 1.00 92.75 399 SER A C 1
ATOM 3054 O O . SER A 1 399 ? 26.008 6.950 -37.223 1.00 92.75 399 SER A O 1
ATOM 3056 N N . PRO A 1 400 ? 26.124 9.102 -37.852 1.00 92.25 400 PRO A N 1
ATOM 3057 C CA . PRO A 1 400 ? 24.765 9.167 -38.386 1.00 92.25 400 PRO A CA 1
ATOM 3058 C C . PRO A 1 400 ? 24.493 8.177 -39.522 1.00 92.25 400 PRO A C 1
ATOM 3060 O O . PRO A 1 400 ? 23.354 7.781 -39.716 1.00 92.25 400 PRO A O 1
ATOM 3063 N N . GLN A 1 401 ? 25.519 7.745 -40.263 1.00 91.56 401 GLN A N 1
ATOM 3064 C CA . GLN A 1 401 ? 25.358 6.775 -41.354 1.00 91.56 401 GLN A CA 1
ATOM 3065 C C . GLN A 1 401 ? 25.310 5.325 -40.855 1.00 91.56 401 GLN A C 1
ATOM 3067 O O . GLN A 1 401 ? 24.503 4.539 -41.339 1.00 91.56 401 GLN A O 1
ATOM 3072 N N . ALA A 1 402 ? 26.143 4.972 -39.871 1.00 91.62 402 ALA A N 1
ATOM 3073 C CA . ALA A 1 402 ? 26.231 3.606 -39.351 1.00 91.62 402 ALA A CA 1
ATOM 3074 C C . ALA A 1 402 ? 25.091 3.251 -38.379 1.00 91.62 402 ALA A C 1
ATOM 3076 O O . ALA A 1 402 ? 24.761 2.083 -38.194 1.00 91.62 402 ALA A O 1
ATOM 3077 N N . SER A 1 403 ? 24.470 4.251 -37.758 1.00 95.75 403 SER A N 1
ATOM 3078 C CA . SER A 1 403 ? 23.509 4.065 -36.661 1.00 95.75 403 SER A CA 1
ATOM 3079 C C . SER A 1 403 ? 22.042 4.256 -37.065 1.00 95.75 403 SER A C 1
ATOM 3081 O O . SER A 1 403 ? 21.162 4.196 -36.204 1.00 95.75 403 SER A O 1
ATOM 3083 N N . VAL A 1 404 ? 21.771 4.474 -38.360 1.00 96.00 404 VAL A N 1
ATOM 3084 C CA . VAL A 1 404 ? 20.414 4.499 -38.935 1.00 96.00 404 VAL A CA 1
ATOM 3085 C C . VAL A 1 404 ? 19.673 3.204 -38.550 1.00 96.00 404 VAL A C 1
ATOM 3087 O O . VAL A 1 404 ? 20.318 2.159 -38.495 1.00 96.00 404 VAL A O 1
ATOM 3090 N N . PRO A 1 405 ? 18.345 3.206 -38.309 1.00 97.62 405 PRO A N 1
ATOM 3091 C CA . PRO A 1 405 ? 17.596 1.991 -37.962 1.00 97.62 405 PRO A CA 1
ATOM 3092 C C . PRO A 1 405 ? 17.946 0.767 -38.820 1.00 97.62 405 PRO A C 1
ATOM 3094 O O . PRO A 1 405 ? 18.053 0.885 -40.044 1.00 97.62 405 PRO A O 1
ATOM 3097 N N . CYS A 1 406 ? 18.091 -0.408 -38.195 1.00 98.12 406 CYS A N 1
ATOM 3098 C CA . CYS A 1 406 ? 18.676 -1.603 -38.818 1.00 98.12 406 CYS A CA 1
ATOM 3099 C C . CYS A 1 406 ? 17.961 -2.008 -40.118 1.00 98.12 406 CYS A C 1
ATOM 3101 O O . CYS A 1 406 ? 18.608 -2.311 -41.122 1.00 98.12 406 CYS A O 1
ATOM 3103 N N . ALA A 1 407 ? 16.629 -1.902 -40.146 1.00 96.88 407 ALA A N 1
ATOM 3104 C CA . ALA A 1 407 ? 15.819 -2.199 -41.326 1.00 96.88 407 ALA A CA 1
ATOM 3105 C C . ALA A 1 407 ? 16.197 -1.345 -42.554 1.00 96.88 407 ALA A C 1
ATOM 3107 O O . ALA A 1 407 ? 16.213 -1.851 -43.673 1.00 96.88 407 ALA A O 1
ATOM 3108 N N . LYS A 1 408 ? 16.573 -0.071 -42.361 1.00 97.06 408 LYS A N 1
ATOM 3109 C CA . LYS A 1 408 ? 17.003 0.824 -43.455 1.00 97.06 408 LYS A CA 1
ATOM 3110 C C . LYS A 1 408 ? 18.377 0.455 -44.020 1.00 97.06 408 LYS A C 1
ATOM 3112 O O . LYS A 1 408 ? 18.737 0.929 -45.092 1.00 97.06 408 LYS A O 1
ATOM 3117 N N . GLN A 1 409 ? 19.129 -0.376 -43.304 1.00 96.44 409 GLN A N 1
ATOM 3118 C CA . GLN A 1 409 ? 20.433 -0.892 -43.712 1.00 96.44 409 GLN A CA 1
ATOM 3119 C C . GLN A 1 409 ? 20.358 -2.352 -44.197 1.00 96.44 409 GLN A C 1
ATOM 3121 O O . GLN A 1 409 ? 21.384 -2.950 -44.503 1.00 96.44 409 GLN A O 1
ATOM 3126 N N . GLY A 1 410 ? 19.161 -2.953 -44.252 1.00 97.00 410 GLY A N 1
ATOM 3127 C CA . GLY A 1 410 ? 18.986 -4.372 -44.585 1.00 97.00 410 GLY A CA 1
ATOM 3128 C C . GLY A 1 410 ? 19.431 -5.339 -43.479 1.00 97.00 410 GLY A C 1
ATOM 3129 O O . GLY A 1 410 ? 19.522 -6.542 -43.717 1.00 97.00 410 GLY A O 1
ATOM 3130 N N . ILE A 1 411 ? 19.692 -4.841 -42.267 1.00 97.94 411 ILE A N 1
ATOM 3131 C CA . ILE A 1 411 ? 20.096 -5.648 -41.112 1.00 97.94 411 ILE A CA 1
ATOM 3132 C C . ILE A 1 411 ? 18.831 -6.197 -40.447 1.00 97.94 411 ILE A C 1
ATOM 3134 O O . ILE A 1 411 ? 18.081 -5.462 -39.806 1.00 97.94 411 ILE A O 1
ATOM 3138 N N . THR A 1 412 ? 18.586 -7.493 -40.630 1.00 97.44 412 THR A N 1
ATOM 3139 C CA . THR A 1 412 ? 17.371 -8.194 -40.165 1.00 97.44 412 THR A CA 1
ATOM 3140 C C . THR A 1 412 ? 17.667 -9.482 -39.397 1.00 97.44 412 THR A C 1
ATOM 3142 O O . THR A 1 412 ? 16.744 -10.176 -39.001 1.00 97.44 412 THR A O 1
ATOM 3145 N N . THR A 1 413 ? 18.942 -9.808 -39.174 1.00 98.19 413 THR A N 1
ATOM 3146 C CA . THR A 1 413 ? 19.371 -11.025 -38.470 1.00 98.19 413 THR A CA 1
ATOM 3147 C C . THR A 1 413 ? 20.382 -10.684 -37.387 1.00 98.19 413 THR A C 1
ATOM 3149 O O . THR A 1 413 ? 21.062 -9.654 -37.454 1.00 98.19 413 THR A O 1
ATOM 3152 N N . GLU A 1 414 ? 20.508 -11.564 -36.399 1.00 96.62 414 GLU A N 1
ATOM 3153 C CA . GLU A 1 414 ? 21.409 -11.395 -35.263 1.00 96.62 414 GLU A CA 1
ATOM 3154 C C . GLU A 1 414 ? 22.860 -11.324 -35.739 1.00 96.62 414 GLU A C 1
ATOM 3156 O O . GLU A 1 414 ? 23.609 -10.445 -35.321 1.00 96.62 414 GLU A O 1
ATOM 3161 N N . GLN A 1 415 ? 23.238 -12.203 -36.675 1.00 97.62 415 GLN A N 1
ATOM 3162 C CA . GLN A 1 415 ? 24.592 -12.243 -37.225 1.00 97.62 415 GLN A CA 1
ATOM 3163 C C . GLN A 1 415 ? 24.919 -10.984 -38.032 1.00 97.62 415 GLN A C 1
ATOM 3165 O O . GLN A 1 415 ? 26.000 -10.426 -37.874 1.00 97.62 415 GLN A O 1
ATOM 3170 N N . ALA A 1 416 ? 23.983 -10.488 -38.851 1.00 97.69 416 ALA A N 1
ATOM 3171 C CA . ALA A 1 416 ? 24.200 -9.245 -39.590 1.00 97.69 416 ALA A CA 1
ATOM 3172 C C . ALA A 1 416 ? 24.393 -8.049 -38.643 1.00 97.69 416 ALA A C 1
ATOM 3174 O O . ALA A 1 416 ? 25.197 -7.161 -38.926 1.00 97.69 416 ALA A O 1
ATOM 3175 N N . TRP A 1 417 ? 23.687 -8.031 -37.508 1.00 97.31 417 TRP A N 1
ATOM 3176 C CA . TRP A 1 417 ? 23.866 -6.999 -36.489 1.00 97.31 417 TRP A CA 1
ATOM 3177 C C . TRP A 1 417 ? 25.211 -7.120 -35.767 1.00 97.31 417 TRP A C 1
ATOM 3179 O O . TRP A 1 417 ? 25.894 -6.112 -35.596 1.00 97.31 417 TRP A O 1
ATOM 3189 N N . ILE A 1 418 ? 25.634 -8.338 -35.417 1.00 96.19 418 ILE A N 1
ATOM 3190 C CA . ILE A 1 418 ? 26.960 -8.613 -34.843 1.00 96.19 418 ILE A CA 1
ATOM 3191 C C . ILE A 1 418 ? 28.062 -8.137 -35.793 1.00 96.19 418 ILE A C 1
ATOM 3193 O O . ILE A 1 418 ? 28.923 -7.351 -35.395 1.00 96.19 418 ILE A O 1
ATOM 3197 N N . ASP A 1 419 ? 27.996 -8.523 -37.067 1.00 95.94 419 ASP A N 1
ATOM 3198 C CA . ASP A 1 419 ? 28.961 -8.108 -38.086 1.00 95.94 419 ASP A CA 1
ATOM 3199 C C . ASP A 1 419 ? 28.989 -6.584 -38.256 1.00 95.94 419 ASP A C 1
ATOM 3201 O O . ASP A 1 419 ? 30.047 -5.996 -38.485 1.00 95.94 419 ASP A O 1
ATOM 3205 N N . HIS A 1 420 ? 27.829 -5.932 -38.156 1.00 95.06 420 HIS A N 1
ATOM 3206 C CA . HIS A 1 420 ? 27.703 -4.480 -38.246 1.00 95.06 420 HIS A CA 1
ATOM 3207 C C . HIS A 1 420 ? 28.347 -3.770 -37.056 1.00 95.06 420 HIS A C 1
ATOM 3209 O O . HIS A 1 420 ? 29.192 -2.895 -37.246 1.00 95.06 420 HIS A O 1
ATOM 3215 N N . VAL A 1 421 ? 27.987 -4.161 -35.832 1.00 93.50 421 VAL A N 1
ATOM 3216 C CA . VAL A 1 421 ? 28.465 -3.529 -34.596 1.00 93.50 421 VAL A CA 1
ATOM 3217 C C . VAL A 1 421 ? 29.957 -3.772 -34.391 1.00 93.50 421 VAL A C 1
ATOM 3219 O O . VAL A 1 421 ? 30.694 -2.846 -34.040 1.00 93.50 421 VAL A O 1
ATOM 3222 N N . TYR A 1 422 ? 30.468 -4.969 -34.696 1.00 94.19 422 TYR A N 1
ATOM 3223 C CA . TYR A 1 422 ? 31.901 -5.235 -34.563 1.00 94.19 422 TYR A CA 1
ATOM 3224 C C . TYR A 1 422 ? 32.771 -4.486 -35.583 1.00 94.19 422 TYR A C 1
ATOM 3226 O O . TYR A 1 422 ? 33.932 -4.218 -35.271 1.00 94.19 422 TYR A O 1
ATOM 3234 N N . LYS A 1 423 ? 32.212 -4.027 -36.713 1.00 93.06 423 LYS A N 1
ATOM 3235 C CA . LYS A 1 423 ? 32.898 -3.122 -37.655 1.00 93.06 423 LYS A CA 1
ATOM 3236 C C . LYS A 1 423 ? 32.984 -1.671 -37.173 1.00 93.06 423 LYS A C 1
ATOM 3238 O O . LYS A 1 423 ? 33.861 -0.948 -37.639 1.00 93.06 423 LYS A O 1
ATOM 3243 N N . GLN A 1 424 ? 32.105 -1.233 -36.268 1.00 89.25 424 GLN A N 1
ATOM 3244 C CA . GLN A 1 424 ? 32.110 0.154 -35.797 1.00 89.25 424 GLN A CA 1
ATOM 3245 C C . GLN A 1 424 ? 33.210 0.399 -34.756 1.00 89.25 424 GLN A C 1
ATOM 3247 O O . GLN A 1 424 ? 33.426 -0.454 -33.896 1.00 89.25 424 GLN A O 1
ATOM 3252 N N . PRO A 1 425 ? 33.898 1.552 -34.771 1.00 87.75 425 PRO A N 1
ATOM 3253 C CA . PRO A 1 425 ? 34.844 1.899 -33.711 1.00 87.75 425 PRO A CA 1
ATOM 3254 C C . PRO A 1 425 ? 34.136 2.132 -32.368 1.00 87.75 425 PRO A C 1
ATOM 3256 O O . PRO A 1 425 ? 34.646 1.721 -31.330 1.00 87.75 425 PRO A O 1
ATOM 3259 N N . ASP A 1 426 ? 32.945 2.732 -32.399 1.00 89.06 426 ASP A N 1
ATOM 3260 C CA . ASP A 1 426 ? 32.071 2.922 -31.244 1.00 89.06 426 ASP A CA 1
ATOM 3261 C C . ASP A 1 426 ? 30.892 1.945 -31.323 1.00 89.06 426 ASP A C 1
ATOM 3263 O O . ASP A 1 426 ? 30.096 1.987 -32.263 1.00 89.06 426 ASP A O 1
ATOM 3267 N N . LYS A 1 427 ? 30.781 1.043 -30.343 1.00 89.12 427 LYS A N 1
ATOM 3268 C CA . LYS A 1 427 ? 29.708 0.039 -30.305 1.00 89.12 427 LYS A CA 1
ATOM 3269 C C . LYS A 1 427 ? 28.353 0.656 -29.949 1.00 89.12 427 LYS A C 1
ATOM 3271 O O . LYS A 1 427 ? 27.328 0.147 -30.397 1.00 89.12 427 LYS A O 1
ATOM 3276 N N . LEU A 1 428 ? 28.342 1.781 -29.231 1.00 86.56 428 LEU A N 1
ATOM 3277 C CA . LEU A 1 428 ? 27.120 2.497 -28.841 1.00 86.56 428 LEU A CA 1
ATOM 3278 C C . LEU A 1 428 ? 26.430 3.172 -30.043 1.00 86.56 428 LEU A C 1
ATOM 3280 O O . LEU A 1 428 ? 25.241 3.495 -30.011 1.00 86.56 428 LEU A O 1
ATOM 3284 N N . ALA A 1 429 ? 27.150 3.299 -31.162 1.00 85.44 429 ALA A N 1
ATOM 3285 C CA . ALA A 1 429 ? 26.619 3.718 -32.455 1.00 85.44 429 ALA A CA 1
ATOM 3286 C C . ALA A 1 429 ? 25.905 2.591 -33.237 1.00 85.44 429 ALA A C 1
ATOM 3288 O O . ALA A 1 429 ? 25.685 2.715 -34.444 1.00 85.44 429 ALA A O 1
ATOM 3289 N N . GLY A 1 430 ? 25.523 1.491 -32.582 1.00 90.25 430 GLY A N 1
ATOM 3290 C CA . GLY A 1 430 ? 24.705 0.440 -33.187 1.00 90.25 430 GLY A CA 1
ATOM 3291 C C . GLY A 1 430 ? 23.356 0.949 -33.721 1.00 90.25 430 GLY A C 1
ATOM 3292 O O . GLY A 1 430 ? 22.835 1.993 -33.303 1.00 90.25 430 GLY A O 1
ATOM 3293 N N . CYS A 1 431 ? 22.782 0.203 -34.669 1.00 95.88 431 CYS A N 1
ATOM 3294 C CA . CYS A 1 431 ? 21.430 0.444 -35.172 1.00 95.88 431 CYS A CA 1
ATOM 3295 C C . CYS A 1 431 ? 20.364 -0.165 -34.241 1.00 95.88 431 CYS A C 1
ATOM 3297 O O . CYS A 1 431 ? 20.642 -1.123 -33.516 1.00 95.88 431 CYS A O 1
ATOM 3299 N N . SER A 1 432 ? 19.145 0.385 -34.283 1.00 97.44 432 SER A N 1
ATOM 3300 C CA . SER A 1 432 ? 17.967 -0.104 -33.553 1.00 97.44 432 SER A CA 1
ATOM 3301 C C . SER A 1 432 ? 17.115 -1.073 -34.372 1.00 97.44 432 SER A C 1
ATOM 3303 O O . SER A 1 432 ? 16.954 -0.911 -35.587 1.00 97.44 432 SER A O 1
ATOM 3305 N N . PHE A 1 433 ? 16.483 -2.021 -33.684 1.00 98.56 433 PHE A N 1
ATOM 3306 C CA . PHE A 1 433 ? 15.366 -2.813 -34.200 1.00 98.56 433 PHE A CA 1
ATOM 3307 C C . PHE A 1 433 ? 14.031 -2.197 -33.774 1.00 98.56 433 PHE A C 1
ATOM 3309 O O . PHE A 1 433 ? 13.941 -1.617 -32.696 1.00 98.56 433 PHE A O 1
ATOM 3316 N N . THR A 1 434 ? 12.989 -2.301 -34.599 1.00 98.06 434 THR A N 1
ATOM 3317 C CA . THR A 1 434 ? 11.633 -1.842 -34.244 1.00 98.06 434 THR A CA 1
ATOM 3318 C C . THR A 1 434 ? 11.013 -2.729 -33.159 1.00 98.06 434 THR A C 1
ATOM 3320 O O . THR A 1 434 ? 11.463 -3.846 -32.914 1.00 98.06 434 THR A O 1
ATOM 3323 N N . GLY A 1 435 ? 9.957 -2.241 -32.504 1.00 96.81 435 GLY A N 1
ATOM 3324 C CA . GLY A 1 435 ? 9.197 -3.017 -31.516 1.00 96.81 435 GLY A CA 1
ATOM 3325 C C . GLY A 1 435 ? 8.346 -4.158 -32.096 1.00 96.81 435 GLY A C 1
ATOM 3326 O O . GLY A 1 435 ? 7.634 -4.811 -31.344 1.00 96.81 435 GLY A O 1
ATOM 3327 N N . GLU A 1 436 ? 8.369 -4.397 -33.407 1.00 97.81 436 GLU A N 1
ATOM 3328 C CA . GLU A 1 436 ? 7.619 -5.481 -34.057 1.00 97.81 436 GLU A CA 1
ATOM 3329 C C . GLU A 1 436 ? 8.175 -6.859 -33.660 1.00 97.81 436 GLU A C 1
ATOM 3331 O O . GLU A 1 436 ? 9.341 -6.976 -33.285 1.00 97.81 436 GLU A O 1
ATOM 3336 N N . THR A 1 437 ? 7.361 -7.918 -33.778 1.00 97.88 437 THR A N 1
ATOM 3337 C CA . THR A 1 437 ? 7.665 -9.245 -33.208 1.00 97.88 437 THR A CA 1
ATOM 3338 C C . THR A 1 437 ? 9.040 -9.765 -33.616 1.00 97.88 437 THR A C 1
ATOM 3340 O O . THR A 1 437 ? 9.858 -10.081 -32.756 1.00 97.88 437 THR A O 1
ATOM 3343 N N . HIS A 1 438 ? 9.308 -9.821 -34.922 1.00 97.69 438 HIS A N 1
ATOM 3344 C CA . HIS A 1 438 ? 10.551 -10.391 -35.432 1.00 97.69 438 HIS A CA 1
ATOM 3345 C C . HIS A 1 438 ? 11.775 -9.482 -35.198 1.00 97.69 438 HIS A C 1
ATOM 3347 O O . HIS A 1 438 ? 12.761 -9.968 -34.651 1.00 97.69 438 HIS A O 1
ATOM 3353 N N . PRO A 1 439 ? 11.751 -8.168 -35.508 1.00 98.19 439 PRO A N 1
ATOM 3354 C CA . PRO A 1 439 ? 12.870 -7.280 -35.177 1.00 98.19 439 PRO A CA 1
ATOM 3355 C C . PRO A 1 439 ? 13.220 -7.254 -33.681 1.00 98.19 439 PRO A C 1
ATOM 3357 O O . PRO A 1 439 ? 14.400 -7.289 -33.330 1.00 98.19 439 PRO A O 1
ATOM 3360 N N . PHE A 1 440 ? 12.224 -7.247 -32.789 1.00 98.12 440 PHE A N 1
ATOM 3361 C CA . PHE A 1 440 ? 12.472 -7.308 -31.348 1.00 98.12 440 PHE A CA 1
ATOM 3362 C C . PHE A 1 440 ? 13.112 -8.640 -30.934 1.00 98.12 440 PHE A C 1
ATOM 3364 O O . PHE A 1 440 ? 14.073 -8.652 -30.166 1.00 98.12 440 PHE A O 1
ATOM 3371 N N . GLU A 1 441 ? 12.627 -9.760 -31.474 1.00 97.31 441 GLU A N 1
ATOM 3372 C CA . GLU A 1 441 ? 13.219 -11.082 -31.250 1.00 97.31 441 GLU A CA 1
ATOM 3373 C C . GLU A 1 441 ? 14.696 -11.126 -31.673 1.00 97.31 441 GLU A C 1
ATOM 3375 O O . GLU A 1 441 ? 15.540 -11.593 -30.905 1.00 97.31 441 GLU A O 1
ATOM 3380 N N . VAL A 1 442 ? 15.022 -10.585 -32.851 1.00 97.75 442 VAL A N 1
ATOM 3381 C CA . VAL A 1 442 ? 16.407 -10.470 -33.333 1.00 97.75 442 VAL A CA 1
ATOM 3382 C C . VAL A 1 442 ? 17.243 -9.636 -32.361 1.00 97.75 442 VAL A C 1
ATOM 3384 O O . VAL A 1 442 ? 18.362 -10.022 -32.019 1.00 97.75 442 VAL A O 1
ATOM 3387 N N . SER A 1 443 ? 16.695 -8.531 -31.841 1.00 96.75 443 SER A N 1
ATOM 3388 C CA . SER A 1 443 ? 17.390 -7.712 -30.844 1.00 96.75 443 SER A CA 1
ATOM 3389 C C . SER A 1 443 ? 17.732 -8.492 -29.571 1.00 96.75 443 SER A C 1
ATOM 3391 O O . SER A 1 443 ? 18.785 -8.276 -28.969 1.00 96.75 443 SER A O 1
ATOM 3393 N N . VAL A 1 444 ? 16.835 -9.375 -29.136 1.00 95.69 444 VAL A N 1
ATOM 3394 C CA . VAL A 1 444 ? 17.020 -10.209 -27.945 1.00 95.69 444 VAL A CA 1
ATOM 3395 C C . VAL A 1 444 ? 18.071 -11.290 -28.203 1.00 95.69 444 VAL A C 1
ATOM 3397 O O . VAL A 1 444 ? 19.027 -11.415 -27.437 1.00 95.69 444 VAL A O 1
ATOM 3400 N N . ARG A 1 445 ? 17.944 -12.029 -29.311 1.00 95.31 445 ARG A N 1
ATOM 3401 C CA . ARG A 1 445 ? 18.847 -13.133 -29.671 1.00 95.31 445 ARG A CA 1
ATOM 3402 C C . ARG A 1 445 ? 20.271 -12.663 -29.980 1.00 95.31 445 ARG A C 1
ATOM 3404 O O . ARG A 1 445 ? 21.222 -13.368 -29.648 1.00 95.31 445 ARG A O 1
ATOM 3411 N N . ALA A 1 446 ? 20.438 -11.461 -30.535 1.00 95.19 446 ALA A N 1
ATOM 3412 C CA . ALA A 1 446 ? 21.752 -10.879 -30.812 1.00 95.19 446 ALA A CA 1
ATOM 3413 C C . ALA A 1 446 ? 22.648 -10.795 -29.565 1.00 95.19 446 ALA A C 1
ATOM 3415 O O . ALA A 1 446 ? 23.865 -10.933 -29.678 1.00 95.19 446 ALA A O 1
ATOM 3416 N N . ARG A 1 447 ? 22.072 -10.648 -28.362 1.00 92.69 447 ARG A N 1
ATOM 3417 C CA . ARG A 1 447 ? 22.860 -10.593 -27.120 1.00 92.69 447 ARG A CA 1
ATOM 3418 C C . ARG A 1 447 ? 23.619 -11.874 -26.811 1.00 92.69 447 ARG A C 1
ATOM 3420 O O . ARG A 1 447 ? 24.713 -11.792 -26.261 1.00 92.69 447 ARG A O 1
ATOM 3427 N N . ALA A 1 448 ? 23.080 -13.034 -27.179 1.00 90.06 448 ALA A N 1
ATOM 3428 C CA . ALA A 1 448 ? 23.752 -14.313 -26.960 1.00 90.06 448 ALA A CA 1
ATOM 3429 C C . ALA A 1 448 ? 25.035 -14.462 -27.802 1.00 90.06 448 ALA A C 1
ATOM 3431 O O . ALA A 1 448 ? 25.865 -15.316 -27.502 1.00 90.06 448 ALA A O 1
ATOM 3432 N N . LEU A 1 449 ? 25.204 -13.629 -28.837 1.00 93.31 449 LEU A N 1
ATOM 3433 C CA . LEU A 1 449 ? 26.350 -13.643 -29.749 1.00 93.31 449 LEU A CA 1
ATOM 3434 C C . LEU A 1 449 ? 27.422 -12.594 -29.401 1.00 93.31 449 LEU A C 1
ATOM 3436 O O . LEU A 1 449 ? 28.448 -12.527 -30.075 1.00 93.31 449 LEU A O 1
ATOM 3440 N N . LEU A 1 450 ? 27.196 -11.760 -28.380 1.00 92.62 450 LEU A N 1
ATOM 3441 C CA . LEU A 1 450 ? 28.169 -10.761 -27.935 1.00 92.62 450 LEU A CA 1
ATOM 3442 C C . LEU A 1 450 ? 29.381 -11.428 -27.277 1.00 92.62 450 LEU A C 1
ATOM 3444 O O . LEU A 1 450 ? 29.241 -12.402 -26.537 1.00 92.62 450 LEU A O 1
ATOM 3448 N N . ASN A 1 451 ? 30.562 -10.846 -27.469 1.00 91.56 451 ASN A N 1
ATOM 3449 C CA . ASN A 1 451 ? 31.762 -11.215 -26.723 1.00 91.56 451 ASN A CA 1
ATOM 3450 C C . ASN A 1 451 ? 31.705 -10.660 -25.290 1.00 91.56 451 ASN A C 1
ATOM 3452 O O . ASN A 1 451 ? 30.987 -9.703 -25.001 1.00 91.56 451 ASN A O 1
ATOM 3456 N N . ALA A 1 452 ? 32.512 -11.231 -24.390 1.00 89.44 452 ALA A N 1
ATOM 3457 C CA . ALA A 1 452 ? 32.528 -10.872 -22.968 1.00 89.44 452 ALA A CA 1
ATOM 3458 C C . ALA A 1 452 ? 32.614 -9.351 -22.664 1.00 89.44 452 ALA A C 1
ATOM 3460 O O . ALA A 1 452 ? 31.915 -8.911 -21.750 1.00 89.44 452 ALA A O 1
ATOM 3461 N N . PRO A 1 453 ? 33.393 -8.521 -23.398 1.00 89.56 453 PRO A N 1
ATOM 3462 C CA . PRO A 1 453 ? 33.440 -7.077 -23.146 1.00 89.56 453 PRO A CA 1
ATOM 3463 C C . PRO A 1 453 ? 32.112 -6.351 -23.402 1.00 89.56 453 PRO A C 1
ATOM 3465 O O . PRO A 1 453 ? 31.769 -5.433 -22.665 1.00 89.56 453 PRO A O 1
ATOM 3468 N N . GLU A 1 454 ? 31.349 -6.754 -24.420 1.00 90.12 454 GLU A N 1
ATOM 3469 C CA . GLU A 1 454 ? 30.054 -6.140 -24.736 1.00 90.12 454 GLU A CA 1
ATOM 3470 C C . GLU A 1 454 ? 28.888 -6.773 -23.962 1.00 90.12 454 GLU A C 1
ATOM 3472 O O . GLU A 1 454 ? 27.857 -6.132 -23.766 1.00 90.12 454 GLU A O 1
ATOM 3477 N N . GLN A 1 455 ? 29.043 -8.004 -23.468 1.00 87.94 455 GLN A N 1
ATOM 3478 C CA . GLN A 1 455 ? 28.031 -8.695 -22.657 1.00 87.94 455 GLN A CA 1
ATOM 3479 C C . GLN A 1 455 ? 27.685 -7.960 -21.351 1.00 87.94 455 GLN A C 1
ATOM 3481 O O . GLN A 1 455 ? 26.550 -8.045 -20.878 1.00 87.94 455 GLN A O 1
ATOM 3486 N N . VAL A 1 456 ? 28.634 -7.201 -20.793 1.00 88.06 456 VAL A N 1
ATOM 3487 C CA . VAL A 1 456 ? 28.419 -6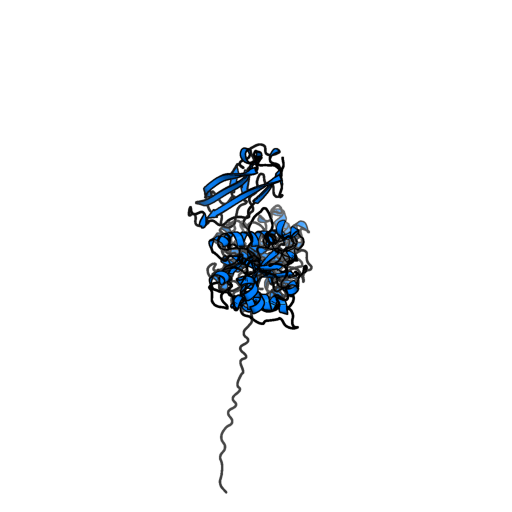.360 -19.602 1.00 88.06 456 VAL A CA 1
ATOM 3488 C C . VAL A 1 456 ? 27.785 -5.005 -19.924 1.00 88.06 456 VAL A C 1
ATOM 3490 O O . VAL A 1 456 ? 27.519 -4.225 -19.017 1.00 88.06 456 VAL A O 1
ATOM 3493 N N . ILE A 1 457 ? 27.525 -4.698 -21.195 1.00 90.69 457 ILE A N 1
ATOM 3494 C CA . ILE A 1 457 ? 26.768 -3.508 -21.579 1.00 90.69 457 ILE A CA 1
ATOM 3495 C C . ILE A 1 457 ? 25.283 -3.869 -21.524 1.00 90.69 457 ILE A C 1
ATOM 3497 O O . ILE A 1 457 ? 24.846 -4.891 -22.064 1.00 90.69 457 ILE A O 1
ATOM 3501 N N . HIS A 1 458 ? 24.497 -3.040 -20.843 1.00 92.56 458 HIS A N 1
ATOM 3502 C CA . HIS A 1 458 ? 23.058 -3.244 -20.714 1.00 92.56 458 HIS A CA 1
ATOM 3503 C C . HIS A 1 458 ? 22.355 -3.169 -22.077 1.00 92.56 458 HIS A C 1
ATOM 3505 O O . HIS A 1 458 ? 22.883 -2.572 -23.009 1.00 92.56 458 HIS A O 1
ATOM 3511 N N . ASN A 1 459 ? 21.180 -3.786 -22.214 1.00 94.94 459 ASN A N 1
ATOM 3512 C CA . ASN A 1 459 ? 20.311 -3.541 -23.367 1.00 94.94 459 ASN A CA 1
ATOM 3513 C C . ASN A 1 459 ? 19.421 -2.326 -23.123 1.00 94.94 459 ASN A C 1
ATOM 3515 O O . ASN A 1 459 ? 19.188 -1.937 -21.974 1.00 94.94 459 ASN A O 1
ATOM 3519 N N . GLU A 1 460 ? 18.901 -1.759 -24.207 1.00 96.38 460 GLU A N 1
ATOM 3520 C CA . GLU A 1 460 ? 18.065 -0.566 -24.140 1.00 96.38 460 GLU A CA 1
ATOM 3521 C C . GLU A 1 460 ? 16.811 -0.738 -25.006 1.00 96.38 460 GLU A C 1
ATOM 3523 O O . GLU A 1 460 ? 16.858 -0.722 -26.234 1.00 96.38 460 GLU A O 1
ATOM 3528 N N . VAL A 1 461 ? 15.665 -0.922 -24.357 1.00 98.12 461 VAL A N 1
ATOM 3529 C CA . VAL A 1 461 ? 14.334 -0.918 -24.967 1.00 98.12 461 VAL A CA 1
ATOM 3530 C C . VAL A 1 461 ? 13.706 0.451 -24.757 1.00 98.12 461 VAL A C 1
ATOM 3532 O O . VAL A 1 461 ? 13.635 0.954 -23.636 1.00 98.12 461 VAL A O 1
ATOM 3535 N N . ILE A 1 462 ? 13.230 1.059 -25.837 1.00 98.56 462 ILE A N 1
ATOM 3536 C CA . ILE A 1 462 ? 12.660 2.402 -25.828 1.00 98.56 462 ILE A CA 1
ATOM 3537 C C . ILE A 1 462 ? 11.146 2.315 -25.854 1.00 98.56 462 ILE A C 1
ATOM 3539 O O . ILE A 1 462 ? 10.552 1.853 -26.828 1.00 98.56 462 ILE A O 1
ATOM 3543 N N . ILE A 1 463 ? 10.522 2.827 -24.800 1.00 98.69 463 ILE A N 1
ATOM 3544 C CA . ILE A 1 463 ? 9.078 3.029 -24.726 1.00 98.69 463 ILE A CA 1
ATOM 3545 C C . ILE A 1 463 ? 8.774 4.485 -25.087 1.00 98.69 463 ILE A C 1
ATOM 3547 O O . ILE A 1 463 ? 9.474 5.391 -24.636 1.00 98.69 463 ILE A O 1
ATOM 3551 N N . ALA A 1 464 ? 7.748 4.722 -25.908 1.00 98.56 464 ALA A N 1
ATOM 3552 C CA . ALA A 1 464 ? 7.271 6.065 -26.235 1.00 98.56 464 ALA A CA 1
ATOM 3553 C C . ALA A 1 464 ? 6.960 6.862 -24.964 1.00 98.56 464 ALA A C 1
ATOM 3555 O O . ALA A 1 464 ? 6.580 6.291 -23.941 1.00 98.56 464 ALA A O 1
ATOM 3556 N N . THR A 1 465 ? 7.107 8.182 -25.013 1.00 98.19 465 THR A N 1
ATOM 3557 C CA . THR A 1 465 ? 6.770 9.002 -23.847 1.00 98.19 465 THR A CA 1
ATOM 3558 C C . THR A 1 465 ? 5.270 8.984 -23.580 1.00 98.19 465 THR A C 1
ATOM 3560 O O . THR A 1 465 ? 4.441 8.744 -24.460 1.00 98.19 465 THR A O 1
ATOM 3563 N N . TRP A 1 466 ? 4.918 9.238 -22.327 1.00 98.25 466 TRP A N 1
ATOM 3564 C CA . TRP A 1 466 ? 3.541 9.347 -21.869 1.00 98.25 466 TRP A CA 1
ATOM 3565 C C . TRP A 1 466 ? 3.327 10.681 -21.141 1.00 98.25 466 TRP A C 1
ATOM 3567 O O . TRP A 1 466 ? 4.303 11.341 -20.764 1.00 98.25 466 TRP A O 1
ATOM 3577 N N . PRO A 1 467 ? 2.068 11.118 -20.958 1.00 98.31 467 PRO A N 1
ATOM 3578 C CA . PRO A 1 467 ? 1.762 12.331 -20.211 1.00 98.31 467 PRO A CA 1
ATOM 3579 C C . PRO A 1 467 ? 2.380 12.339 -18.807 1.00 98.31 467 PRO A C 1
ATOM 3581 O O . PRO A 1 467 ? 2.529 11.304 -18.166 1.00 98.31 467 PRO A O 1
ATOM 3584 N N . GLN A 1 468 ? 2.707 13.524 -18.301 1.00 97.19 468 GLN A N 1
ATOM 3585 C CA . GLN A 1 468 ? 3.132 13.695 -16.910 1.00 97.19 468 GLN A CA 1
ATOM 3586 C C . GLN A 1 468 ? 1.983 13.354 -15.945 1.00 97.19 468 GLN A C 1
ATOM 3588 O O . GLN A 1 468 ? 0.820 13.610 -16.254 1.00 97.19 468 GLN A O 1
ATOM 3593 N N . ASN A 1 469 ? 2.313 12.860 -14.747 1.00 94.75 469 ASN A N 1
ATOM 3594 C CA . ASN A 1 469 ? 1.398 12.760 -13.599 1.00 94.75 469 ASN A CA 1
ATOM 3595 C C . ASN A 1 469 ? 0.172 11.847 -13.806 1.00 94.75 469 ASN A C 1
ATOM 3597 O O . ASN A 1 469 ? -0.922 12.154 -13.344 1.00 94.75 469 ASN A O 1
ATOM 3601 N N . ILE A 1 470 ? 0.357 10.706 -14.476 1.00 97.19 470 ILE A N 1
ATOM 3602 C CA . ILE A 1 470 ? -0.697 9.696 -14.703 1.00 97.19 470 ILE A CA 1
ATOM 3603 C C . ILE A 1 470 ? -0.384 8.346 -14.039 1.00 97.19 470 ILE A C 1
ATOM 3605 O O . ILE A 1 470 ? -0.670 7.290 -14.598 1.00 97.19 470 ILE A O 1
ATOM 3609 N N . ALA A 1 471 ? 0.247 8.365 -12.862 1.00 95.19 471 ALA A N 1
ATOM 3610 C CA . ALA A 1 471 ? 0.769 7.175 -12.177 1.00 95.19 471 ALA A CA 1
ATOM 3611 C C . ALA A 1 471 ? -0.260 6.037 -12.029 1.00 95.19 471 ALA A C 1
ATOM 3613 O O . ALA A 1 471 ? 0.071 4.861 -12.152 1.00 95.19 471 ALA A O 1
ATOM 3614 N N . ASP A 1 472 ? -1.520 6.392 -11.786 1.00 91.44 472 ASP A N 1
ATOM 3615 C CA . ASP A 1 472 ? -2.648 5.482 -11.599 1.00 91.44 472 ASP A CA 1
ATOM 3616 C C . ASP A 1 472 ? -3.171 4.860 -12.910 1.00 91.44 472 ASP A C 1
ATOM 3618 O O . ASP A 1 472 ? -3.964 3.913 -12.866 1.00 91.44 472 ASP A O 1
ATOM 3622 N N . LYS A 1 473 ? -2.725 5.376 -14.061 1.00 97.31 473 LYS A N 1
ATOM 3623 C CA . LYS A 1 473 ? -3.056 4.896 -15.411 1.00 97.31 473 LYS A CA 1
ATOM 3624 C C . LYS A 1 473 ? -1.923 4.119 -16.071 1.00 97.31 473 LYS A C 1
ATOM 3626 O O . LYS A 1 473 ? -2.138 3.573 -17.148 1.00 97.31 473 LYS A O 1
ATOM 3631 N N . LEU A 1 474 ? -0.733 4.099 -15.471 1.00 98.00 474 LEU A N 1
ATOM 3632 C CA . LEU A 1 474 ? 0.425 3.385 -16.004 1.00 98.00 474 LEU A CA 1
ATOM 3633 C C . LEU A 1 474 ? 0.413 1.912 -15.573 1.00 98.00 474 LEU A C 1
ATOM 3635 O O . LEU A 1 474 ? -0.010 1.604 -14.455 1.00 98.00 474 LEU A O 1
ATOM 3639 N N . PRO A 1 475 ? 0.945 0.999 -16.405 1.00 97.19 475 PRO A N 1
ATOM 3640 C CA . PRO A 1 475 ? 1.079 -0.415 -16.070 1.00 97.19 475 PRO A CA 1
ATOM 3641 C C . PRO A 1 475 ? 2.273 -0.665 -15.129 1.00 97.19 475 PRO A C 1
ATOM 3643 O O . PRO A 1 475 ? 3.106 -1.525 -15.392 1.00 97.19 475 PRO A O 1
ATOM 3646 N N . LEU A 1 476 ? 2.390 0.087 -14.032 1.00 97.94 476 LEU A N 1
ATOM 3647 C CA . LEU A 1 476 ? 3.420 -0.146 -13.016 1.00 97.94 476 LEU A CA 1
ATOM 3648 C C . LEU A 1 476 ? 3.116 -1.450 -12.260 1.00 97.94 476 LEU A C 1
ATOM 3650 O O . LEU A 1 476 ? 1.969 -1.698 -11.878 1.00 97.94 476 LEU A O 1
ATOM 3654 N N . GLU A 1 477 ? 4.133 -2.288 -12.049 1.00 97.56 477 GLU A N 1
ATOM 3655 C CA . GLU A 1 477 ? 3.996 -3.561 -11.323 1.00 97.56 477 GLU A CA 1
ATOM 3656 C C . GLU A 1 477 ? 4.688 -3.543 -9.956 1.00 97.56 477 GLU A C 1
ATOM 3658 O O . GLU A 1 477 ? 4.123 -4.041 -8.982 1.00 97.56 477 GLU A O 1
ATOM 3663 N N . ALA A 1 478 ? 5.879 -2.947 -9.873 1.00 98.44 478 ALA A N 1
ATOM 3664 C CA . ALA A 1 478 ? 6.646 -2.846 -8.636 1.00 98.44 478 ALA A CA 1
ATOM 3665 C C . ALA A 1 478 ? 7.639 -1.678 -8.675 1.00 98.44 478 ALA A C 1
ATOM 3667 O O . ALA A 1 478 ? 8.088 -1.257 -9.746 1.00 98.44 478 ALA A O 1
ATOM 3668 N N . PHE A 1 479 ? 8.039 -1.215 -7.495 1.00 98.44 479 PHE A N 1
ATOM 3669 C CA . PHE A 1 479 ? 9.334 -0.561 -7.323 1.00 98.44 479 PHE A CA 1
ATOM 3670 C C . PHE A 1 479 ? 10.381 -1.606 -6.963 1.00 98.44 479 PHE A C 1
ATOM 3672 O O . PHE A 1 479 ? 10.049 -2.677 -6.460 1.00 98.44 479 PHE A O 1
ATOM 3679 N N . PHE A 1 480 ? 11.651 -1.313 -7.207 1.00 98.12 480 PHE A N 1
ATOM 3680 C CA . PHE A 1 480 ? 12.710 -2.249 -6.861 1.00 98.12 480 PHE A CA 1
ATOM 3681 C C . PHE A 1 480 ? 13.935 -1.571 -6.281 1.00 98.12 480 PHE A C 1
ATOM 3683 O O . PHE A 1 480 ? 14.180 -0.386 -6.528 1.00 98.12 480 PHE A O 1
ATOM 3690 N N . TYR A 1 481 ? 14.731 -2.367 -5.572 1.00 94.69 481 TYR A N 1
ATOM 3691 C CA . TYR A 1 481 ? 16.142 -2.092 -5.355 1.00 94.69 481 TYR A CA 1
ATOM 3692 C C . TYR A 1 481 ? 16.995 -3.321 -5.710 1.00 94.69 481 TYR A C 1
ATOM 3694 O O . TYR A 1 481 ? 16.539 -4.453 -5.597 1.00 94.69 481 TYR A O 1
ATOM 3702 N N . ALA A 1 482 ? 18.229 -3.098 -6.157 1.00 91.56 482 ALA A N 1
ATOM 3703 C CA . ALA A 1 482 ? 19.200 -4.136 -6.523 1.00 91.56 482 ALA A CA 1
ATOM 3704 C C . ALA A 1 482 ? 20.456 -4.121 -5.627 1.00 91.56 482 ALA A C 1
ATOM 3706 O O . ALA A 1 482 ? 21.321 -4.985 -5.725 1.00 91.56 482 ALA A O 1
ATOM 3707 N N . ALA A 1 483 ? 20.549 -3.155 -4.709 1.00 84.81 483 ALA A N 1
ATOM 3708 C CA . ALA A 1 483 ? 21.562 -3.103 -3.659 1.00 84.81 483 ALA A CA 1
ATOM 3709 C C . ALA A 1 483 ? 20.938 -2.569 -2.368 1.00 84.81 483 ALA A C 1
ATOM 3711 O O . ALA A 1 483 ? 20.146 -1.627 -2.414 1.00 84.81 483 ALA A O 1
ATOM 3712 N N . LEU A 1 484 ? 21.317 -3.123 -1.212 1.00 76.88 484 LEU A N 1
ATOM 3713 C CA . LEU A 1 484 ? 20.718 -2.770 0.087 1.00 76.88 484 LEU A CA 1
ATOM 3714 C C . LEU A 1 484 ? 20.744 -1.259 0.376 1.00 76.88 484 LEU A C 1
ATOM 3716 O O . LEU A 1 484 ? 19.779 -0.714 0.906 1.00 76.88 484 LEU A O 1
ATOM 3720 N N . ALA A 1 485 ? 21.809 -0.563 -0.037 1.00 75.25 485 ALA A N 1
ATOM 3721 C CA . ALA A 1 485 ? 21.945 0.887 0.124 1.00 75.25 485 ALA A CA 1
ATOM 3722 C C . ALA A 1 485 ? 20.869 1.701 -0.627 1.00 75.25 485 ALA A C 1
ATOM 3724 O O . ALA A 1 485 ? 20.609 2.846 -0.269 1.00 75.25 485 ALA A O 1
ATOM 3725 N N . ALA A 1 486 ? 20.228 1.121 -1.645 1.00 79.12 486 ALA A N 1
ATOM 3726 C CA . ALA A 1 486 ? 19.180 1.759 -2.437 1.00 79.12 486 ALA A CA 1
ATOM 3727 C C . ALA A 1 486 ? 17.756 1.439 -1.955 1.00 79.12 486 ALA A C 1
ATOM 3729 O O . ALA A 1 486 ? 16.799 2.046 -2.442 1.00 79.12 486 ALA A O 1
ATOM 3730 N N . ARG A 1 487 ? 17.591 0.555 -0.960 1.00 80.38 487 ARG A N 1
ATOM 3731 C CA . ARG A 1 487 ? 16.282 0.269 -0.355 1.00 80.38 487 ARG A CA 1
ATOM 3732 C C . ARG A 1 487 ? 15.554 1.536 0.128 1.00 80.38 487 ARG A C 1
ATOM 3734 O O . ARG A 1 487 ? 14.380 1.677 -0.210 1.00 80.38 487 ARG A O 1
ATOM 3741 N N . PRO A 1 488 ? 16.199 2.503 0.820 1.00 75.50 488 PRO A N 1
ATOM 3742 C CA . PRO A 1 488 ? 15.528 3.745 1.217 1.00 75.50 488 PRO A CA 1
ATOM 3743 C C . PRO A 1 488 ? 14.984 4.560 0.034 1.00 75.50 488 PRO A C 1
ATOM 3745 O O . PRO A 1 488 ? 13.958 5.228 0.161 1.00 75.50 488 PRO A O 1
ATOM 3748 N N . ASN A 1 489 ? 15.630 4.485 -1.133 1.00 79.69 489 ASN A N 1
ATOM 3749 C CA . ASN A 1 489 ? 15.153 5.156 -2.339 1.00 79.69 489 ASN A CA 1
ATOM 3750 C C . ASN A 1 489 ? 13.931 4.436 -2.924 1.00 79.69 489 ASN A C 1
ATOM 3752 O O . ASN A 1 489 ? 12.962 5.097 -3.276 1.00 79.69 489 ASN A O 1
ATOM 3756 N N . ALA A 1 490 ? 13.916 3.100 -2.967 1.00 87.69 490 ALA A N 1
ATOM 3757 C CA . ALA A 1 490 ? 12.725 2.343 -3.371 1.00 87.69 490 ALA A CA 1
ATOM 3758 C C . ALA A 1 490 ? 11.531 2.603 -2.430 1.00 87.69 490 ALA A C 1
ATOM 3760 O O . ALA A 1 490 ? 10.406 2.810 -2.884 1.00 87.69 490 ALA A O 1
ATOM 3761 N N . GLN A 1 491 ? 11.798 2.698 -1.126 1.00 83.25 491 GLN A N 1
ATOM 3762 C CA . GLN A 1 491 ? 10.835 3.117 -0.104 1.00 83.25 491 GLN A CA 1
ATOM 3763 C C . GLN A 1 491 ? 10.297 4.529 -0.347 1.00 83.25 491 GLN A C 1
ATOM 3765 O O . GLN A 1 491 ? 9.098 4.777 -0.214 1.00 83.25 491 GLN A O 1
ATOM 3770 N N . PHE A 1 492 ? 11.162 5.460 -0.756 1.00 80.44 492 PHE A N 1
ATOM 3771 C CA . PHE A 1 492 ? 10.724 6.783 -1.182 1.00 80.44 492 PHE A CA 1
ATOM 3772 C C . PHE A 1 492 ? 9.763 6.696 -2.378 1.00 80.44 492 PHE A C 1
ATOM 3774 O O . PHE A 1 492 ? 8.704 7.319 -2.324 1.00 80.44 492 PHE A O 1
ATOM 3781 N N . LEU A 1 493 ? 10.093 5.913 -3.415 1.00 87.44 493 LEU A N 1
ATOM 3782 C CA . LEU A 1 493 ? 9.256 5.774 -4.615 1.00 87.44 493 LEU A CA 1
ATOM 3783 C C . LEU A 1 493 ? 7.866 5.208 -4.292 1.00 87.44 493 LEU A C 1
ATOM 3785 O O . LEU A 1 493 ? 6.861 5.741 -4.759 1.00 87.44 493 LEU A O 1
ATOM 3789 N N . GLN A 1 494 ? 7.801 4.169 -3.453 1.00 92.56 494 GLN A N 1
ATOM 3790 C CA . GLN A 1 494 ? 6.537 3.575 -3.007 1.00 92.56 494 GLN A CA 1
ATOM 3791 C C . GLN A 1 494 ? 5.660 4.587 -2.271 1.00 92.56 494 GLN A C 1
ATOM 3793 O O . GLN A 1 494 ? 4.466 4.696 -2.550 1.00 92.56 494 GLN A O 1
ATOM 3798 N N . ARG A 1 495 ? 6.249 5.351 -1.348 1.00 82.25 495 ARG A N 1
ATOM 3799 C CA . ARG A 1 495 ? 5.523 6.380 -0.606 1.00 82.25 495 ARG A CA 1
ATOM 3800 C C . ARG A 1 495 ? 5.041 7.508 -1.513 1.00 82.25 495 ARG A C 1
ATOM 3802 O O . ARG A 1 495 ? 3.908 7.946 -1.349 1.00 82.25 495 ARG A O 1
ATOM 3809 N N . ASP A 1 496 ? 5.876 7.976 -2.439 1.00 81.25 496 ASP A N 1
ATOM 3810 C CA . ASP A 1 496 ? 5.484 9.002 -3.410 1.00 81.25 496 ASP A CA 1
ATOM 3811 C C . ASP A 1 496 ? 4.302 8.509 -4.260 1.00 81.25 496 ASP A C 1
ATOM 3813 O O . ASP A 1 496 ? 3.270 9.170 -4.338 1.00 81.25 496 ASP A O 1
ATOM 3817 N N . TYR A 1 497 ? 4.370 7.281 -4.784 1.00 90.12 497 TYR A N 1
ATOM 3818 C CA . TYR A 1 497 ? 3.258 6.665 -5.514 1.00 90.12 497 TYR A CA 1
ATOM 3819 C C . TYR A 1 497 ? 1.974 6.582 -4.684 1.00 90.12 497 TYR A C 1
ATOM 3821 O O . TYR A 1 497 ? 0.897 6.943 -5.166 1.00 90.12 497 TYR A O 1
ATOM 3829 N N . PHE A 1 498 ? 2.080 6.149 -3.426 1.00 86.56 498 PHE A N 1
ATOM 3830 C CA . PHE A 1 498 ? 0.940 6.081 -2.519 1.00 86.56 498 PHE A CA 1
ATOM 3831 C C . PHE A 1 498 ? 0.333 7.467 -2.267 1.00 86.56 498 PHE A C 1
ATOM 3833 O O . PHE A 1 498 ? -0.884 7.611 -2.271 1.00 86.56 498 PHE A O 1
ATOM 3840 N N . GLN A 1 499 ? 1.159 8.503 -2.100 1.00 80.50 499 GLN A N 1
ATOM 3841 C CA . GLN A 1 499 ? 0.691 9.882 -1.923 1.00 80.50 499 GLN A CA 1
ATOM 3842 C C . GLN A 1 499 ? -0.027 10.420 -3.164 1.00 80.50 499 GLN A C 1
ATOM 3844 O O . GLN A 1 499 ? -1.007 11.146 -3.019 1.00 80.50 499 GLN A O 1
ATOM 3849 N N . GLN A 1 500 ? 0.426 10.055 -4.367 1.00 80.56 500 GLN A N 1
ATOM 3850 C CA . GLN A 1 500 ? -0.193 10.515 -5.613 1.00 80.56 500 GLN A CA 1
ATOM 3851 C C . GLN A 1 500 ? -1.459 9.740 -5.994 1.00 80.56 500 GLN A C 1
ATOM 3853 O O . GLN A 1 500 ? -2.313 10.274 -6.695 1.00 80.56 500 GLN A O 1
ATOM 3858 N N . THR A 1 501 ? -1.591 8.479 -5.573 1.00 84.69 501 THR A N 1
ATOM 3859 C CA . THR A 1 501 ? -2.643 7.586 -6.095 1.00 84.69 501 THR A CA 1
ATOM 3860 C C . THR A 1 501 ? -3.564 6.992 -5.035 1.00 84.69 501 THR A C 1
ATOM 3862 O O . THR A 1 501 ? -4.622 6.465 -5.378 1.00 84.69 501 THR A O 1
ATOM 3865 N N . GLY A 1 502 ? -3.156 6.995 -3.764 1.00 80.56 502 GLY A N 1
ATOM 3866 C CA . GLY A 1 502 ? -3.785 6.210 -2.700 1.00 80.56 502 GLY A CA 1
ATOM 3867 C C . GLY A 1 502 ? -3.658 4.691 -2.882 1.00 80.56 502 GLY A C 1
ATOM 3868 O O . GLY A 1 502 ? -4.296 3.938 -2.149 1.00 80.56 502 GLY A O 1
ATOM 3869 N N . ARG A 1 503 ? -2.875 4.219 -3.864 1.00 86.81 503 ARG A N 1
ATOM 3870 C CA . ARG A 1 503 ? -2.718 2.797 -4.197 1.00 86.81 503 ARG A CA 1
ATOM 3871 C C . ARG A 1 503 ? -1.390 2.263 -3.679 1.00 86.81 503 ARG A C 1
ATOM 3873 O O . ARG A 1 503 ? -0.364 2.937 -3.719 1.00 86.81 503 ARG A O 1
ATOM 3880 N N . PHE A 1 504 ? -1.409 1.013 -3.232 1.00 91.25 504 PHE A N 1
ATOM 3881 C CA . PHE A 1 504 ? -0.205 0.288 -2.849 1.00 91.25 504 PHE A CA 1
ATOM 3882 C C . PHE A 1 504 ? 0.454 -0.353 -4.075 1.00 91.25 504 PHE A C 1
ATOM 3884 O O . PHE A 1 504 ? -0.220 -0.984 -4.889 1.00 91.25 504 PHE A O 1
ATOM 3891 N N . LEU A 1 505 ? 1.775 -0.220 -4.189 1.00 94.50 505 LEU A N 1
ATOM 3892 C CA . LEU A 1 505 ? 2.603 -0.911 -5.178 1.00 94.50 505 LEU A CA 1
ATOM 3893 C C . LEU A 1 505 ? 3.822 -1.496 -4.452 1.00 94.50 505 LEU A C 1
ATOM 3895 O O . LEU A 1 505 ? 4.504 -0.727 -3.772 1.00 94.50 505 LEU A O 1
ATOM 3899 N N . PRO A 1 506 ? 4.105 -2.808 -4.535 1.00 97.31 506 PRO A N 1
ATOM 3900 C CA . PRO A 1 506 ? 5.138 -3.424 -3.709 1.00 97.31 506 PRO A CA 1
ATOM 3901 C C . PRO A 1 506 ? 6.552 -3.025 -4.144 1.00 97.31 506 PRO A C 1
ATOM 3903 O O . PRO A 1 506 ? 6.809 -2.728 -5.312 1.00 97.31 506 PRO A O 1
ATOM 3906 N N . ILE A 1 507 ? 7.472 -3.067 -3.185 1.00 98.00 507 ILE A N 1
ATOM 3907 C CA . ILE A 1 507 ? 8.916 -3.033 -3.405 1.00 98.00 507 ILE A CA 1
ATOM 3908 C C . ILE A 1 507 ? 9.419 -4.473 -3.474 1.00 98.00 507 ILE A C 1
ATOM 3910 O O . ILE A 1 507 ? 9.092 -5.270 -2.596 1.00 98.00 507 ILE A O 1
ATOM 3914 N N . VAL A 1 508 ? 10.224 -4.792 -4.483 1.00 98.56 508 VAL A N 1
ATOM 3915 C CA . VAL A 1 508 ? 10.907 -6.086 -4.621 1.00 98.56 508 VAL A CA 1
ATOM 3916 C C . VAL A 1 508 ? 12.425 -5.910 -4.626 1.00 98.56 508 VAL A C 1
ATOM 3918 O O . VAL A 1 508 ? 12.941 -4.868 -5.040 1.00 98.56 508 VAL A O 1
ATOM 3921 N N . TYR A 1 509 ? 13.146 -6.938 -4.192 1.00 97.06 509 TYR A N 1
ATOM 3922 C CA . TYR A 1 509 ? 14.590 -7.016 -4.369 1.00 97.06 509 TYR A CA 1
ATOM 3923 C C . TYR A 1 509 ? 14.920 -7.725 -5.685 1.00 97.06 509 TYR A C 1
ATOM 3925 O O . TYR A 1 509 ? 14.280 -8.718 -6.035 1.00 97.06 509 TYR A O 1
ATOM 3933 N N . VAL A 1 510 ? 15.902 -7.195 -6.416 1.00 96.62 510 VAL A N 1
ATOM 3934 C CA . VAL A 1 510 ? 16.384 -7.745 -7.690 1.00 96.62 510 VAL A CA 1
ATOM 3935 C C . VAL A 1 510 ? 17.831 -8.192 -7.531 1.00 96.62 510 VAL A C 1
ATOM 3937 O O . VAL A 1 510 ? 18.717 -7.358 -7.349 1.00 96.62 510 VAL A O 1
ATOM 3940 N N . ASP A 1 511 ? 18.071 -9.493 -7.664 1.00 93.12 511 ASP A N 1
ATOM 3941 C CA . ASP A 1 511 ? 19.403 -10.092 -7.705 1.00 93.12 511 ASP A CA 1
ATOM 3942 C C . ASP A 1 511 ? 19.672 -10.679 -9.095 1.00 93.12 511 ASP A C 1
ATOM 3944 O O . ASP A 1 511 ? 19.197 -11.758 -9.448 1.00 93.12 511 ASP A O 1
ATOM 3948 N N . LEU A 1 512 ? 20.451 -9.955 -9.902 1.00 88.75 512 LEU A N 1
ATOM 3949 C CA . LEU A 1 512 ? 20.808 -10.374 -11.263 1.00 88.75 512 LEU A CA 1
ATOM 3950 C C . LEU A 1 512 ? 21.752 -11.585 -11.293 1.00 88.75 512 LEU A C 1
ATOM 3952 O O . LEU A 1 512 ? 21.910 -12.195 -12.348 1.00 88.75 512 LEU A O 1
ATOM 3956 N N . ALA A 1 513 ? 22.399 -11.911 -10.170 1.00 88.31 513 ALA A N 1
ATOM 3957 C CA . ALA A 1 513 ? 23.296 -13.055 -10.053 1.00 88.31 513 ALA A CA 1
ATOM 3958 C C . ALA A 1 513 ? 22.579 -14.319 -9.549 1.00 88.31 513 ALA A C 1
ATOM 3960 O O . ALA A 1 513 ? 23.168 -15.404 -9.563 1.00 88.31 513 ALA A O 1
ATOM 3961 N N . ALA A 1 514 ? 21.324 -14.202 -9.108 1.00 89.19 514 ALA A N 1
ATOM 3962 C CA . ALA A 1 514 ? 20.550 -15.334 -8.629 1.00 89.19 514 ALA A CA 1
ATOM 3963 C C . ALA A 1 514 ? 20.179 -16.302 -9.763 1.00 89.19 514 ALA A C 1
ATOM 3965 O O . ALA A 1 514 ? 20.023 -15.932 -10.928 1.00 89.19 514 ALA A O 1
ATOM 3966 N N . ALA A 1 515 ? 19.992 -17.573 -9.402 1.00 84.69 515 ALA A N 1
ATOM 3967 C CA . ALA A 1 515 ? 19.489 -18.577 -10.332 1.00 84.69 515 ALA A CA 1
ATOM 3968 C C . ALA A 1 515 ? 18.064 -18.224 -10.822 1.00 84.69 515 ALA A C 1
ATOM 3970 O O . ALA A 1 515 ? 17.295 -17.603 -10.076 1.00 84.69 515 ALA A O 1
ATOM 3971 N N . PRO A 1 516 ? 17.665 -18.656 -12.038 1.00 80.56 516 PRO A N 1
ATOM 3972 C CA . PRO A 1 516 ? 16.296 -18.483 -12.520 1.00 80.56 516 PRO A CA 1
ATOM 3973 C C . PRO A 1 516 ? 15.264 -18.970 -11.494 1.00 80.56 516 PRO A C 1
ATOM 3975 O O . PRO A 1 516 ? 15.418 -20.038 -10.906 1.00 80.56 516 PRO A O 1
ATOM 3978 N N . GLY A 1 517 ? 14.218 -18.171 -11.269 1.00 79.69 517 GLY A N 1
ATOM 3979 C CA . GLY A 1 517 ? 13.224 -18.408 -10.214 1.00 79.69 517 GLY A CA 1
ATOM 3980 C C . GLY A 1 517 ? 13.506 -17.684 -8.891 1.00 79.69 517 GLY A C 1
ATOM 3981 O O . GLY A 1 517 ? 12.602 -17.591 -8.063 1.00 79.69 517 GLY A O 1
ATOM 3982 N N . HIS A 1 518 ? 14.710 -17.132 -8.711 1.00 88.19 518 HIS A N 1
ATOM 3983 C CA . HIS A 1 518 ? 15.123 -16.403 -7.504 1.00 88.19 518 HIS A CA 1
ATOM 3984 C C . HIS A 1 518 ? 15.636 -14.983 -7.781 1.00 88.19 518 HIS A C 1
ATOM 3986 O O . HIS A 1 518 ? 16.108 -14.317 -6.864 1.00 88.19 518 HIS A O 1
ATOM 3992 N N . VAL A 1 519 ? 15.525 -14.509 -9.025 1.00 94.81 519 VAL A N 1
ATOM 3993 C CA . VAL A 1 519 ? 15.982 -13.174 -9.450 1.00 94.81 519 VAL A CA 1
ATOM 3994 C C . VAL A 1 519 ? 15.209 -12.067 -8.743 1.00 94.81 519 VAL A C 1
ATOM 3996 O O . VAL A 1 519 ? 15.766 -11.017 -8.437 1.00 94.81 519 VAL A O 1
ATOM 3999 N N . ILE A 1 520 ? 13.923 -12.302 -8.478 1.00 97.81 520 ILE A N 1
ATOM 4000 C CA . ILE A 1 520 ? 13.051 -11.353 -7.790 1.00 97.81 520 ILE A CA 1
ATOM 4001 C C . ILE A 1 520 ? 12.610 -11.948 -6.458 1.00 97.81 520 ILE A C 1
ATOM 4003 O O . ILE A 1 520 ? 12.029 -13.034 -6.424 1.00 97.81 520 ILE A O 1
ATOM 4007 N N . SER A 1 521 ? 12.822 -11.229 -5.362 1.00 96.38 521 SER A N 1
ATOM 4008 C CA . SER A 1 521 ? 12.299 -11.606 -4.048 1.00 96.38 521 SER A CA 1
ATOM 4009 C C . SER A 1 521 ? 11.481 -10.477 -3.425 1.00 96.38 521 SER A C 1
ATOM 4011 O O . SER A 1 521 ? 11.551 -9.317 -3.833 1.00 96.38 521 SER A O 1
ATOM 4013 N N . TYR A 1 522 ? 10.634 -10.841 -2.467 1.00 96.06 522 TYR A N 1
ATOM 4014 C CA . TYR A 1 522 ? 9.758 -9.917 -1.762 1.00 96.06 522 TYR A CA 1
ATOM 4015 C C . TYR A 1 522 ? 9.882 -10.142 -0.261 1.00 96.06 522 TYR A C 1
ATOM 4017 O O . TYR A 1 522 ? 9.757 -11.278 0.199 1.00 96.06 522 TYR A O 1
ATOM 4025 N N . ASP A 1 523 ? 10.068 -9.052 0.476 1.00 90.06 523 ASP A N 1
ATOM 4026 C CA . ASP A 1 523 ? 10.046 -9.023 1.933 1.00 90.06 523 ASP A CA 1
ATOM 4027 C C . ASP A 1 523 ? 9.037 -7.950 2.403 1.00 90.06 523 ASP A C 1
ATOM 4029 O O . ASP A 1 523 ? 9.138 -6.778 2.005 1.00 90.06 523 ASP A O 1
ATOM 4033 N N . PRO A 1 524 ? 8.037 -8.310 3.234 1.00 87.81 524 PRO A N 1
ATOM 4034 C CA . PRO A 1 524 ? 7.146 -7.344 3.872 1.00 87.81 524 PRO A CA 1
ATOM 4035 C C . PRO A 1 524 ? 7.864 -6.244 4.674 1.00 87.81 524 PRO A C 1
ATOM 4037 O O . PRO A 1 524 ? 7.310 -5.153 4.822 1.00 87.81 524 PRO A O 1
ATOM 4040 N N . GLU A 1 525 ? 9.074 -6.491 5.182 1.00 83.25 525 GLU A N 1
ATOM 4041 C CA . GLU A 1 525 ? 9.857 -5.501 5.936 1.00 83.25 525 GLU A CA 1
ATOM 4042 C C . GLU A 1 525 ? 10.471 -4.407 5.052 1.00 83.25 525 GLU A C 1
ATOM 4044 O O . GLU A 1 525 ? 10.788 -3.318 5.537 1.00 83.25 525 GLU A O 1
ATOM 4049 N N . ASP A 1 526 ? 10.583 -4.635 3.742 1.00 86.25 526 ASP A N 1
ATOM 4050 C CA . ASP A 1 526 ? 11.065 -3.604 2.821 1.00 86.25 526 ASP A CA 1
ATOM 4051 C C . ASP A 1 526 ? 10.004 -2.532 2.533 1.00 86.25 526 ASP A C 1
ATOM 4053 O O . ASP A 1 526 ? 10.341 -1.439 2.071 1.00 86.25 526 ASP A O 1
ATOM 4057 N N . GLN A 1 527 ? 8.734 -2.810 2.842 1.00 90.44 527 GLN A N 1
ATOM 4058 C CA . GLN A 1 527 ? 7.597 -1.954 2.510 1.00 90.44 527 GLN A CA 1
ATOM 4059 C C . GLN A 1 527 ? 7.437 -0.782 3.493 1.00 90.44 527 GLN A C 1
ATOM 4061 O O . GLN A 1 527 ? 7.535 -0.928 4.714 1.00 90.44 527 GLN A O 1
ATOM 4066 N N . THR A 1 528 ? 7.088 0.400 2.984 1.00 83.81 528 THR A N 1
ATOM 4067 C CA . THR A 1 528 ? 6.737 1.574 3.791 1.00 83.81 528 THR A CA 1
ATOM 4068 C C . THR A 1 528 ? 5.298 1.492 4.282 1.00 83.81 528 THR A C 1
ATOM 4070 O O . THR A 1 528 ? 4.416 2.192 3.795 1.00 83.81 528 THR A O 1
ATOM 4073 N N . VAL A 1 529 ? 5.062 0.645 5.277 1.00 72.19 529 VAL A N 1
ATOM 4074 C CA . VAL A 1 529 ? 3.731 0.459 5.889 1.00 72.19 529 VAL A CA 1
ATOM 4075 C C . VAL A 1 529 ? 3.540 1.302 7.148 1.00 72.19 529 VAL A C 1
ATOM 4077 O O . VAL A 1 529 ? 2.496 1.283 7.782 1.00 72.19 529 VAL A O 1
ATOM 4080 N N . GLN A 1 530 ? 4.550 2.074 7.545 1.00 66.25 530 GLN A N 1
ATOM 4081 C CA . GLN A 1 530 ? 4.434 2.969 8.690 1.00 66.25 530 GLN A CA 1
ATOM 4082 C C . GLN A 1 530 ? 3.841 4.309 8.244 1.00 66.25 530 GLN A C 1
ATOM 4084 O O . GLN A 1 530 ? 4.422 5.009 7.415 1.00 66.25 530 GLN A O 1
ATOM 4089 N N . ASN A 1 531 ? 2.709 4.696 8.838 1.00 59.75 531 ASN A N 1
ATOM 4090 C CA . ASN A 1 531 ? 2.134 6.036 8.707 1.00 59.75 531 ASN A CA 1
ATOM 4091 C C . ASN A 1 531 ? 2.974 7.057 9.504 1.00 59.75 531 ASN A C 1
ATOM 4093 O O . ASN A 1 531 ? 2.541 7.569 10.537 1.00 59.75 531 ASN A O 1
ATOM 4097 N N . LEU A 1 532 ? 4.219 7.280 9.073 1.00 71.94 532 LEU A N 1
ATOM 4098 C CA . LEU A 1 532 ? 5.119 8.263 9.669 1.00 71.94 532 LEU A CA 1
ATOM 4099 C C . LEU A 1 532 ? 4.685 9.677 9.245 1.00 71.94 532 LEU A C 1
ATOM 4101 O O . LEU A 1 532 ? 4.398 9.894 8.068 1.00 71.94 532 LEU A O 1
ATOM 4105 N N . PRO A 1 533 ? 4.628 10.644 10.171 1.00 73.31 533 PRO A N 1
ATOM 4106 C CA . PRO A 1 533 ? 4.159 11.991 9.879 1.00 73.31 533 PRO A CA 1
ATOM 4107 C C . PRO A 1 533 ? 5.148 12.762 9.007 1.00 73.31 533 PRO A C 1
ATOM 4109 O O . PRO A 1 533 ? 6.360 12.675 9.179 1.00 73.31 533 PRO A O 1
ATOM 4112 N N . MET A 1 534 ? 4.631 13.552 8.071 1.00 78.19 534 MET A N 1
ATOM 4113 C CA . MET A 1 534 ? 5.468 14.429 7.260 1.00 78.19 534 MET A CA 1
ATOM 4114 C C . MET A 1 534 ? 5.919 15.648 8.090 1.00 78.19 534 MET A C 1
ATOM 4116 O O . MET A 1 534 ? 5.083 16.238 8.776 1.00 78.19 534 MET A O 1
ATOM 4120 N N . PRO A 1 535 ? 7.202 16.052 8.036 1.00 87.75 535 PRO A N 1
ATOM 4121 C CA . PRO A 1 535 ? 7.660 17.304 8.633 1.00 87.75 535 PRO A CA 1
ATOM 4122 C C . PRO A 1 535 ? 7.002 18.519 7.966 1.00 87.75 535 PRO A C 1
ATOM 4124 O O . PRO A 1 535 ? 6.911 18.559 6.742 1.00 87.75 535 PRO A O 1
ATOM 4127 N N . THR A 1 536 ? 6.607 19.531 8.735 1.00 88.19 536 THR A N 1
ATOM 4128 C CA . THR A 1 536 ? 6.061 20.802 8.234 1.00 88.19 536 THR A CA 1
ATOM 4129 C C . THR A 1 536 ? 6.813 21.989 8.830 1.00 88.19 536 THR A C 1
ATOM 4131 O O . THR A 1 536 ? 7.205 21.959 9.988 1.00 88.19 536 THR A O 1
ATOM 4134 N N . ILE A 1 537 ? 7.031 23.047 8.053 1.00 91.06 537 ILE A N 1
ATOM 4135 C CA . ILE A 1 537 ? 7.539 24.347 8.512 1.00 91.06 537 ILE A CA 1
ATOM 4136 C C . ILE A 1 537 ? 6.332 25.259 8.697 1.00 91.06 537 ILE A C 1
ATOM 4138 O O . ILE A 1 537 ? 5.536 25.377 7.774 1.00 91.06 537 ILE A O 1
ATOM 4142 N N . ALA A 1 538 ? 6.199 25.894 9.862 1.00 84.69 538 ALA A N 1
ATOM 4143 C CA . ALA A 1 538 ? 5.086 26.799 10.172 1.00 84.69 538 ALA A CA 1
ATOM 4144 C C . ALA A 1 538 ? 3.693 26.169 9.957 1.00 84.69 538 ALA A C 1
ATOM 4146 O O . ALA A 1 538 ? 2.748 26.861 9.595 1.00 84.69 538 ALA A O 1
ATOM 4147 N N . ASP A 1 539 ? 3.589 24.845 10.126 1.00 78.12 539 ASP A N 1
ATOM 4148 C CA . ASP A 1 539 ? 2.386 24.058 9.828 1.00 78.12 539 ASP A CA 1
ATOM 4149 C C . ASP A 1 539 ? 1.894 24.175 8.359 1.00 78.12 539 ASP A C 1
ATOM 4151 O O . ASP A 1 539 ? 0.806 23.712 8.021 1.00 78.12 539 ASP A O 1
ATOM 4155 N N . GLU A 1 540 ? 2.731 24.697 7.451 1.00 80.88 540 GLU A N 1
ATOM 4156 C CA . GLU A 1 540 ? 2.468 24.758 6.013 1.00 80.88 540 GLU A CA 1
ATOM 4157 C C . GLU A 1 540 ? 2.485 23.345 5.434 1.00 80.88 540 GLU A C 1
ATOM 4159 O O . GLU A 1 540 ? 3.516 22.656 5.490 1.00 80.88 540 GLU A O 1
ATOM 4164 N N . THR A 1 541 ? 1.349 22.931 4.869 1.00 71.88 541 THR A N 1
ATOM 4165 C CA . THR A 1 541 ? 1.092 21.588 4.325 1.00 71.88 541 THR A CA 1
ATOM 4166 C C . THR A 1 541 ? 1.063 21.554 2.794 1.00 71.88 541 THR A C 1
ATOM 4168 O O . THR A 1 541 ? 1.254 20.480 2.215 1.00 71.88 541 THR A O 1
ATOM 4171 N N . THR A 1 542 ? 0.966 22.706 2.126 1.00 70.69 542 THR A N 1
ATOM 4172 C CA . THR A 1 542 ? 1.033 22.838 0.662 1.00 70.69 542 THR A CA 1
ATOM 4173 C C . THR A 1 542 ? 2.462 22.678 0.129 1.00 70.69 542 THR A C 1
ATOM 4175 O O . THR A 1 542 ? 3.414 22.533 0.894 1.00 70.69 542 THR A O 1
ATOM 4178 N N . ARG A 1 543 ? 2.641 22.661 -1.197 1.00 77.00 543 ARG A N 1
ATOM 4179 C CA . ARG A 1 543 ? 3.978 22.588 -1.816 1.00 77.00 543 ARG A CA 1
ATOM 4180 C C . ARG A 1 543 ? 4.676 23.941 -1.914 1.00 77.00 543 ARG A C 1
ATOM 4182 O O . ARG A 1 543 ? 5.818 23.962 -2.345 1.00 77.00 543 ARG A O 1
ATOM 4189 N N . GLU A 1 544 ? 4.047 25.049 -1.543 1.00 80.31 544 GLU A N 1
ATOM 4190 C CA . GLU A 1 544 ? 4.667 26.373 -1.625 1.00 80.31 544 GLU A CA 1
ATOM 4191 C C . GLU A 1 544 ? 5.061 26.847 -0.227 1.00 80.31 544 GLU A C 1
ATOM 4193 O O . GLU A 1 544 ? 4.280 26.743 0.713 1.00 80.31 544 GLU A O 1
ATOM 4198 N N . LEU A 1 545 ? 6.283 27.358 -0.077 1.00 91.88 545 LEU A N 1
ATOM 4199 C CA . LEU A 1 545 ? 6.726 28.007 1.154 1.00 91.88 545 LEU A CA 1
ATOM 4200 C C . LEU A 1 545 ? 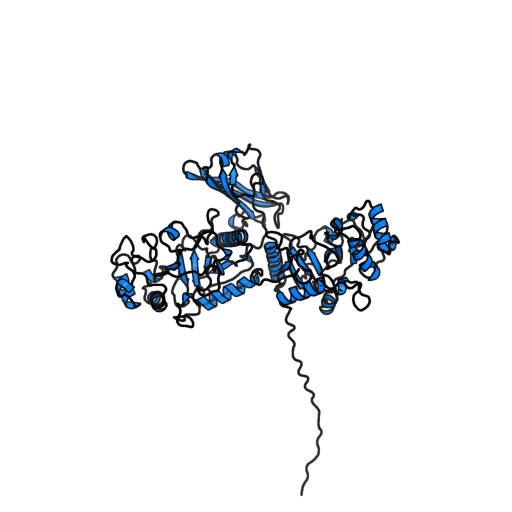7.055 29.456 0.841 1.00 91.88 545 LEU A C 1
ATOM 4202 O O . LEU A 1 545 ? 8.099 29.742 0.251 1.00 91.88 545 LEU A O 1
ATOM 4206 N N . ASN A 1 546 ? 6.178 30.366 1.260 1.00 94.56 546 ASN A N 1
ATOM 4207 C CA . ASN A 1 546 ? 6.484 31.786 1.232 1.00 94.56 546 ASN A CA 1
ATOM 4208 C C . ASN A 1 546 ? 7.513 32.098 2.323 1.00 94.56 546 ASN A C 1
ATOM 4210 O O . ASN A 1 546 ? 7.189 32.193 3.504 1.00 94.56 546 ASN A O 1
ATOM 4214 N N . VAL A 1 547 ? 8.781 32.220 1.929 1.00 94.00 547 VAL A N 1
ATOM 4215 C CA . VAL A 1 547 ? 9.869 32.484 2.874 1.00 94.00 547 VAL A CA 1
ATOM 4216 C C . VAL A 1 547 ? 9.895 33.944 3.319 1.00 94.00 547 VAL A C 1
ATOM 4218 O O . VAL A 1 547 ? 10.413 34.233 4.397 1.00 94.00 547 VAL A O 1
ATOM 4221 N N . SER A 1 548 ? 9.309 34.863 2.544 1.00 92.50 548 SER A N 1
ATOM 4222 C CA . SER A 1 548 ? 9.209 36.285 2.894 1.00 92.50 548 SER A CA 1
ATOM 4223 C C . SER A 1 548 ? 8.224 36.538 4.029 1.00 92.50 548 SER A C 1
ATOM 4225 O O . SER A 1 548 ? 8.469 37.425 4.848 1.00 92.50 548 SER A O 1
ATOM 4227 N N . SER A 1 549 ? 7.161 35.733 4.134 1.00 92.25 549 SER A N 1
ATOM 4228 C CA . SER A 1 549 ? 6.199 35.822 5.239 1.00 92.25 549 SER A CA 1
ATOM 4229 C C . SER A 1 549 ? 6.722 35.267 6.565 1.00 92.25 549 SER A C 1
ATOM 4231 O O . SER A 1 549 ? 6.086 35.485 7.591 1.00 92.25 549 SER A O 1
ATOM 4233 N N . LEU A 1 550 ? 7.865 34.570 6.571 1.00 92.19 550 LEU A N 1
ATOM 4234 C CA . LEU A 1 550 ? 8.451 34.011 7.791 1.00 92.19 550 LEU A CA 1
ATOM 4235 C C . LEU A 1 550 ? 9.091 35.126 8.633 1.00 92.19 550 LEU A C 1
ATOM 4237 O O . LEU A 1 550 ? 9.976 35.848 8.163 1.00 92.19 550 LEU A O 1
ATOM 4241 N N . VAL A 1 551 ? 8.673 35.270 9.886 1.00 90.94 551 VAL A N 1
ATOM 4242 C CA . VAL A 1 551 ? 9.081 36.346 10.800 1.00 90.94 551 VAL A CA 1
ATOM 4243 C C . VAL A 1 551 ? 10.216 35.955 11.748 1.00 90.94 551 VAL A C 1
ATOM 4245 O O . VAL A 1 551 ? 10.728 36.814 12.462 1.00 90.94 551 VAL A O 1
ATOM 4248 N N . GLY A 1 552 ? 10.676 34.699 11.726 1.00 87.88 552 GLY A N 1
ATOM 4249 C CA . GLY A 1 552 ? 11.851 34.251 12.485 1.00 87.88 552 GLY A CA 1
ATOM 4250 C C . GLY A 1 552 ? 11.536 33.396 13.712 1.00 87.88 552 GLY A C 1
ATOM 4251 O O . GLY A 1 552 ? 12.463 32.958 14.391 1.00 87.88 552 GLY A O 1
ATOM 4252 N N . THR A 1 553 ? 10.258 33.158 14.011 1.00 90.50 553 THR A N 1
ATOM 4253 C CA . THR A 1 553 ? 9.803 32.376 15.176 1.00 90.50 553 THR A CA 1
ATOM 4254 C C . THR A 1 553 ? 9.224 31.016 14.794 1.00 90.50 553 THR A C 1
ATOM 4256 O O . THR A 1 553 ? 8.916 30.201 15.670 1.00 90.50 553 THR A O 1
ATOM 4259 N N . GLU A 1 554 ? 9.086 30.749 13.496 1.00 93.62 554 GLU A N 1
ATOM 4260 C CA . GLU A 1 554 ? 8.444 29.552 12.988 1.00 93.62 554 GLU A CA 1
ATOM 4261 C C . GLU A 1 554 ? 9.227 28.289 13.346 1.00 93.62 554 GLU A C 1
ATOM 4263 O O . GLU A 1 554 ? 10.461 28.237 13.355 1.00 93.62 554 GLU A O 1
ATOM 4268 N N . GLN A 1 555 ? 8.472 27.235 13.629 1.00 94.25 555 GLN A N 1
ATOM 4269 C CA . GLN A 1 555 ? 9.008 25.927 13.961 1.00 94.25 555 GLN A CA 1
ATOM 4270 C C . GLN A 1 555 ? 8.859 24.994 12.767 1.00 94.25 555 GLN A C 1
ATOM 4272 O O . GLN A 1 555 ? 7.876 25.055 12.027 1.00 94.25 555 GLN A O 1
ATOM 4277 N N . LEU A 1 556 ? 9.806 24.077 12.637 1.00 95.44 556 LEU A N 1
ATOM 4278 C CA . LEU A 1 556 ? 9.540 22.801 12.019 1.00 95.44 556 LEU A CA 1
ATOM 4279 C C . LEU A 1 556 ? 8.867 21.879 13.031 1.00 95.44 556 LEU A C 1
ATOM 4281 O O . LEU A 1 556 ? 9.394 21.649 14.122 1.00 95.44 556 LEU A O 1
ATOM 4285 N N . ARG A 1 557 ? 7.726 21.324 12.635 1.00 92.19 557 ARG A N 1
ATOM 4286 C CA . ARG A 1 557 ? 6.967 20.336 13.381 1.00 92.19 557 ARG A CA 1
ATOM 4287 C C . ARG A 1 557 ? 7.012 19.001 12.661 1.00 92.19 557 ARG A C 1
ATOM 4289 O O . ARG A 1 557 ? 6.740 18.895 11.472 1.00 92.19 557 ARG A O 1
ATOM 4296 N N . VAL A 1 558 ? 7.305 17.958 13.413 1.00 90.25 558 VAL A N 1
ATOM 4297 C CA . VAL A 1 558 ? 6.972 16.586 13.051 1.00 90.25 558 VAL A CA 1
ATOM 4298 C C . VAL A 1 558 ? 5.935 16.152 14.068 1.00 90.25 558 VAL A C 1
ATOM 4300 O O . VAL A 1 558 ? 6.208 16.212 15.269 1.00 90.25 558 VAL A O 1
ATOM 4303 N N . ALA A 1 559 ? 4.739 15.774 13.616 1.00 80.31 559 ALA A N 1
ATOM 4304 C CA . ALA A 1 559 ? 3.714 15.275 14.530 1.00 80.31 559 ALA A CA 1
ATOM 4305 C C . ALA A 1 559 ? 4.249 14.059 15.320 1.00 80.31 559 ALA A C 1
ATOM 4307 O O . ALA A 1 559 ? 5.213 13.424 14.877 1.00 80.31 559 ALA A O 1
ATOM 4308 N N . PRO A 1 560 ? 3.669 13.723 16.485 1.00 75.62 560 PRO A N 1
ATOM 4309 C CA . PRO A 1 560 ? 3.995 12.481 17.175 1.00 75.62 560 PRO A CA 1
ATOM 4310 C C . PRO A 1 560 ? 3.952 11.301 16.210 1.00 75.62 560 PRO A C 1
ATOM 4312 O O . PRO A 1 560 ? 3.048 11.195 15.378 1.00 75.62 560 PRO A O 1
ATOM 4315 N N . TRP A 1 561 ? 4.954 10.434 16.295 1.00 72.50 561 TRP A N 1
ATOM 4316 C CA . TRP A 1 561 ? 5.099 9.330 15.360 1.00 72.50 561 TRP A CA 1
ATOM 4317 C C . TRP A 1 561 ? 5.061 7.980 16.038 1.00 72.50 561 TRP A C 1
ATOM 4319 O O . TRP A 1 561 ? 5.292 7.808 17.236 1.00 72.50 561 TRP A O 1
ATOM 4329 N N . LEU A 1 562 ? 4.811 6.994 15.191 1.00 54.91 562 LEU A N 1
ATOM 4330 C CA . LEU A 1 562 ? 4.818 5.597 15.540 1.00 54.91 562 LEU A CA 1
ATOM 4331 C C . LEU A 1 562 ? 6.148 5.175 16.182 1.00 54.91 562 LEU A C 1
ATOM 4333 O O . LEU A 1 562 ? 7.177 5.220 15.524 1.00 54.91 562 LEU A O 1
ATOM 4337 N N . LYS A 1 563 ? 6.108 4.710 17.435 1.00 60.28 563 LYS A N 1
ATOM 4338 C CA . LYS A 1 563 ? 7.227 4.211 18.248 1.00 60.28 563 LYS A CA 1
ATOM 4339 C C . LYS A 1 563 ? 8.122 5.335 18.745 1.00 60.28 563 LYS A C 1
ATOM 4341 O O . LYS A 1 563 ? 9.256 5.060 19.113 1.00 60.28 563 LYS A O 1
ATOM 4346 N N . GLN A 1 564 ? 7.648 6.582 18.784 1.00 80.44 564 GLN A N 1
ATOM 4347 C CA . GLN A 1 564 ? 8.401 7.654 19.424 1.00 80.44 564 GLN A CA 1
ATOM 4348 C C . GLN A 1 564 ? 8.636 7.319 20.902 1.00 80.44 564 GLN A C 1
ATOM 4350 O O . GLN A 1 564 ? 7.695 7.159 21.674 1.00 80.44 564 GLN A O 1
ATOM 4355 N N . ALA A 1 565 ? 9.901 7.226 21.299 1.00 71.06 565 ALA A N 1
ATOM 4356 C CA . ALA A 1 565 ? 10.299 6.980 22.678 1.00 71.06 565 ALA A CA 1
ATOM 4357 C C . ALA A 1 565 ? 11.439 7.930 23.069 1.00 71.06 565 ALA A C 1
ATOM 4359 O O . ALA A 1 565 ? 12.284 8.230 22.217 1.00 71.06 565 ALA A O 1
ATOM 4360 N N . PRO A 1 566 ? 11.523 8.361 24.342 1.00 85.94 566 PRO A N 1
ATOM 4361 C CA . PRO A 1 566 ? 12.673 9.111 24.824 1.00 85.94 566 PRO A CA 1
ATOM 4362 C C . PRO A 1 566 ? 13.971 8.331 24.608 1.00 85.94 566 PRO A C 1
ATOM 4364 O O . PRO A 1 566 ? 14.039 7.113 24.843 1.00 85.94 566 PRO A O 1
ATOM 4367 N N . GLY A 1 567 ? 15.012 9.041 24.181 1.00 86.69 567 GLY A N 1
ATOM 4368 C CA . GLY A 1 567 ? 16.334 8.456 23.964 1.00 86.69 567 GLY A CA 1
ATOM 4369 C C . GLY A 1 567 ? 16.607 7.972 22.539 1.00 86.69 567 GLY A C 1
ATOM 4370 O O . GLY A 1 567 ? 17.725 7.545 22.270 1.00 86.69 567 GLY A O 1
ATOM 4371 N N . GLN A 1 568 ? 15.633 8.024 21.626 1.00 90.44 568 GLN A N 1
ATOM 4372 C CA . GLN A 1 568 ? 15.876 7.727 20.209 1.00 90.44 568 GLN A CA 1
ATOM 4373 C C . GLN A 1 568 ? 16.801 8.761 19.590 1.00 90.44 568 GLN A C 1
ATOM 4375 O O . GLN A 1 568 ? 16.905 9.885 20.074 1.00 90.44 568 GLN A O 1
ATOM 4380 N N . ARG A 1 569 ? 17.482 8.385 18.511 1.00 96.00 569 ARG A N 1
ATOM 4381 C CA . ARG A 1 569 ? 18.390 9.294 17.811 1.00 96.00 569 ARG A CA 1
ATOM 4382 C C . ARG A 1 569 ? 17.679 9.855 16.598 1.00 96.00 569 ARG A C 1
ATOM 4384 O O . ARG A 1 569 ? 17.077 9.095 15.843 1.00 96.00 569 ARG A O 1
ATOM 4391 N N . VAL A 1 570 ? 17.691 11.177 16.449 1.00 95.75 570 VAL A N 1
ATOM 4392 C CA . VAL A 1 570 ? 16.989 11.875 15.372 1.00 95.75 570 VAL A CA 1
ATOM 4393 C C . VAL A 1 570 ? 17.929 12.762 14.569 1.00 95.75 570 VAL A C 1
ATOM 4395 O O . VAL A 1 570 ? 18.840 13.399 15.103 1.00 95.75 570 VAL A O 1
ATOM 4398 N N . TRP A 1 571 ? 17.682 12.814 13.266 1.00 97.44 571 TRP A N 1
ATOM 4399 C CA . TRP A 1 571 ? 18.405 13.652 12.317 1.00 97.44 571 TRP A CA 1
ATOM 4400 C C . TRP A 1 571 ? 17.421 14.579 11.630 1.00 97.44 571 TRP A C 1
ATOM 4402 O O . TRP A 1 571 ? 16.316 14.169 11.278 1.00 97.44 571 TRP A O 1
ATOM 4412 N N . LEU A 1 572 ? 17.836 15.826 11.434 1.00 97.12 572 LEU A N 1
ATOM 4413 C CA . LEU A 1 572 ? 17.052 16.840 10.748 1.00 97.12 572 LEU A CA 1
ATOM 4414 C C . LEU A 1 572 ? 17.984 17.675 9.883 1.00 97.12 572 LEU A C 1
ATOM 4416 O O . LEU A 1 572 ? 18.926 18.292 10.388 1.00 97.12 572 LEU A O 1
ATOM 4420 N N . SER A 1 573 ? 17.714 17.712 8.584 1.00 95.94 573 SER A N 1
ATOM 4421 C CA . SER A 1 573 ? 18.454 18.558 7.654 1.00 95.94 573 SER A CA 1
ATOM 4422 C C . SER A 1 573 ? 17.562 19.113 6.555 1.00 95.94 573 SER A C 1
ATOM 4424 O O . SER A 1 573 ? 16.523 18.542 6.222 1.00 95.94 573 SER A O 1
ATOM 4426 N N . TYR A 1 574 ? 18.008 20.231 6.001 1.00 97.19 574 TYR A N 1
ATOM 4427 C CA . TYR A 1 574 ? 17.397 20.935 4.893 1.00 97.19 574 TYR A CA 1
ATOM 4428 C C . TYR A 1 574 ? 18.401 20.997 3.752 1.00 97.19 574 TYR A C 1
ATOM 4430 O O . TYR A 1 574 ? 19.587 21.203 4.003 1.00 97.19 574 TYR A O 1
ATOM 4438 N N . ALA A 1 575 ? 17.943 20.863 2.516 1.00 90.88 575 ALA A N 1
ATOM 4439 C CA . ALA A 1 575 ? 18.763 21.086 1.329 1.00 90.88 575 ALA A CA 1
ATOM 4440 C C . ALA A 1 575 ? 17.999 21.964 0.340 1.00 90.88 575 ALA A C 1
ATOM 4442 O O . ALA A 1 575 ? 16.780 21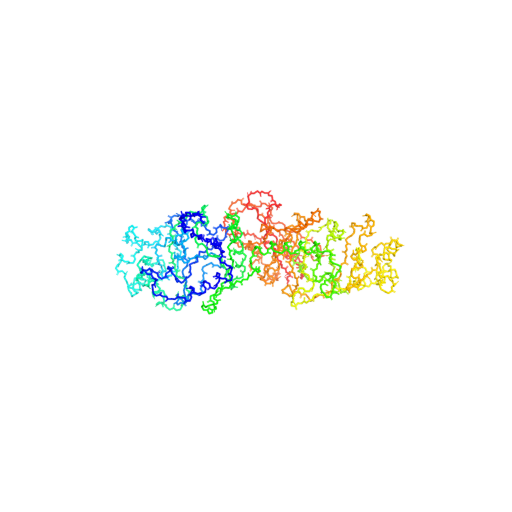.851 0.244 1.00 90.88 575 ALA A O 1
ATOM 4443 N N . GLY A 1 576 ? 18.698 22.854 -0.354 1.00 92.88 576 GLY A N 1
ATOM 4444 C CA . GLY A 1 576 ? 18.108 23.798 -1.298 1.00 92.88 576 GLY A CA 1
ATOM 4445 C C . GLY A 1 576 ? 19.166 24.421 -2.201 1.00 92.88 576 GLY A C 1
ATOM 4446 O O . GLY A 1 576 ? 20.300 23.949 -2.258 1.00 92.88 576 GLY A O 1
ATOM 4447 N N . PHE A 1 577 ? 18.800 25.492 -2.902 1.00 92.88 577 PHE A N 1
ATOM 4448 C CA . PHE A 1 577 ? 19.687 26.197 -3.829 1.00 92.88 577 PHE A CA 1
ATOM 4449 C C . PHE A 1 577 ? 19.726 27.690 -3.505 1.00 92.88 577 PHE A C 1
ATOM 4451 O O . PHE A 1 577 ? 18.676 28.302 -3.314 1.00 92.88 577 PHE A O 1
ATOM 4458 N N . LEU A 1 578 ? 20.923 28.273 -3.463 1.00 94.06 578 LEU A N 1
ATOM 4459 C CA . LEU A 1 578 ? 21.123 29.715 -3.302 1.00 94.06 578 LEU A CA 1
ATOM 4460 C C . LEU A 1 578 ? 20.778 30.468 -4.597 1.00 94.06 578 LEU A C 1
ATOM 4462 O O . LEU A 1 578 ? 20.657 29.872 -5.669 1.00 94.06 578 LEU A O 1
ATOM 4466 N N . GLU A 1 579 ? 20.656 31.796 -4.518 1.00 90.06 579 GLU A N 1
ATOM 4467 C CA . GLU A 1 579 ? 20.359 32.667 -5.675 1.00 90.06 579 GLU A CA 1
ATOM 4468 C C . GLU A 1 579 ? 21.324 32.465 -6.858 1.00 90.06 579 GLU A C 1
ATOM 4470 O O . GLU A 1 579 ? 20.910 32.431 -8.024 1.00 90.06 579 GLU A O 1
ATOM 4475 N N . ASN A 1 580 ? 22.606 32.242 -6.550 1.00 90.25 580 ASN A N 1
ATOM 4476 C CA . ASN A 1 580 ? 23.659 31.969 -7.531 1.00 90.25 580 ASN A CA 1
ATOM 4477 C C . ASN A 1 580 ? 23.553 30.574 -8.186 1.00 90.25 580 ASN A C 1
ATOM 4479 O O . ASN A 1 580 ? 24.286 30.292 -9.128 1.00 90.25 580 ASN A O 1
ATOM 4483 N N . GLY A 1 581 ? 22.619 29.729 -7.738 1.00 84.62 581 GLY A N 1
ATOM 4484 C CA . GLY A 1 581 ? 22.378 28.384 -8.255 1.00 84.62 581 GLY A CA 1
ATOM 4485 C C . GLY A 1 581 ? 23.132 27.271 -7.527 1.00 84.62 581 GLY A C 1
ATOM 4486 O O . GLY A 1 581 ? 22.859 26.104 -7.810 1.00 84.62 581 GLY A O 1
ATOM 4487 N N . ASP A 1 582 ? 24.015 27.595 -6.581 1.00 90.31 582 ASP A N 1
ATOM 4488 C CA . ASP A 1 582 ? 24.774 26.592 -5.835 1.00 90.31 582 ASP A CA 1
ATOM 4489 C C . ASP A 1 582 ? 23.869 25.813 -4.877 1.00 90.31 582 ASP A C 1
ATOM 4491 O O . ASP A 1 582 ? 23.015 26.380 -4.185 1.00 90.31 582 ASP A O 1
ATOM 4495 N N . ALA A 1 583 ? 24.079 24.498 -4.811 1.00 88.75 583 ALA A N 1
ATOM 4496 C CA . ALA A 1 583 ? 23.429 23.657 -3.817 1.00 88.75 583 ALA A CA 1
ATOM 4497 C C . ALA A 1 583 ? 23.943 24.011 -2.414 1.00 88.75 583 ALA A C 1
ATOM 4499 O O . ALA A 1 583 ? 25.142 24.166 -2.186 1.00 88.75 583 ALA A O 1
ATOM 4500 N N . THR A 1 584 ? 23.028 24.108 -1.458 1.00 95.19 584 THR A N 1
ATOM 4501 C CA . THR A 1 584 ? 23.331 24.407 -0.059 1.00 95.19 584 THR A CA 1
ATOM 4502 C C . THR A 1 584 ? 22.558 23.473 0.862 1.00 95.19 584 THR A C 1
ATOM 4504 O O . THR A 1 584 ? 21.482 22.977 0.518 1.00 95.19 584 THR A O 1
ATOM 4507 N N . GLN A 1 585 ? 23.108 23.221 2.047 1.00 94.94 585 GLN A N 1
ATOM 4508 C CA . GLN A 1 585 ? 22.502 22.362 3.054 1.00 94.94 585 GLN A CA 1
ATOM 4509 C C . GLN A 1 585 ? 22.585 23.027 4.425 1.00 94.94 585 GLN A C 1
ATOM 4511 O O . GLN A 1 585 ? 23.626 23.561 4.804 1.00 94.94 585 GLN A O 1
ATOM 4516 N N . GLN A 1 586 ? 21.506 22.923 5.194 1.00 97.00 586 GLN A N 1
ATOM 4517 C CA . GLN A 1 586 ? 21.465 23.299 6.598 1.00 97.00 586 GLN A CA 1
ATOM 4518 C C . GLN A 1 586 ? 21.172 22.058 7.438 1.00 97.00 586 GLN A C 1
ATOM 4520 O O . GLN A 1 586 ? 20.090 21.478 7.362 1.00 97.00 586 GLN A O 1
ATOM 4525 N N . VAL A 1 587 ? 22.127 21.642 8.266 1.00 96.31 587 VAL A N 1
ATOM 4526 C CA . VAL A 1 587 ? 21.924 20.528 9.201 1.00 96.31 587 VAL A CA 1
ATOM 4527 C C . VAL A 1 587 ? 21.525 21.091 10.559 1.00 96.31 587 VAL A C 1
ATOM 4529 O O . VAL A 1 587 ? 22.230 21.935 11.104 1.00 96.31 587 VAL A O 1
ATOM 4532 N N . VAL A 1 588 ? 20.392 20.635 11.092 1.00 96.44 588 VAL A N 1
ATOM 4533 C CA . VAL A 1 588 ? 19.873 21.061 12.399 1.00 96.44 588 VAL A CA 1
ATOM 4534 C C . VAL A 1 588 ? 20.200 20.029 13.471 1.00 96.44 588 VAL A C 1
ATOM 4536 O O . VAL A 1 588 ? 20.704 20.394 14.529 1.00 96.44 588 VAL A O 1
ATOM 4539 N N . TRP A 1 589 ? 19.992 18.741 13.185 1.00 97.00 589 TRP A N 1
ATOM 4540 C CA . TRP A 1 589 ? 20.307 17.650 14.110 1.00 97.00 589 TRP A CA 1
ATOM 4541 C C . TRP A 1 589 ? 21.131 16.555 13.438 1.00 97.00 589 TRP A C 1
ATOM 4543 O O . TRP A 1 589 ? 20.818 16.130 12.324 1.00 97.00 589 TRP A O 1
ATOM 4553 N N . ARG A 1 590 ? 22.149 16.070 14.159 1.00 95.31 590 ARG A N 1
ATOM 4554 C CA . ARG A 1 590 ? 22.941 14.875 13.842 1.00 95.31 590 ARG A CA 1
ATOM 4555 C C . ARG A 1 590 ? 22.914 13.958 15.061 1.00 95.31 590 ARG A C 1
ATOM 4557 O O . ARG A 1 590 ? 23.624 14.232 16.021 1.00 95.31 590 ARG A O 1
ATOM 4564 N N . GLY A 1 591 ? 22.042 12.952 15.057 1.00 94.00 591 GLY A N 1
ATOM 4565 C CA . GLY A 1 591 ? 21.934 12.011 16.176 1.00 94.00 591 GLY A CA 1
ATOM 4566 C C . GLY A 1 591 ? 21.413 12.636 17.475 1.00 94.00 591 GLY A C 1
ATOM 4567 O O . GLY A 1 591 ? 21.734 12.172 18.574 1.00 94.00 591 GLY A O 1
ATOM 4568 N N . GLN A 1 592 ? 20.612 13.703 17.375 1.00 96.31 592 GLN A N 1
ATOM 4569 C CA . GLN A 1 592 ? 20.036 14.373 18.540 1.00 96.31 592 GLN A CA 1
ATOM 4570 C C . GLN A 1 592 ? 19.174 13.381 19.325 1.00 96.31 592 GLN A C 1
ATOM 4572 O O . GLN A 1 592 ? 18.409 12.614 18.745 1.00 96.31 592 GLN A O 1
ATOM 4577 N N . THR A 1 593 ? 19.278 13.396 20.649 1.00 95.00 593 THR A N 1
ATOM 4578 C CA . THR A 1 593 ? 18.423 12.562 21.497 1.00 95.00 593 THR A CA 1
ATOM 4579 C C . THR A 1 593 ? 16.990 13.101 21.488 1.00 95.00 593 THR A C 1
ATOM 4581 O O . THR A 1 593 ? 16.768 14.275 21.788 1.00 95.00 593 THR A O 1
ATOM 4584 N N . SER A 1 594 ? 16.012 12.257 21.161 1.00 90.69 594 SER A N 1
ATOM 4585 C CA . SER A 1 594 ? 14.591 12.597 21.190 1.00 90.69 594 SER A CA 1
ATOM 4586 C C . SER A 1 594 ? 14.092 12.810 22.621 1.00 90.69 594 SER A C 1
ATOM 4588 O O . SER A 1 594 ? 14.506 12.128 23.567 1.00 90.69 594 SER A O 1
ATOM 4590 N N . GLY A 1 595 ? 13.163 13.755 22.758 1.00 84.12 595 GLY A N 1
ATOM 4591 C CA . GLY A 1 595 ? 12.437 14.013 23.996 1.00 84.12 595 GLY A CA 1
ATOM 4592 C C . GLY A 1 595 ? 11.237 13.075 24.208 1.00 84.12 595 GLY A C 1
ATOM 4593 O O . GLY A 1 595 ? 11.159 12.005 23.598 1.00 84.12 595 GLY A O 1
ATOM 4594 N N . PRO A 1 596 ? 10.291 13.474 25.078 1.00 81.81 596 PRO A N 1
ATOM 4595 C CA . PRO A 1 596 ? 9.002 12.803 25.264 1.00 81.81 596 PRO A CA 1
ATOM 4596 C C . PRO A 1 596 ? 8.237 12.581 23.942 1.00 81.81 596 PRO A C 1
ATOM 4598 O O . PRO A 1 596 ? 8.527 13.255 22.952 1.00 81.81 596 PRO A O 1
ATOM 4601 N N . PRO A 1 597 ? 7.251 11.662 23.901 1.00 78.25 597 PRO A N 1
ATOM 4602 C CA . PRO A 1 597 ? 6.502 11.303 22.693 1.00 78.25 597 PRO A CA 1
ATOM 4603 C C . PRO A 1 597 ? 5.468 12.368 22.276 1.00 78.25 597 PRO A C 1
ATOM 4605 O O . PRO A 1 597 ? 4.275 12.102 22.179 1.00 78.25 597 PRO A O 1
ATOM 4608 N N . SER A 1 598 ? 5.925 13.598 22.050 1.00 82.00 598 SER A N 1
ATOM 4609 C CA . SER A 1 598 ? 5.112 14.762 21.678 1.00 82.00 598 SER A CA 1
ATOM 4610 C C . SER A 1 598 ? 5.418 15.270 20.263 1.00 82.00 598 SER A C 1
ATOM 4612 O O . SER A 1 598 ? 5.186 16.439 19.960 1.00 82.00 598 SER A O 1
ATOM 4614 N N . GLY A 1 599 ? 5.969 14.416 19.395 1.00 85.69 599 GLY A N 1
ATOM 4615 C CA . GLY A 1 599 ? 6.521 14.821 18.103 1.00 85.69 599 GLY A CA 1
ATOM 4616 C C . GLY A 1 599 ? 7.906 15.450 18.232 1.00 85.69 599 GLY A C 1
ATOM 4617 O O . GLY A 1 599 ? 8.541 15.379 19.286 1.00 85.69 599 GLY A O 1
ATOM 4618 N N . ALA A 1 600 ? 8.394 16.046 17.148 1.00 91.88 600 ALA A N 1
ATOM 4619 C CA . ALA A 1 600 ? 9.637 16.805 17.145 1.00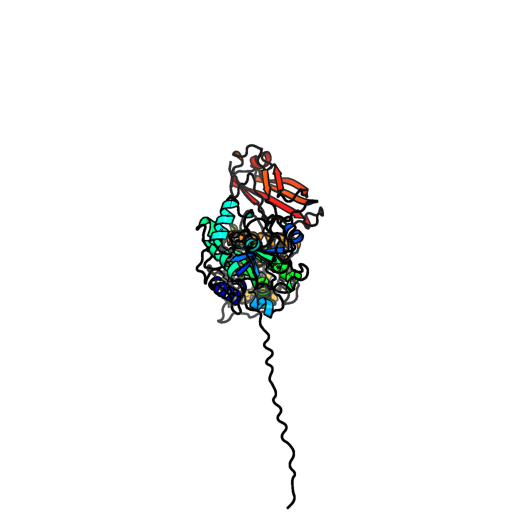 91.88 600 ALA A CA 1
ATOM 4620 C C . ALA A 1 600 ? 9.349 18.257 16.790 1.00 91.88 600 ALA A C 1
ATOM 4622 O O . ALA A 1 600 ? 8.587 18.548 15.868 1.00 91.88 600 ALA A O 1
ATOM 4623 N N . LEU A 1 601 ? 9.989 19.156 17.530 1.00 92.94 601 LEU A N 1
ATOM 4624 C CA . LEU A 1 601 ? 9.965 20.586 17.282 1.00 92.94 601 LEU A CA 1
ATOM 4625 C C . LEU A 1 601 ? 11.398 21.084 17.175 1.00 92.94 601 LEU A C 1
ATOM 4627 O O . LEU A 1 601 ? 12.225 20.797 18.042 1.00 92.94 601 LEU A O 1
ATOM 4631 N N . ALA A 1 602 ? 11.678 21.815 16.106 1.00 94.12 602 ALA A N 1
ATOM 4632 C CA . ALA A 1 602 ? 12.946 22.494 15.902 1.00 94.12 602 ALA A CA 1
ATOM 4633 C C . ALA A 1 602 ? 12.678 23.895 15.355 1.00 94.12 602 ALA A C 1
ATOM 4635 O O . ALA A 1 602 ? 11.845 24.019 14.458 1.00 94.12 602 ALA A O 1
ATOM 4636 N N . PRO A 1 603 ? 13.407 24.936 15.788 1.00 95.12 603 PRO A N 1
ATOM 4637 C CA . PRO A 1 603 ? 13.373 26.217 15.097 1.00 95.12 603 PRO A CA 1
ATOM 4638 C C . PRO A 1 603 ? 13.702 26.020 13.615 1.00 95.12 603 PRO A C 1
ATOM 4640 O O . PRO A 1 603 ? 14.710 25.390 13.274 1.00 95.12 603 PRO A O 1
ATOM 4643 N N . ALA A 1 604 ? 12.847 26.526 12.726 1.00 94.50 604 ALA A N 1
ATOM 4644 C CA . ALA A 1 604 ? 13.146 26.481 11.304 1.00 94.50 604 ALA A CA 1
ATOM 4645 C C . ALA A 1 604 ? 14.297 27.462 10.999 1.00 94.50 604 ALA A C 1
ATOM 4647 O O . ALA A 1 604 ? 14.354 28.549 11.581 1.00 94.50 604 ALA A O 1
ATOM 4648 N N . PRO A 1 605 ? 15.243 27.121 10.107 1.00 95.62 605 PRO A N 1
ATOM 4649 C CA . PRO A 1 605 ? 16.396 27.970 9.827 1.00 95.62 605 PRO A CA 1
ATOM 4650 C C . PRO A 1 605 ? 16.015 29.133 8.893 1.00 95.62 605 PRO A C 1
ATOM 4652 O O . PRO A 1 605 ? 16.431 29.179 7.739 1.00 95.62 605 PRO A O 1
ATOM 4655 N N . ILE A 1 606 ? 15.210 30.083 9.384 1.00 94.44 606 ILE A N 1
ATOM 4656 C CA . ILE A 1 606 ? 14.545 31.120 8.571 1.00 94.44 606 ILE A CA 1
ATOM 4657 C C . ILE A 1 606 ? 15.531 31.977 7.776 1.00 94.44 606 ILE A C 1
ATOM 4659 O O . ILE A 1 606 ? 15.305 32.238 6.598 1.00 94.44 606 ILE A O 1
ATOM 4663 N N . ALA A 1 607 ? 16.647 32.384 8.386 1.00 94.19 607 ALA A N 1
ATOM 4664 C CA . ALA A 1 607 ? 17.666 33.178 7.697 1.00 94.19 607 ALA A CA 1
ATOM 4665 C C . ALA A 1 607 ? 18.257 32.435 6.487 1.00 94.19 607 ALA A C 1
ATOM 4667 O O . ALA A 1 607 ? 18.475 33.037 5.438 1.00 94.19 607 ALA A O 1
ATOM 4668 N N . TRP A 1 608 ? 18.462 31.122 6.619 1.00 96.62 608 TRP A N 1
ATOM 4669 C CA . TRP A 1 608 ? 18.913 30.273 5.520 1.00 96.62 608 TRP A CA 1
ATOM 4670 C C . TRP A 1 608 ? 17.791 30.033 4.503 1.00 96.62 608 TRP A C 1
ATOM 4672 O O . TRP A 1 608 ? 18.024 30.157 3.311 1.00 96.62 608 TRP A O 1
ATOM 4682 N N . LEU A 1 609 ? 16.549 29.795 4.939 1.00 96.75 609 LEU A N 1
ATOM 4683 C CA . LEU A 1 609 ? 15.404 29.644 4.028 1.00 96.75 609 LEU A CA 1
ATOM 4684 C C . LEU A 1 609 ? 15.195 30.892 3.154 1.00 96.75 609 LEU A C 1
ATOM 4686 O O . LEU A 1 609 ? 14.924 30.769 1.963 1.00 96.75 609 LEU A O 1
ATOM 4690 N N . LYS A 1 610 ? 15.381 32.092 3.716 1.00 95.38 610 LYS A N 1
ATOM 4691 C CA . LYS A 1 610 ? 15.283 33.365 2.983 1.00 95.38 610 LYS A CA 1
ATOM 4692 C C . LYS A 1 610 ? 16.415 33.590 1.976 1.00 95.38 610 LYS A C 1
ATOM 4694 O O . LYS A 1 610 ? 16.225 34.355 1.029 1.00 95.38 610 LYS A O 1
ATOM 4699 N N . SER A 1 611 ? 17.573 32.946 2.149 1.00 95.56 611 SER A N 1
ATOM 4700 C CA . SER A 1 611 ? 18.681 33.041 1.187 1.00 95.56 611 SER A CA 1
ATOM 4701 C C . SER A 1 611 ? 18.509 32.120 -0.024 1.00 95.56 611 SER A C 1
ATOM 4703 O O . SER A 1 611 ? 19.230 32.271 -1.014 1.00 95.56 611 SER A O 1
ATOM 4705 N N . LEU A 1 612 ? 17.549 31.192 0.030 1.00 96.25 612 LEU A N 1
ATOM 4706 C CA . LEU A 1 612 ? 17.259 30.282 -1.070 1.00 96.25 612 LEU A CA 1
ATOM 4707 C C . LEU A 1 612 ? 16.607 31.011 -2.241 1.00 96.25 612 LEU A C 1
ATOM 4709 O O . LEU A 1 612 ? 15.878 31.985 -2.065 1.00 96.25 612 LEU A O 1
ATOM 4713 N N . LYS A 1 613 ? 16.869 30.509 -3.441 1.00 95.50 613 LYS A N 1
ATOM 4714 C CA . LYS A 1 613 ? 16.372 31.050 -4.701 1.00 95.50 613 LYS A CA 1
ATOM 4715 C C . LYS A 1 613 ? 14.871 30.832 -4.863 1.00 95.50 613 LYS A C 1
ATOM 4717 O O . LYS A 1 613 ? 14.386 29.717 -4.680 1.00 95.50 613 LYS A O 1
ATOM 4722 N N . GLU A 1 614 ? 14.154 31.876 -5.270 1.00 95.94 614 GLU A N 1
ATOM 4723 C CA . GLU A 1 614 ? 12.730 31.777 -5.607 1.00 95.94 614 GLU A CA 1
ATOM 4724 C C . GLU A 1 614 ? 12.480 30.745 -6.724 1.00 95.94 614 GLU A C 1
ATOM 4726 O O . GLU A 1 614 ? 13.269 30.597 -7.660 1.00 95.94 614 GLU A O 1
ATOM 4731 N N . GLY A 1 615 ? 11.382 29.994 -6.608 1.00 83.62 615 GLY A N 1
ATOM 4732 C CA . GLY A 1 615 ? 10.972 28.973 -7.570 1.00 83.62 615 GLY A CA 1
ATOM 4733 C C . GLY A 1 615 ? 11.800 27.686 -7.524 1.00 83.62 615 GLY A C 1
ATOM 4734 O O . GLY A 1 615 ? 11.549 26.781 -8.317 1.00 83.62 615 GLY A O 1
ATOM 4735 N N . ARG A 1 616 ? 12.783 27.576 -6.619 1.00 88.25 616 ARG A N 1
ATOM 4736 C CA . ARG A 1 616 ? 13.569 26.353 -6.402 1.00 88.25 616 ARG A CA 1
ATOM 4737 C C . ARG A 1 616 ? 13.070 25.587 -5.190 1.00 88.25 616 ARG A C 1
ATOM 4739 O O . ARG A 1 616 ? 12.494 26.160 -4.268 1.00 88.25 616 ARG A O 1
ATOM 4746 N N . ASP A 1 617 ? 13.335 24.287 -5.198 1.00 85.75 617 ASP A N 1
ATOM 4747 C CA . ASP A 1 617 ? 12.927 23.416 -4.109 1.00 85.75 617 ASP A CA 1
ATOM 4748 C C . ASP A 1 617 ? 13.847 23.547 -2.892 1.00 85.75 617 ASP A C 1
ATOM 4750 O O . ASP A 1 617 ? 15.075 23.627 -3.006 1.00 85.75 617 ASP A O 1
ATOM 4754 N N . VAL A 1 618 ? 13.224 23.489 -1.719 1.00 91.50 618 VAL A N 1
ATOM 4755 C CA . VAL A 1 618 ? 13.845 23.167 -0.442 1.00 91.50 618 VAL A CA 1
ATOM 4756 C C . VAL A 1 618 ? 13.257 21.865 0.085 1.00 91.50 618 VAL A C 1
ATOM 4758 O O . VAL A 1 618 ? 12.041 21.678 0.150 1.00 91.50 618 VAL A O 1
ATOM 4761 N N . THR A 1 619 ? 14.129 20.945 0.476 1.00 84.19 619 THR A N 1
ATOM 4762 C CA . THR A 1 619 ? 13.753 19.631 0.996 1.00 84.19 619 THR A CA 1
ATOM 4763 C C . THR A 1 619 ? 14.038 19.561 2.484 1.00 84.19 619 THR A C 1
ATOM 4765 O O . THR A 1 619 ? 15.129 19.961 2.887 1.00 84.19 619 THR A O 1
ATOM 4768 N N . VAL A 1 620 ? 13.133 18.995 3.282 1.00 92.81 620 VAL A N 1
ATOM 4769 C CA . VAL A 1 620 ? 13.384 18.668 4.692 1.00 92.81 620 VAL A CA 1
ATOM 4770 C C . VAL A 1 620 ? 13.431 17.159 4.870 1.00 92.81 620 VAL A C 1
ATOM 4772 O O . VAL A 1 620 ? 12.448 16.459 4.620 1.00 92.81 620 VAL A O 1
ATOM 4775 N N . THR A 1 621 ? 14.565 16.669 5.359 1.00 87.81 621 THR A N 1
ATOM 4776 C CA . THR A 1 621 ? 14.766 15.270 5.729 1.00 87.81 621 THR A CA 1
ATOM 4777 C C . THR A 1 621 ? 14.742 15.134 7.243 1.00 87.81 621 THR A C 1
ATOM 4779 O O . THR A 1 621 ? 15.587 15.715 7.925 1.00 87.81 621 THR A O 1
ATOM 4782 N N . PHE A 1 622 ? 13.813 14.326 7.754 1.00 93.25 622 PHE A N 1
ATOM 4783 C CA . PHE A 1 622 ? 13.779 13.899 9.150 1.00 93.25 622 PHE A CA 1
ATOM 4784 C C . PHE A 1 622 ? 13.946 12.379 9.228 1.00 93.25 622 PHE A C 1
ATOM 4786 O O . PHE A 1 622 ? 13.323 11.643 8.459 1.00 93.25 622 PHE A O 1
ATOM 4793 N N . LYS A 1 623 ? 14.805 11.904 10.129 1.00 87.75 623 LYS A N 1
ATOM 4794 C CA . LYS A 1 623 ? 15.050 10.471 10.339 1.00 87.75 623 LYS A CA 1
ATOM 4795 C C . LYS A 1 623 ? 15.058 10.146 11.821 1.00 87.75 623 LYS A C 1
ATOM 4797 O O . LYS A 1 623 ? 15.496 10.970 12.622 1.00 87.75 623 LYS A O 1
ATOM 4802 N N . VAL A 1 624 ? 14.646 8.930 12.162 1.00 86.88 624 VAL A N 1
ATOM 4803 C CA . VAL A 1 624 ? 14.669 8.415 13.534 1.00 86.88 624 VAL A CA 1
ATOM 4804 C C . VAL A 1 624 ? 15.286 7.025 13.545 1.00 86.88 624 VAL A C 1
ATOM 4806 O O . VAL A 1 624 ? 14.836 6.131 12.834 1.00 86.88 624 VAL A O 1
ATOM 4809 N N . ASN A 1 625 ? 16.302 6.827 14.377 1.00 82.19 625 ASN A N 1
ATOM 4810 C CA . ASN A 1 625 ? 16.774 5.503 14.748 1.00 82.19 625 ASN A CA 1
ATOM 4811 C C . ASN A 1 625 ? 16.035 5.076 16.023 1.00 82.19 625 ASN A C 1
ATOM 4813 O O . ASN A 1 625 ? 16.251 5.617 17.115 1.00 82.19 625 ASN A O 1
ATOM 4817 N N . PHE A 1 626 ? 15.125 4.119 15.847 1.00 74.50 626 PHE A N 1
ATOM 4818 C CA . PHE A 1 626 ? 14.241 3.625 16.897 1.00 74.50 626 PHE A CA 1
ATOM 4819 C C . PHE A 1 626 ? 14.980 2.819 17.978 1.00 74.50 626 PHE A C 1
ATOM 4821 O O . PHE A 1 626 ? 14.505 2.782 19.115 1.00 74.50 626 PHE A O 1
ATOM 4828 N N . ASP A 1 627 ? 16.166 2.284 17.665 1.00 75.75 627 ASP A N 1
ATOM 4829 C CA . ASP A 1 627 ? 16.992 1.455 18.556 1.00 75.75 627 ASP A CA 1
ATOM 4830 C C . ASP A 1 627 ? 17.834 2.281 19.539 1.00 75.75 627 ASP A C 1
ATOM 4832 O O . ASP A 1 627 ? 18.590 1.728 20.337 1.00 75.75 627 ASP A O 1
ATOM 4836 N N . LYS A 1 628 ? 17.712 3.618 19.504 1.00 85.62 628 LYS A N 1
ATOM 4837 C CA . LYS A 1 628 ? 18.434 4.558 20.387 1.00 85.62 628 LYS A CA 1
ATOM 4838 C C . LYS A 1 628 ? 19.955 4.582 20.179 1.00 85.62 628 LYS A C 1
ATOM 4840 O O . LYS A 1 628 ? 20.684 5.178 20.975 1.00 85.62 628 LYS A O 1
ATOM 4845 N N . VAL A 1 629 ? 20.428 3.995 19.081 1.00 84.00 629 VAL A N 1
ATOM 4846 C CA . VAL A 1 629 ? 21.836 3.996 18.668 1.00 84.00 629 VAL A CA 1
ATOM 4847 C C . VAL A 1 629 ? 22.106 5.187 17.756 1.00 84.00 629 VAL A C 1
ATOM 4849 O O . VAL A 1 629 ? 21.305 5.500 16.874 1.00 84.00 629 VAL A O 1
ATOM 4852 N N . ASP A 1 630 ? 23.228 5.872 17.979 1.00 93.38 630 ASP A N 1
ATOM 4853 C CA . ASP A 1 630 ? 23.665 7.000 17.150 1.00 93.38 630 ASP A CA 1
ATOM 4854 C C . ASP A 1 630 ? 24.322 6.488 15.861 1.00 93.38 630 ASP A C 1
ATOM 4856 O O . ASP A 1 630 ? 25.539 6.478 15.702 1.00 93.38 630 ASP A O 1
ATOM 4860 N N . ASP A 1 631 ? 23.478 5.950 14.983 1.00 83.81 631 ASP A N 1
ATOM 4861 C CA . ASP A 1 631 ? 23.845 5.377 13.692 1.00 83.81 631 ASP A CA 1
ATOM 4862 C C . ASP A 1 631 ? 22.792 5.792 12.656 1.00 83.81 631 ASP A C 1
ATOM 4864 O O . ASP A 1 631 ? 21.675 5.259 12.631 1.00 83.81 631 ASP A O 1
ATOM 4868 N N . GLU A 1 632 ? 23.134 6.782 11.825 1.00 84.44 632 GLU A N 1
ATOM 4869 C CA . GLU A 1 632 ? 22.223 7.329 10.813 1.00 84.44 632 GLU A CA 1
ATOM 4870 C C . GLU A 1 632 ? 21.906 6.309 9.713 1.00 84.44 632 GLU A C 1
ATOM 4872 O O . GLU A 1 632 ? 20.816 6.341 9.143 1.00 84.44 632 GLU A O 1
ATOM 4877 N N . ALA A 1 633 ? 22.816 5.371 9.429 1.00 69.75 633 ALA A N 1
ATOM 4878 C CA . ALA A 1 633 ? 22.604 4.361 8.394 1.00 69.75 633 ALA A CA 1
ATOM 4879 C C . ALA A 1 633 ? 21.476 3.384 8.764 1.00 69.75 633 ALA A C 1
ATOM 4881 O O . ALA A 1 633 ? 20.847 2.797 7.884 1.00 69.75 633 ALA A O 1
ATOM 4882 N N . LYS A 1 634 ? 21.188 3.246 10.063 1.00 66.94 634 LYS A N 1
ATOM 4883 C CA . LYS A 1 634 ? 20.069 2.460 10.601 1.00 66.94 634 LYS A CA 1
ATOM 4884 C C . LYS A 1 634 ? 18.816 3.296 10.880 1.00 66.94 634 LYS A C 1
ATOM 4886 O O . LYS A 1 634 ? 17.809 2.754 11.329 1.00 66.94 634 LYS A O 1
ATOM 4891 N N . ALA A 1 635 ? 18.855 4.607 10.642 1.00 74.00 635 ALA A N 1
ATOM 4892 C CA . ALA A 1 635 ? 17.721 5.481 10.897 1.00 74.00 635 ALA A CA 1
ATOM 4893 C C . ALA A 1 635 ? 16.641 5.336 9.814 1.00 74.00 635 ALA A C 1
ATOM 4895 O O . ALA A 1 635 ? 16.910 5.390 8.612 1.00 74.00 635 ALA A O 1
ATOM 4896 N N . VAL A 1 636 ? 15.387 5.218 10.243 1.00 71.56 636 VAL A N 1
ATOM 4897 C CA . VAL A 1 636 ? 14.221 5.201 9.358 1.00 71.56 636 VAL A CA 1
ATOM 4898 C C . VAL A 1 636 ? 13.905 6.628 8.932 1.00 71.56 636 VAL A C 1
ATOM 4900 O O . VAL A 1 636 ? 13.759 7.526 9.764 1.00 71.56 636 VAL A O 1
ATOM 4903 N N . SER A 1 637 ? 13.791 6.843 7.623 1.00 78.12 637 SER A N 1
ATOM 4904 C CA . SER A 1 637 ? 13.460 8.153 7.063 1.00 78.12 637 SER A CA 1
ATOM 4905 C C . SER A 1 637 ? 11.953 8.381 7.044 1.00 78.12 637 SER A C 1
ATOM 4907 O O . SER A 1 637 ? 11.187 7.557 6.542 1.00 78.12 637 SER A O 1
ATOM 4909 N N . PHE A 1 638 ? 11.534 9.536 7.546 1.00 82.25 638 PHE A N 1
ATOM 4910 C CA . PHE A 1 638 ? 10.145 9.982 7.499 1.00 82.25 638 PHE A CA 1
ATOM 4911 C C . PHE A 1 638 ? 9.801 10.426 6.071 1.00 82.25 638 PHE A C 1
ATOM 4913 O O . PHE A 1 638 ? 10.697 10.498 5.217 1.00 82.25 638 PHE A O 1
ATOM 4920 N N . PRO A 1 639 ? 8.520 10.705 5.757 1.00 70.56 639 PRO A N 1
ATOM 4921 C CA . PRO A 1 639 ? 8.177 11.337 4.496 1.00 70.56 639 PRO A CA 1
ATOM 4922 C C . PRO A 1 639 ? 9.031 12.579 4.258 1.00 70.56 639 PRO A C 1
ATOM 4924 O O . PRO A 1 639 ? 9.061 13.482 5.090 1.00 70.56 639 PRO A O 1
ATOM 4927 N N . LEU A 1 640 ? 9.743 12.604 3.132 1.00 78.06 640 LEU A N 1
ATOM 4928 C CA . LEU A 1 640 ? 10.545 13.756 2.738 1.00 78.06 640 LEU A CA 1
ATOM 4929 C C . LEU A 1 640 ? 9.603 14.930 2.470 1.00 78.06 640 LEU A C 1
ATOM 4931 O O . LEU A 1 640 ? 8.661 14.795 1.688 1.00 78.06 640 LEU A O 1
ATOM 4935 N N . ARG A 1 641 ? 9.856 16.072 3.104 1.00 84.44 641 ARG A N 1
ATOM 4936 C CA . ARG A 1 641 ? 9.090 17.289 2.837 1.00 84.44 641 ARG A CA 1
ATOM 4937 C C . ARG A 1 641 ? 9.748 18.078 1.720 1.00 84.44 641 ARG A C 1
ATOM 4939 O O . ARG A 1 641 ? 10.972 18.173 1.683 1.00 84.44 641 ARG A O 1
ATOM 4946 N N . VAL A 1 642 ? 8.938 18.674 0.854 1.00 79.44 642 VAL A N 1
ATOM 4947 C CA . VAL A 1 642 ? 9.387 19.459 -0.299 1.00 79.44 642 VAL A CA 1
ATOM 4948 C C . VAL A 1 642 ? 8.553 20.715 -0.372 1.00 79.44 642 VAL A C 1
ATOM 4950 O O . VAL A 1 642 ? 7.325 20.627 -0.388 1.00 79.44 642 VAL A O 1
ATOM 4953 N N . TYR A 1 643 ? 9.219 21.855 -0.452 1.00 82.88 643 TYR A N 1
ATOM 4954 C CA . TYR A 1 643 ? 8.585 23.130 -0.726 1.00 82.88 643 TYR A CA 1
ATOM 4955 C C . TYR A 1 643 ? 9.256 23.794 -1.917 1.00 82.88 643 TYR A C 1
ATOM 4957 O O . TYR A 1 643 ? 10.477 23.795 -2.001 1.00 82.88 643 TYR A O 1
ATOM 4965 N N . THR A 1 644 ? 8.480 24.432 -2.778 1.00 82.81 644 THR A N 1
ATOM 4966 C CA . THR A 1 644 ? 8.962 25.426 -3.729 1.00 82.81 644 THR A CA 1
ATOM 4967 C C . THR A 1 644 ? 9.010 26.777 -3.021 1.00 82.81 644 THR A C 1
ATOM 4969 O O . THR A 1 644 ? 8.011 27.231 -2.456 1.00 82.81 644 THR A O 1
ATOM 4972 N N . VAL A 1 645 ? 10.178 27.416 -3.029 1.00 92.81 645 VAL A N 1
ATOM 4973 C CA . VAL A 1 645 ? 10.391 28.719 -2.390 1.00 92.81 645 VAL A CA 1
ATOM 4974 C C . VAL A 1 645 ? 9.591 29.796 -3.126 1.00 92.81 645 VAL A C 1
ATOM 4976 O O . VAL A 1 645 ? 9.733 29.964 -4.338 1.00 92.81 645 VAL A O 1
ATOM 4979 N N . LYS A 1 646 ? 8.781 30.553 -2.387 1.00 94.50 646 LYS A N 1
ATOM 4980 C CA . LYS A 1 646 ? 8.105 31.777 -2.838 1.00 94.50 646 LYS A CA 1
ATOM 4981 C C . LYS A 1 646 ? 8.632 32.964 -2.047 1.00 94.50 646 LYS A C 1
ATOM 4983 O O . LYS A 1 646 ? 8.898 32.820 -0.853 1.00 94.50 646 LYS A O 1
ATOM 4988 N N . LYS A 1 647 ? 8.790 34.109 -2.702 1.00 90.12 647 LYS A N 1
ATOM 4989 C CA . LYS A 1 647 ? 9.235 35.349 -2.065 1.00 90.12 647 LYS A CA 1
ATOM 4990 C C . LYS A 1 647 ? 8.208 36.456 -2.218 1.00 90.12 647 LYS A C 1
ATOM 4992 O O . LYS A 1 647 ? 7.378 36.374 -3.144 1.00 90.12 647 LYS A O 1
#